Protein AF-0000000080386221 (afdb_homodimer)

Foldseek 3Di:
DDPPPPPVPPPPPVVVVVVVVVVVCVVCVVVVCCCCVVPVVVLVVLVQLLQFFQFLPPGTPGGHPPVLLVCLVPDPCNVLQAVLLVVLLVVLLVLLLVLLLVLLVVLVVDDPCNVVSLCVLCVLQVDDLLRLLLVLLQLQDLVRHVVVVVCCVVVNDPDSDGCCADLVSVSVSLSVSCSSRCSSVSNVLQNVQQVVADCVLVVVCVVVVHDPVRCCVPPVCVSCLVSSLVSSLVSSVCSLLDDSNCCSRAVCDDVNSNNHLNSVLVCCCPNPPVTNNSSSSSVVVSVVVSVVVNVVSVVSVVVPVD/DDDPPPCPPPPPPVVVVVVVVVVVCVVCVVVVCCCCVVPVVVLVVLVQLLQFFQFLPPGTPGGHPPVLLVCLVPDPCNVLQAVLLVVLLVVLLVLLLVLLLVLLVVLVVDDPCNVVSLCVLCVLQVDDLLRLLLVLLQLQDLVRHVVVVVCCVVVNDPDSDGCCADLVSVSVSLSVSCSSRCSSVSNVLQNVQQVVADCVLVVVCVVVVDDPVRCCVPPVCVSCLVSSLVSSLVSSVCSLLDDSNCCSRAVCDDVNSNNHLNSVLVCCCPNPPVTNNSSSSSVVVSVVVSVVVNVVSVVSVVVPVD

Secondary structure (DSSP, 8-state):
----------THHHHHHHHHHHHHHHHTHHHHHHHHHHHHHHHHHHHHHHTEEEETTTEEEEE-TTHHHHHHHTSTTHHHHHHHHHHHHHHHHHHHHHHHHHHHHHHHH-SSSHHHHHHHHHTGGGS-HHHHHHHHHHHT-TTT-HHHHHHHHTTSS-TT--TTSSHHHHHHHHHHHHHHHHHHHHHHHHHHHHHTS-HHHHHHHHHTT--HHHHIIIIIHHHHHHHHHHHHHHHHHHHHT--HHHHHHTTT-STTTT--HHHHHHIIIIIS--BHHHHHHHHHHHHHHHHHHHHHHHHHHHHHH-/----------TTHHHHHHHHHHHHHHHTHHHHHHHHHHHHHHHHHHHHHHTEEEETTTEEEEE-TTHHHHHHHHSTTHHHHHHHHHHHHHHHHHHHHHHHHHHHHHHHH-SSSHHHHHHHHHTGGGS-HHHHHHHHHHHT-TTT-HHHHHHHHTTSS-TT--TTSSHHHHHHHHHHHHHHHHHHHHHHHHHHHHHTS-HHHHHHHHHTT--HHHHIIIIIHHHHHHHHHHHHHHHHHHHHT--HHHHHHTTT-STTTT--HHHHHHIIIIIS--BHHHHHHHHHHHHHHHHHHHHHHHHHHHHHH-

Sequence (612 aa):
MSSVSKSAVPEHKSTAKAQAFKRGILYALPDWVMIVVLFFVPIVLLVIMACSRWSLLGGNRGVNFPDNFVEVVNNKLFWPSIWFTLEYTVIVTIFLLALGLGMALIVQESTKWNNVLRTCFLLPSATGLASASLLFYALYSPQVGPLTKILSSLGLIQDGGSVLATGQSALWATIVVIVWRFSGYYMLLMMIGLQAIPGDLYEAARMDGAGTWRIFRSITLPLMKPTIVMCLVYCVTGSILAFDQFFILTKGGPNNSTMTVVQLIYNFAFDSKKDLGMAAALSLIVLVALVIINSIQMRGMRDNTKMSSVSKSAVPEHKSTAKAQAFKRGILYALPDWVMIVVLFFVPIVLLVIMACSRWSLLGGNRGVNFPDNFVEVVNNKLFWPSIWFTLEYTVIVTIFLLALGLGMALIVQESTKWNNVLRTCFLLPSATGLASASLLFYALYSPQVGPLTKILSSLGLIQDGGSVLATGQSALWATIVVIVWRFSGYYMLLMMIGLQAIPGDLYEAARMDGAGTWRIFRSITLPLMKPTIVMCLVYCVTGSILAFDQFFILTKGGPNNSTMTVVQLIYNFAFDSKKDLGMAAALSLIVLVALVIINSIQMRGMRDNTK

Solvent-accessible surface area (backbone atoms only — not comparable to full-atom values): 31349 Å² total; per-residue (Å²): 142,84,84,83,82,82,79,81,77,81,68,72,64,61,56,52,54,50,48,50,50,49,51,54,45,55,72,38,32,65,57,43,49,50,45,42,58,72,49,48,49,59,51,53,51,34,54,52,28,18,36,16,42,21,35,68,87,74,40,78,74,46,82,30,73,64,55,25,51,54,53,44,70,68,35,86,59,41,62,60,12,48,52,42,28,50,53,50,26,54,53,48,40,52,50,34,53,52,48,4,46,52,51,23,54,51,44,69,67,36,77,87,52,28,59,59,50,50,46,55,40,36,50,46,41,26,46,42,61,48,58,49,30,51,52,48,45,48,32,40,28,68,87,75,12,63,50,36,54,51,36,28,74,71,62,76,37,60,84,91,45,49,53,58,63,38,43,68,46,31,50,52,54,50,46,51,54,48,45,56,29,44,26,27,52,39,14,50,57,40,37,44,36,56,68,61,52,64,65,64,60,55,51,54,39,48,75,71,66,50,49,72,66,53,42,38,66,69,46,50,50,62,70,29,42,59,39,52,45,52,50,46,47,50,43,47,52,32,40,54,43,41,42,48,53,41,54,65,60,41,62,21,28,43,93,56,53,47,26,27,51,44,45,48,33,45,33,28,32,65,64,79,60,29,24,38,6,39,19,23,24,50,49,48,53,50,50,54,49,48,47,52,53,46,47,57,51,51,53,67,48,60,64,66,79,104,140,85,84,82,82,81,77,82,79,81,70,72,66,61,58,54,56,51,48,52,49,47,51,55,45,53,73,39,32,66,57,44,50,50,46,42,56,73,50,47,48,60,51,55,51,34,52,52,29,20,36,17,42,21,34,67,87,75,39,78,74,47,81,30,73,64,54,25,52,53,52,46,70,68,35,85,58,44,62,60,13,48,52,43,29,51,52,51,27,54,54,49,42,52,51,32,53,52,48,4,47,52,50,23,54,50,42,70,68,37,77,87,52,29,60,60,50,51,46,56,42,37,50,45,42,27,47,41,61,49,58,49,28,51,52,49,44,49,32,39,28,66,86,74,12,63,51,36,55,52,36,28,73,69,63,76,37,60,84,90,46,51,53,57,63,39,42,67,45,31,49,52,54,48,45,50,54,48,43,54,31,43,25,26,52,39,14,50,54,40,38,43,36,55,67,59,51,64,64,65,60,55,52,54,39,48,73,72,64,49,48,71,67,54,42,39,65,69,45,50,50,62,71,28,42,58,37,50,44,53,50,46,46,52,44,46,52,32,40,54,43,39,41,50,51,40,54,65,62,40,62,20,29,42,93,56,53,45,26,26,52,44,46,49,31,46,33,28,32,66,64,79,61,29,25,38,8,40,19,24,26,50,49,50,54,50,50,55,49,49,47,52,52,45,48,56,52,50,52,67,47,59,65,66,79,106

InterPro domains:
  IPR000515 ABC transporter type 1, transmembrane domain MetI-like [PF00528] (98-297)
  IPR000515 ABC transporter type 1, transmembrane domain MetI-like [PS50928] (82-297)
  IPR000515 ABC transporter type 1, transmembrane domain MetI-like [cd06261] (167-292)
  IPR035906 MetI-like superfamily [G3DSA:1.10.3720.10] (66-305)
  IPR035906 MetI-like superfamily [SSF161098] (67-293)
  IPR050809 Bacterial G3P & Sugar ABC Transporter Permeases [PTHR43227] (19-304)

Structure (mmCIF, N/CA/C/O backbone):
data_AF-0000000080386221-model_v1
#
loop_
_entity.id
_entity.type
_entity.pdbx_description
1 polymer 'ABC transporter permease'
#
loop_
_atom_site.group_PDB
_atom_site.id
_atom_site.type_symbol
_atom_site.label_atom_id
_atom_site.label_alt_id
_atom_site.label_comp_id
_atom_site.label_asym_id
_atom_site.label_entity_id
_atom_site.label_seq_id
_atom_site.pdbx_PDB_ins_code
_atom_site.Cartn_x
_atom_site.Cartn_y
_atom_site.Cartn_z
_atom_site.occupancy
_atom_site.B_iso_or_equiv
_atom_site.auth_seq_id
_atom_site.auth_comp_id
_atom_site.auth_asym_id
_atom_site.auth_atom_id
_atom_site.pdbx_PDB_model_num
ATOM 1 N N . MET A 1 1 ? -49.75 48.108 37.594 1 31 1 MET A N 1
ATOM 2 C CA . MET A 1 1 ? -48.313 47.991 37.36 1 31 1 MET A CA 1
ATOM 3 C C . MET A 1 1 ? -47.918 46.538 37.118 1 31 1 MET A C 1
ATOM 5 O O . MET A 1 1 ? -47.713 45.78 38.068 1 31 1 MET A O 1
ATOM 9 N N . SER A 1 2 ? -48.478 45.719 36.008 1 34.55 2 SER A N 1
ATOM 10 C CA . SER A 1 2 ? -48.609 44.358 35.5 1 34.55 2 SER A CA 1
ATOM 11 C C . SER A 1 2 ? -47.272 43.822 35.001 1 34.55 2 SER A C 1
ATOM 13 O O . SER A 1 2 ? -46.634 44.432 34.14 1 34.55 2 SER A O 1
ATOM 15 N N . SER A 1 3 ? -46.429 43.007 35.781 1 34.84 3 SER A N 1
ATOM 16 C CA . SER A 1 3 ? -45.114 42.381 35.685 1 34.84 3 SER A CA 1
ATOM 17 C C . SER A 1 3 ? -45.079 41.337 34.574 1 34.84 3 SER A C 1
ATOM 19 O O . SER A 1 3 ? -45.842 40.37 34.599 1 34.84 3 SER A O 1
ATOM 21 N N . VAL A 1 4 ? -44.842 41.662 33.235 1 40.49 4 VAL A N 1
ATOM 22 C CA . VAL A 1 4 ? -44.644 40.855 32.035 1 40.49 4 VAL A CA 1
ATOM 23 C C . VAL A 1 4 ? -43.449 39.925 32.23 1 40.49 4 VAL A C 1
ATOM 25 O O . VAL A 1 4 ? -42.31 40.383 32.352 1 40.49 4 VAL A O 1
ATOM 28 N N . SER A 1 5 ? -43.538 38.715 32.942 1 35.87 5 SER A N 1
ATOM 29 C CA . SER A 1 5 ? -42.514 37.7 33.163 1 35.87 5 SER A CA 1
ATOM 30 C C . SER A 1 5 ? -42.027 37.109 31.844 1 35.87 5 SER A C 1
ATOM 32 O O . SER A 1 5 ? -42.829 36.632 31.038 1 35.87 5 SER A O 1
ATOM 34 N N . LYS A 1 6 ? -40.842 37.475 31.239 1 39.79 6 LYS A N 1
ATOM 35 C CA . LYS A 1 6 ? -40.043 37.134 30.065 1 39.79 6 LYS A CA 1
ATOM 36 C C . LYS A 1 6 ? -39.595 35.676 30.109 1 39.79 6 LYS A C 1
ATOM 38 O O . LYS A 1 6 ? -38.545 35.361 30.672 1 39.79 6 LYS A O 1
ATOM 43 N N . SER A 1 7 ? -40.438 34.602 30.32 1 36.14 7 SER A N 1
ATOM 44 C CA . SER A 1 7 ? -39.926 33.238 30.396 1 36.14 7 SER A CA 1
ATOM 45 C C . SER A 1 7 ? -39.444 32.751 29.034 1 36.14 7 SER A C 1
ATOM 47 O O . SER A 1 7 ? -40.227 32.208 28.251 1 36.14 7 SER A O 1
ATOM 49 N N . ALA A 1 8 ? -38.715 33.483 28.121 1 42.35 8 ALA A N 1
ATOM 50 C CA . ALA A 1 8 ? -38.343 32.964 26.808 1 42.35 8 ALA A CA 1
ATOM 51 C C . ALA A 1 8 ? -37.498 31.7 26.937 1 42.35 8 ALA A C 1
ATOM 53 O O . ALA A 1 8 ? -36.424 31.722 27.542 1 42.35 8 ALA A O 1
ATOM 54 N N . VAL A 1 9 ? -38.071 30.435 26.981 1 38.72 9 VAL A N 1
ATOM 55 C CA . VAL A 1 9 ? -37.54 29.085 27.139 1 38.72 9 VAL A CA 1
ATOM 56 C C . VAL A 1 9 ? -36.586 28.768 25.989 1 38.72 9 VAL A C 1
ATOM 58 O O . VAL A 1 9 ? -36.954 28.889 24.818 1 38.72 9 VAL A O 1
ATOM 61 N N . PRO A 1 10 ? -35.236 28.715 26.159 1 40.77 10 PRO A N 1
ATOM 62 C CA . PRO A 1 10 ? -34.154 28.394 25.226 1 40.77 10 PRO A CA 1
ATOM 63 C C . PRO A 1 10 ? -34.236 26.965 24.695 1 40.77 10 PRO A C 1
ATOM 65 O O . PRO A 1 10 ? -33.231 26.411 24.243 1 40.77 10 PRO A O 1
ATOM 68 N N . GLU A 1 11 ? -35.394 26.236 24.524 1 40.07 11 GLU A N 1
ATOM 69 C CA . GLU A 1 11 ? -35.474 24.794 24.311 1 40.07 11 GLU A CA 1
ATOM 70 C C . GLU A 1 11 ? -34.99 24.416 22.914 1 40.07 11 GLU A C 1
ATOM 72 O O . GLU A 1 11 ? -34.756 23.239 22.63 1 40.07 11 GLU A O 1
ATOM 77 N N . HIS A 1 12 ? -35.135 25.197 21.849 1 41.7 12 HIS A N 1
ATOM 78 C CA . HIS A 1 12 ? -35.13 24.694 20.48 1 41.7 12 HIS A CA 1
ATOM 79 C C . HIS A 1 12 ? -33.712 24.382 20.013 1 41.7 12 HIS A C 1
ATOM 81 O O . HIS A 1 12 ? -33.508 23.951 18.876 1 41.7 12 HIS A O 1
ATOM 87 N N . LYS A 1 13 ? -32.706 24.789 20.732 1 46.44 13 LYS A N 1
ATOM 88 C CA . LYS A 1 13 ? -31.339 24.653 20.238 1 46.44 13 LYS A CA 1
ATOM 89 C C . LYS A 1 13 ? -30.879 23.199 20.287 1 46.44 13 LYS A C 1
ATOM 91 O O . LYS A 1 13 ? -30.011 22.791 19.512 1 46.44 13 LYS A O 1
ATOM 96 N N . SER A 1 14 ? -31.5 22.388 21.177 1 48.59 14 SER A N 1
ATOM 97 C CA . SER A 1 14 ? -30.985 21.04 21.395 1 48.59 14 SER A CA 1
ATOM 98 C C . SER A 1 14 ? -31.406 20.099 20.271 1 48.59 14 SER A C 1
ATOM 100 O O . SER A 1 14 ? -30.641 19.217 19.874 1 48.59 14 SER A O 1
ATOM 102 N N . THR A 1 15 ? -32.625 20.288 19.732 1 47.85 15 THR A N 1
ATOM 103 C CA . THR A 1 15 ? -33.139 19.364 18.727 1 47.85 15 THR A CA 1
ATOM 104 C C . THR A 1 15 ? -32.416 19.553 17.397 1 47.85 15 THR A C 1
ATOM 106 O O . THR A 1 15 ? -32.33 18.623 16.593 1 47.85 15 THR A O 1
ATOM 109 N N . ALA A 1 16 ? -32.077 20.777 17.129 1 49.72 16 ALA A N 1
ATOM 110 C CA . ALA A 1 16 ? -31.402 21.059 15.865 1 49.72 16 ALA A CA 1
ATOM 111 C C . ALA A 1 16 ? -30.023 20.407 15.822 1 49.72 16 ALA A C 1
ATOM 113 O O . ALA A 1 16 ? -29.597 19.908 14.777 1 49.72 16 ALA A O 1
ATOM 114 N N . LYS A 1 17 ? -29.329 20.4 16.882 1 49.43 17 LYS A N 1
ATOM 115 C CA . LYS A 1 17 ? -28.031 19.734 16.94 1 49.43 17 LYS A CA 1
ATOM 116 C C . LYS A 1 17 ? -28.181 18.223 16.789 1 49.43 17 LYS A C 1
ATOM 118 O O . LYS A 1 17 ? -27.357 17.574 16.142 1 49.43 17 LYS A O 1
ATOM 123 N N . ALA A 1 18 ? -29.273 17.713 17.425 1 50.55 18 ALA A N 1
ATOM 124 C CA . ALA A 1 18 ? -29.542 16.282 17.311 1 50.55 18 ALA A CA 1
ATOM 125 C C . ALA A 1 18 ? -29.945 15.912 15.887 1 50.55 18 ALA A C 1
ATOM 127 O O . ALA A 1 18 ? -29.539 14.867 15.372 1 50.55 18 ALA A O 1
ATOM 128 N N . GLN A 1 19 ? -30.731 16.618 15.253 1 50.61 19 GLN A N 1
ATOM 129 C CA . GLN A 1 19 ? -31.157 16.345 13.884 1 50.61 19 GLN A CA 1
ATOM 130 C C . GLN A 1 19 ? -30.002 16.52 12.903 1 50.61 19 GLN A C 1
ATOM 132 O O . GLN A 1 19 ? -29.881 15.765 11.937 1 50.61 19 GLN A O 1
ATOM 137 N N . ALA A 1 20 ? -29.197 17.563 13.099 1 48.23 20 ALA A N 1
ATOM 138 C CA . ALA A 1 20 ? -28.015 17.744 12.259 1 48.23 20 ALA A CA 1
ATOM 139 C C . ALA A 1 20 ? -27.037 16.586 12.432 1 48.23 20 ALA A C 1
ATOM 141 O O . ALA A 1 20 ? -26.443 16.117 11.458 1 48.23 20 ALA A O 1
ATOM 142 N N . PHE A 1 21 ? -26.876 16.162 13.635 1 47.99 21 PHE A N 1
ATOM 143 C CA . PHE A 1 21 ? -26.098 14.957 13.896 1 47.99 21 PHE A CA 1
ATOM 144 C C . PHE A 1 21 ? -26.731 13.746 13.222 1 47.99 21 PHE A C 1
ATOM 146 O O . PHE A 1 21 ? -26.034 12.934 12.611 1 47.99 21 PHE A O 1
ATOM 153 N N . LYS A 1 22 ? -28.018 13.606 13.342 1 48.74 22 LYS A N 1
ATOM 154 C CA . LYS A 1 22 ? -28.705 12.496 12.69 1 48.74 22 LYS A CA 1
ATOM 155 C C . LYS A 1 22 ? -28.579 12.586 11.172 1 48.74 22 LYS A C 1
ATOM 157 O O . LYS A 1 22 ? -28.409 11.57 10.496 1 48.74 22 LYS A O 1
ATOM 162 N N . ARG A 1 23 ? -28.782 13.727 10.602 1 47.71 23 ARG A N 1
ATOM 163 C CA . ARG A 1 23 ? -28.656 13.885 9.156 1 47.71 23 ARG A CA 1
ATOM 164 C C . ARG A 1 23 ? -27.224 13.623 8.7 1 47.71 23 ARG A C 1
ATOM 166 O O . ARG A 1 23 ? -27.003 13.054 7.629 1 47.71 23 ARG A O 1
ATOM 173 N N . GLY A 1 24 ? -26.254 14.146 9.37 1 47.14 24 GLY A N 1
ATOM 174 C CA . GLY A 1 24 ? -24.863 13.833 9.088 1 47.14 24 GLY A CA 1
ATOM 175 C C . GLY A 1 24 ? -24.552 12.352 9.192 1 47.14 24 GLY A C 1
ATOM 176 O O . GLY A 1 24 ? -23.842 11.8 8.348 1 47.14 24 GLY A O 1
ATOM 177 N N . ILE A 1 25 ? -25.151 11.72 10.152 1 49.14 25 ILE A N 1
ATOM 178 C CA . ILE A 1 25 ? -25.008 10.275 10.292 1 49.14 25 ILE A CA 1
ATOM 179 C C . ILE A 1 25 ? -25.724 9.572 9.141 1 49.14 25 ILE A C 1
ATOM 181 O O . ILE A 1 25 ? -25.222 8.583 8.602 1 49.14 25 ILE A O 1
ATOM 185 N N . LEU A 1 26 ? -26.896 10.004 8.814 1 48.68 26 LEU A N 1
ATOM 186 C CA . LEU A 1 26 ? -27.647 9.358 7.743 1 48.68 26 LEU A CA 1
ATOM 187 C C . LEU A 1 26 ? -26.898 9.457 6.418 1 48.68 26 LEU A C 1
ATOM 189 O O . LEU A 1 26 ? -26.877 8.502 5.639 1 48.68 26 LEU A O 1
ATOM 193 N N . TYR A 1 27 ? -26.461 10.622 6.07 1 48.41 27 TYR A N 1
ATOM 194 C CA . TYR A 1 27 ? -25.686 10.727 4.839 1 48.41 27 TYR A CA 1
ATOM 195 C C . TYR A 1 27 ? -24.397 9.919 4.936 1 48.41 27 TYR A C 1
ATOM 197 O O . TYR A 1 27 ? -23.881 9.437 3.924 1 48.41 27 TYR A O 1
ATOM 205 N N . ALA A 1 28 ? -23.943 9.777 6.142 1 51.27 28 ALA A N 1
ATOM 206 C CA . ALA A 1 28 ? -22.748 8.97 6.373 1 51.27 28 ALA A CA 1
ATOM 207 C C . ALA A 1 28 ? -23.105 7.496 6.54 1 51.27 28 ALA A C 1
ATOM 209 O O . ALA A 1 28 ? -22.221 6.648 6.685 1 51.27 28 ALA A O 1
ATOM 210 N N . LEU A 1 29 ? -24.384 7.2 6.548 1 52.68 29 LEU A N 1
ATOM 211 C CA . LEU A 1 29 ? -24.866 5.846 6.799 1 52.68 29 LEU A CA 1
ATOM 212 C C . LEU A 1 29 ? -24.285 4.865 5.786 1 52.68 29 LEU A C 1
ATOM 214 O O . LEU A 1 29 ? -23.816 3.787 6.158 1 52.68 29 LEU A O 1
ATOM 218 N N . PRO A 1 30 ? -24.498 5.194 4.526 1 52.26 30 PRO A N 1
ATOM 219 C CA . PRO A 1 30 ? -23.908 4.192 3.637 1 52.26 30 PRO A CA 1
ATOM 220 C C . PRO A 1 30 ? -22.436 3.922 3.945 1 52.26 30 PRO A C 1
ATOM 222 O O . PRO A 1 30 ? -21.98 2.781 3.843 1 52.26 30 PRO A O 1
ATOM 225 N N . ASP A 1 31 ? -21.838 5.035 4.302 1 53.49 31 ASP A N 1
ATOM 226 C CA . ASP A 1 31 ? -20.426 4.874 4.635 1 53.49 31 ASP A CA 1
ATOM 227 C C . ASP A 1 31 ? -20.252 4.035 5.899 1 53.49 31 ASP A C 1
ATOM 229 O O . ASP A 1 31 ? -19.373 3.173 5.961 1 53.49 31 ASP A O 1
ATOM 233 N N . TRP A 1 32 ? -21.24 4.285 6.799 1 58.37 32 TRP A N 1
ATOM 234 C CA . TRP A 1 32 ? -21.155 3.557 8.061 1 58.37 32 TRP A CA 1
ATOM 235 C C . TRP A 1 32 ? -21.478 2.08 7.859 1 58.37 32 TRP A C 1
ATOM 237 O O . TRP A 1 32 ? -20.831 1.211 8.448 1 58.37 32 TRP A O 1
ATOM 247 N N . VAL A 1 33 ? -22.473 1.843 7.092 1 60.15 33 VAL A N 1
ATOM 248 C CA . VAL A 1 33 ? -22.851 0.456 6.841 1 60.15 33 VAL A CA 1
ATOM 249 C C . VAL A 1 33 ? -21.695 -0.28 6.167 1 60.15 33 VAL A C 1
ATOM 251 O O . VAL A 1 33 ? -21.365 -1.407 6.544 1 60.15 33 VAL A O 1
ATOM 254 N N . MET A 1 34 ? -21.165 0.431 5.261 1 59.75 34 MET A N 1
ATOM 255 C CA . MET A 1 34 ? -20.043 -0.181 4.556 1 59.75 34 MET A CA 1
ATOM 256 C C . MET A 1 34 ? -18.874 -0.429 5.504 1 59.75 34 MET A C 1
ATOM 258 O O . MET A 1 34 ? -18.256 -1.494 5.469 1 59.75 34 MET A O 1
ATOM 262 N N . ILE A 1 35 ? -18.778 0.543 6.293 1 61.72 35 ILE A N 1
ATOM 263 C CA . ILE A 1 35 ? -17.684 0.449 7.254 1 61.72 35 ILE A CA 1
ATOM 264 C C . ILE A 1 35 ? -17.971 -0.668 8.255 1 61.72 35 ILE A C 1
ATOM 266 O O . ILE A 1 35 ? -17.105 -1.502 8.528 1 61.72 35 ILE A O 1
ATOM 270 N N . VAL A 1 36 ? -19.207 -0.67 8.773 1 64.22 36 VAL A N 1
ATOM 271 C CA . VAL A 1 36 ? -19.56 -1.643 9.801 1 64.22 36 VAL A CA 1
ATOM 272 C C . VAL A 1 36 ? -19.526 -3.052 9.213 1 64.22 36 VAL A C 1
ATOM 274 O O . VAL A 1 36 ? -18.956 -3.968 9.812 1 64.22 36 VAL A O 1
ATOM 277 N N . VAL A 1 37 ? -20.078 -3.268 8.076 1 64.63 37 VAL A N 1
ATOM 278 C CA . VAL A 1 37 ? -20.191 -4.594 7.478 1 64.63 37 VAL A CA 1
ATOM 279 C C . VAL A 1 37 ? -18.808 -5.094 7.065 1 64.63 37 VAL A C 1
ATOM 281 O O . VAL A 1 37 ? -18.452 -6.245 7.329 1 64.63 37 VAL A O 1
ATOM 284 N N . LEU A 1 38 ? -18.075 -4.151 6.535 1 64.81 38 LEU A N 1
ATOM 285 C CA . LEU A 1 38 ? -16.822 -4.593 5.931 1 64.81 38 LEU A CA 1
ATOM 286 C C . LEU A 1 38 ? -15.72 -4.697 6.98 1 64.81 38 LEU A C 1
ATOM 288 O O . LEU A 1 38 ? -14.729 -5.402 6.777 1 64.81 38 LEU A O 1
ATOM 292 N N . PHE A 1 39 ? -16 -4.091 8.164 1 68.67 39 PHE A N 1
ATOM 293 C CA . PHE A 1 39 ? -14.92 -4.08 9.144 1 68.67 39 PHE A CA 1
ATOM 294 C C . PHE A 1 39 ? -15.334 -4.814 10.414 1 68.67 39 PHE A C 1
ATOM 296 O O . PHE A 1 39 ? -14.552 -5.586 10.973 1 68.67 39 PHE A O 1
ATOM 303 N N . PHE A 1 40 ? -16.677 -4.756 10.886 1 71.78 40 PHE A N 1
ATOM 304 C CA . PHE A 1 40 ? -17.082 -5.271 12.188 1 71.78 40 PHE A CA 1
ATOM 305 C C . PHE A 1 40 ? -17.564 -6.712 12.074 1 71.78 40 PHE A C 1
ATOM 307 O O . PHE A 1 40 ? -17.305 -7.531 12.959 1 71.78 40 PHE A O 1
ATOM 314 N N . VAL A 1 41 ? -18.175 -7.041 11.07 1 71.68 41 VAL A N 1
ATOM 315 C CA . VAL A 1 41 ? -18.72 -8.385 10.908 1 71.68 41 VAL A CA 1
ATOM 316 C C . VAL A 1 41 ? -17.585 -9.406 10.901 1 71.68 41 VAL A C 1
ATOM 318 O O . VAL A 1 41 ? -17.652 -10.423 11.595 1 71.68 41 VAL A O 1
ATOM 321 N N . PRO A 1 42 ? -16.523 -9.162 10.153 1 72.67 42 PRO A N 1
ATOM 322 C CA . PRO A 1 42 ? -15.425 -10.132 10.169 1 72.67 42 PRO A CA 1
ATOM 323 C C . PRO A 1 42 ? -14.811 -10.306 11.556 1 72.67 42 PRO A C 1
ATOM 325 O O . PRO A 1 42 ? -14.362 -11.401 11.904 1 72.67 42 PRO A O 1
ATOM 328 N N . ILE A 1 43 ? -14.867 -9.263 12.328 1 78.41 43 ILE A N 1
ATOM 329 C CA . ILE A 1 43 ? -14.295 -9.351 13.667 1 78.41 43 ILE A CA 1
ATOM 330 C C . ILE A 1 43 ? -15.18 -10.228 14.55 1 78.41 43 ILE A C 1
ATOM 332 O O . ILE A 1 43 ? -14.68 -11.062 15.309 1 78.41 43 ILE A O 1
ATOM 336 N N . VAL A 1 44 ? -16.516 -10.041 14.459 1 80.37 44 VAL A N 1
ATOM 337 C CA . VAL A 1 44 ? -17.447 -10.854 15.235 1 80.37 44 VAL A CA 1
ATOM 338 C C . VAL A 1 44 ? -17.317 -12.32 14.827 1 80.37 44 VAL A C 1
ATOM 340 O O . VAL A 1 44 ? -17.291 -13.208 15.682 1 80.37 44 VAL A O 1
ATOM 343 N N . LEU A 1 45 ? -17.206 -12.547 13.578 1 79.57 45 LEU A N 1
ATOM 344 C CA . LEU A 1 45 ? -17.037 -13.909 13.084 1 79.57 45 LEU A CA 1
ATOM 345 C C . LEU A 1 45 ? -15.727 -14.51 13.582 1 79.57 45 LEU A C 1
ATOM 347 O O . LEU A 1 45 ? -15.662 -15.703 13.885 1 79.57 45 LEU A O 1
ATOM 351 N N . LEU A 1 46 ? -14.759 -13.677 13.605 1 84.93 46 LEU A N 1
ATOM 352 C CA . LEU A 1 46 ? -13.456 -14.109 14.097 1 84.93 46 LEU A CA 1
ATOM 353 C C . LEU A 1 46 ? -13.546 -14.563 15.55 1 84.93 46 LEU A C 1
ATOM 355 O O . LEU A 1 46 ? -12.964 -15.584 15.924 1 84.93 46 LEU A O 1
ATOM 359 N N . VAL A 1 47 ? -14.317 -13.851 16.383 1 88.92 47 VAL A N 1
ATOM 360 C CA . VAL A 1 47 ? -14.467 -14.19 17.794 1 88.92 47 VAL A CA 1
ATOM 361 C C . VAL A 1 47 ? -15.243 -15.497 17.932 1 88.92 47 VAL A C 1
ATOM 363 O O . VAL A 1 47 ? -14.866 -16.371 18.716 1 88.92 47 VAL A O 1
ATOM 366 N N . ILE A 1 48 ? -16.24 -15.677 17.16 1 88.02 48 ILE A N 1
ATOM 367 C CA . ILE A 1 48 ? -17.053 -16.888 17.202 1 88.02 48 ILE A CA 1
ATOM 368 C C . ILE A 1 48 ? -16.214 -18.088 16.768 1 88.02 48 ILE A C 1
ATOM 370 O O . ILE A 1 48 ? -16.253 -19.143 17.405 1 88.02 48 ILE A O 1
ATOM 374 N N . MET A 1 49 ? -15.445 -17.9 15.749 1 89.17 49 MET A N 1
ATOM 375 C CA . MET A 1 49 ? -14.632 -18.998 15.233 1 89.17 49 MET A CA 1
ATOM 376 C C . MET A 1 49 ? -13.536 -19.376 16.225 1 89.17 49 MET A C 1
ATOM 378 O O . MET A 1 49 ? -13.221 -20.556 16.388 1 89.17 49 MET A O 1
ATOM 382 N N . ALA A 1 50 ? -12.98 -18.366 16.872 1 92.14 50 ALA A N 1
ATOM 383 C CA . ALA A 1 50 ? -11.911 -18.61 17.838 1 92.14 50 ALA A CA 1
ATOM 384 C C . ALA A 1 50 ? -12.425 -19.403 19.036 1 92.14 50 ALA A C 1
ATOM 386 O O . ALA A 1 50 ? -11.669 -20.144 19.668 1 92.14 50 ALA A O 1
ATOM 387 N N . CYS A 1 51 ? -13.765 -19.264 19.317 1 93.7 51 CYS A N 1
ATOM 388 C CA . CYS A 1 51 ? -14.357 -19.936 20.468 1 93.7 51 CYS A CA 1
ATOM 389 C C . CYS A 1 51 ? -15.122 -21.182 20.038 1 93.7 51 CYS A C 1
ATOM 391 O O . CYS A 1 51 ? -15.898 -21.738 20.817 1 93.7 51 CYS A O 1
ATOM 393 N N . SER A 1 52 ? -14.916 -21.591 18.797 1 91.44 52 SER A N 1
ATOM 394 C CA . SER A 1 52 ? -15.649 -22.742 18.28 1 91.44 52 SER A CA 1
ATOM 395 C C . SER A 1 52 ? -14.708 -23.75 17.628 1 91.44 52 SER A C 1
ATOM 397 O O . SER A 1 52 ? -13.561 -23.424 17.316 1 91.44 52 SER A O 1
ATOM 399 N N . ARG A 1 53 ? -15.229 -24.971 17.582 1 90.02 53 ARG A N 1
ATOM 400 C CA . ARG A 1 53 ? -14.581 -25.975 16.745 1 90.02 53 ARG A CA 1
ATOM 401 C C . ARG A 1 53 ? -14.992 -25.82 15.285 1 90.02 53 ARG A C 1
ATOM 403 O O . ARG A 1 53 ? -15.977 -26.417 14.845 1 90.02 53 ARG A O 1
ATOM 410 N N . TRP A 1 54 ? -14.211 -25.055 14.562 1 86.74 54 TRP A N 1
ATOM 411 C CA . TRP A 1 54 ? -14.537 -24.721 13.18 1 86.74 54 TRP A CA 1
ATOM 412 C C . TRP A 1 54 ? -13.476 -25.257 12.225 1 86.74 54 TRP A C 1
ATOM 414 O O . TRP A 1 54 ? -12.361 -24.733 12.17 1 86.74 54 TRP A O 1
ATOM 424 N N . SER A 1 55 ? -13.827 -26.265 11.502 1 82.15 55 SER A N 1
ATOM 425 C CA . SER A 1 55 ? -12.903 -26.809 10.512 1 82.15 55 SER A CA 1
ATOM 426 C C . SER A 1 55 ? -13.142 -26.194 9.137 1 82.15 55 SER A C 1
ATOM 428 O O . SER A 1 55 ? -14.214 -25.646 8.873 1 82.15 55 SER A O 1
ATOM 430 N N . LEU A 1 56 ? -12.122 -26.154 8.292 1 78.25 56 LEU A N 1
ATOM 431 C CA . LEU A 1 56 ? -12.192 -25.575 6.954 1 78.25 56 LEU A CA 1
ATOM 432 C C . LEU A 1 56 ? -13.293 -26.237 6.133 1 78.25 56 LEU A C 1
ATOM 434 O O . LEU A 1 56 ? -14.057 -25.554 5.446 1 78.25 56 LEU A O 1
ATOM 438 N N . LEU A 1 57 ? -13.433 -27.526 6.276 1 75.03 57 LEU A N 1
ATOM 439 C CA . LEU A 1 57 ? -14.366 -28.263 5.432 1 75.03 57 LEU A CA 1
ATOM 440 C C . LEU A 1 57 ? -15.637 -28.61 6.2 1 75.03 57 LEU A C 1
ATOM 442 O O . LEU A 1 57 ? -16.683 -28.861 5.598 1 75.03 57 LEU A O 1
ATOM 446 N N . GLY A 1 58 ? -15.563 -28.697 7.518 1 71.66 58 GLY A N 1
ATOM 447 C CA . GLY A 1 58 ? -16.672 -29.208 8.309 1 71.66 58 GLY A CA 1
ATOM 448 C C . GLY A 1 58 ? -17.54 -28.113 8.898 1 71.66 58 GLY A C 1
ATOM 449 O O . GLY A 1 58 ? -18.644 -28.379 9.378 1 71.66 58 GLY A O 1
ATOM 450 N N . GLY A 1 59 ? -17.091 -26.88 8.837 1 78.57 59 GLY A N 1
ATOM 451 C CA . GLY A 1 59 ? -17.874 -25.779 9.374 1 78.57 59 GLY A CA 1
ATOM 452 C C . GLY A 1 59 ? -17.86 -25.72 10.89 1 78.57 59 GLY A C 1
ATOM 453 O O . GLY A 1 59 ? -16.898 -26.16 11.524 1 78.57 59 GLY A O 1
ATOM 454 N N . ASN A 1 60 ? -18.851 -25.13 11.506 1 83.39 60 ASN A N 1
ATOM 455 C CA . ASN A 1 60 ? -18.933 -24.918 12.947 1 83.39 60 ASN A CA 1
ATOM 456 C C . ASN A 1 60 ? -19.473 -26.152 13.665 1 83.39 60 ASN A C 1
ATOM 458 O O . ASN A 1 60 ? -20.616 -26.555 13.442 1 83.39 60 ASN A O 1
ATOM 462 N N . ARG A 1 61 ? -18.643 -26.807 14.504 1 86.58 61 ARG A N 1
ATOM 463 C CA . ARG A 1 61 ? -19.024 -28.036 15.192 1 86.58 61 ARG A CA 1
ATOM 464 C C . ARG A 1 61 ? -19.243 -27.785 16.68 1 86.58 61 ARG A C 1
ATOM 466 O O . ARG A 1 61 ? -19.034 -28.679 17.503 1 86.58 61 ARG A O 1
ATOM 473 N N . GLY A 1 62 ? -19.444 -26.454 17.094 1 87.66 62 GLY A N 1
ATOM 474 C CA . GLY A 1 62 ? -19.761 -26.192 18.489 1 87.66 62 GLY A CA 1
ATOM 475 C C . GLY A 1 62 ? -18.714 -25.347 19.19 1 87.66 62 GLY A C 1
ATOM 476 O O . GLY A 1 62 ? -17.741 -24.912 18.569 1 87.66 62 GLY A O 1
ATOM 477 N N . VAL A 1 63 ? -18.962 -25.219 20.516 1 89.02 63 VAL A N 1
ATOM 478 C CA . VAL A 1 63 ? -18.136 -24.329 21.325 1 89.02 63 VAL A CA 1
ATOM 479 C C . VAL A 1 63 ? -16.852 -25.046 21.736 1 89.02 63 VAL A C 1
ATOM 481 O O . VAL A 1 63 ? -16.879 -26.229 22.082 1 89.02 63 VAL A O 1
ATOM 484 N N . ASN A 1 64 ? -15.754 -24.495 21.538 1 87.58 64 ASN A N 1
ATOM 485 C CA . ASN A 1 64 ? -14.439 -25.005 21.912 1 87.58 64 ASN A CA 1
ATOM 486 C C . ASN A 1 64 ? -13.59 -23.928 22.582 1 87.58 64 ASN A C 1
ATOM 488 O O . ASN A 1 64 ? -12.626 -23.436 21.993 1 87.58 64 ASN A O 1
ATOM 492 N N . PHE A 1 65 ? -13.991 -23.514 23.711 1 89.67 65 PHE A N 1
ATOM 493 C CA . PHE A 1 65 ? -13.247 -22.527 24.485 1 89.67 65 PHE A CA 1
ATOM 494 C C . PHE A 1 65 ? -12.776 -23.119 25.808 1 89.67 65 PHE A C 1
ATOM 496 O O . PHE A 1 65 ? -13.547 -23.778 26.509 1 89.67 65 PHE A O 1
ATOM 503 N N . PRO A 1 66 ? -11.445 -22.969 26.03 1 91.69 66 PRO A N 1
ATOM 504 C CA . PRO A 1 66 ? -10.359 -22.169 25.46 1 91.69 66 PRO A CA 1
ATOM 505 C C . PRO A 1 66 ? -9.37 -23.007 24.653 1 91.69 66 PRO A C 1
ATOM 507 O O . PRO A 1 66 ? -8.194 -22.648 24.547 1 91.69 66 PRO A O 1
ATOM 510 N N . ASP A 1 67 ? -9.728 -24.156 24.188 1 93.13 67 ASP A N 1
ATOM 511 C CA . ASP A 1 67 ? -8.829 -25.158 23.623 1 93.13 67 ASP A CA 1
ATOM 512 C C . ASP A 1 67 ? -8.052 -24.591 22.436 1 93.13 67 ASP A C 1
ATOM 514 O O . ASP A 1 67 ? -6.846 -24.814 22.315 1 93.13 67 ASP A O 1
ATOM 518 N N . ASN A 1 68 ? -8.725 -23.821 21.602 1 94.6 68 ASN A N 1
ATOM 519 C CA . ASN A 1 68 ? -8.044 -23.238 20.451 1 94.6 68 ASN A CA 1
ATOM 520 C C . ASN A 1 68 ? -6.88 -22.35 20.88 1 94.6 68 ASN A C 1
ATOM 522 O O . ASN A 1 68 ? -5.813 -22.377 20.264 1 94.6 68 ASN A O 1
ATOM 526 N N . PHE A 1 69 ? -7.087 -21.643 21.958 1 95.73 69 PHE A N 1
ATOM 527 C CA . PHE A 1 69 ? -6.058 -20.731 22.445 1 95.73 69 PHE A CA 1
ATOM 528 C C . PHE A 1 69 ? -4.894 -21.504 23.053 1 95.73 69 PHE A C 1
ATOM 530 O O . PHE A 1 69 ? -3.732 -21.14 22.859 1 95.73 69 PHE A O 1
ATOM 537 N N . VAL A 1 70 ? -5.169 -22.528 23.724 1 95.29 70 VAL A N 1
ATOM 538 C CA . VAL A 1 70 ? -4.142 -23.355 24.349 1 95.29 70 VAL A CA 1
ATOM 539 C C . VAL A 1 70 ? -3.311 -24.049 23.272 1 95.29 70 VAL A C 1
ATOM 541 O O . VAL A 1 70 ? -2.083 -24.114 23.371 1 95.29 70 VAL A O 1
ATOM 544 N N . GLU A 1 71 ? -3.959 -24.526 22.285 1 93.86 71 GLU A N 1
ATOM 545 C CA . GLU A 1 71 ? -3.268 -25.21 21.197 1 93.86 71 GLU A CA 1
ATOM 546 C C . GLU A 1 71 ? -2.352 -24.255 20.438 1 93.86 71 GLU A C 1
ATOM 548 O O . GLU A 1 71 ? -1.264 -24.642 20.006 1 93.86 71 GLU A O 1
ATOM 553 N N . VAL A 1 72 ? -2.777 -23.032 20.268 1 94.92 72 VAL A N 1
ATOM 554 C CA . VAL A 1 72 ? -1.99 -22.029 19.557 1 94.92 72 VAL A CA 1
ATOM 555 C C . VAL A 1 72 ? -0.712 -21.727 20.336 1 94.92 72 VAL A C 1
ATOM 557 O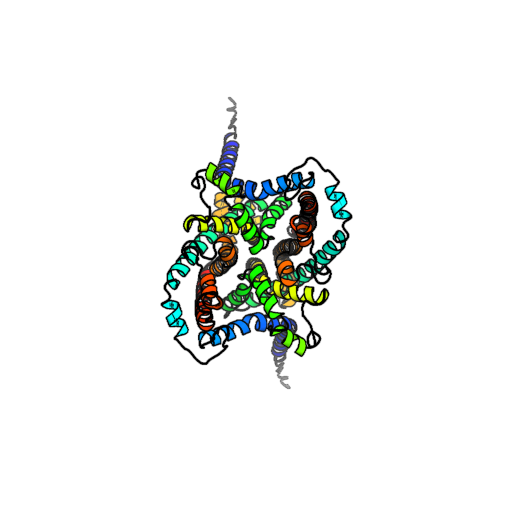 O . VAL A 1 72 ? 0.383 -21.731 19.769 1 94.92 72 VAL A O 1
ATOM 560 N N . VAL A 1 73 ? -0.795 -21.543 21.696 1 94.8 73 VAL A N 1
ATOM 561 C CA . VAL A 1 73 ? 0.335 -21.13 22.521 1 94.8 73 VAL A CA 1
ATOM 562 C C . VAL A 1 73 ? 1.31 -22.294 22.685 1 94.8 73 VAL A C 1
ATOM 564 O O . VAL A 1 73 ? 2.52 -22.086 22.803 1 94.8 73 VAL A O 1
ATOM 567 N N . ASN A 1 74 ? 0.845 -23.504 22.563 1 94.39 74 ASN A N 1
ATOM 568 C CA . ASN A 1 74 ? 1.673 -24.689 22.752 1 94.39 74 ASN A CA 1
ATOM 569 C C . ASN A 1 74 ? 2.309 -25.144 21.441 1 94.39 74 ASN A C 1
ATOM 571 O O . ASN A 1 74 ? 3.132 -26.061 21.431 1 94.39 74 ASN A O 1
ATOM 575 N N . ASN A 1 75 ? 1.932 -24.486 20.378 1 94.43 75 ASN A N 1
ATOM 576 C CA . ASN A 1 75 ? 2.529 -24.832 19.093 1 94.43 75 ASN A CA 1
ATOM 577 C C . ASN A 1 75 ? 4.011 -24.471 19.048 1 94.43 75 ASN A C 1
ATOM 579 O O . ASN A 1 75 ? 4.408 -23.402 19.515 1 94.43 75 ASN A O 1
ATOM 583 N N . LYS A 1 76 ? 4.845 -25.295 18.484 1 94.29 76 LYS A N 1
ATOM 584 C CA . LYS A 1 76 ? 6.298 -25.157 18.446 1 94.29 76 LYS A CA 1
ATOM 585 C C . LYS A 1 76 ? 6.711 -23.907 17.674 1 94.29 76 LYS A C 1
ATOM 587 O O . LYS A 1 76 ? 7.771 -23.333 17.934 1 94.29 76 LYS A O 1
ATOM 592 N N . LEU A 1 77 ? 5.895 -23.451 16.783 1 94.98 77 LEU A N 1
ATOM 593 C CA . LEU A 1 77 ? 6.266 -22.342 15.91 1 94.98 77 LEU A CA 1
ATOM 594 C C . LEU A 1 77 ? 5.71 -21.024 16.44 1 94.98 77 LEU A C 1
ATOM 596 O O . LEU A 1 77 ? 5.995 -19.959 15.888 1 94.98 77 LEU A O 1
ATOM 600 N N . PHE A 1 78 ? 4.965 -21.099 17.565 1 96.1 78 PHE A N 1
ATOM 601 C CA . PHE A 1 78 ? 4.302 -19.908 18.081 1 96.1 78 PHE A CA 1
ATOM 602 C C . PHE A 1 78 ? 5.324 -18.847 18.474 1 96.1 78 PHE A C 1
ATOM 604 O O . PHE A 1 78 ? 5.34 -17.752 17.908 1 96.1 78 PHE A O 1
ATOM 611 N N . TRP A 1 79 ? 6.211 -19.126 19.278 1 96.5 79 TRP A N 1
ATOM 612 C CA . TRP A 1 79 ? 7.149 -18.146 19.814 1 96.5 79 TRP A CA 1
ATOM 613 C C . TRP A 1 79 ? 8.178 -17.745 18.763 1 96.5 79 TRP A C 1
ATOM 615 O O . TRP A 1 79 ? 8.463 -16.558 18.585 1 96.5 79 TRP A O 1
ATOM 625 N N . PRO A 1 80 ? 8.735 -18.731 17.987 1 96.08 80 PRO A N 1
ATOM 626 C CA . PRO A 1 80 ? 9.689 -18.342 16.945 1 96.08 80 PRO A CA 1
ATOM 627 C C . PRO A 1 80 ? 9.081 -17.397 15.911 1 96.08 80 PRO A C 1
ATOM 629 O O . PRO A 1 80 ? 9.749 -16.468 15.451 1 96.08 80 PRO A O 1
ATOM 632 N N . SER A 1 81 ? 7.822 -17.586 15.553 1 96.82 81 SER A N 1
ATOM 633 C CA . SER A 1 81 ? 7.163 -16.727 14.575 1 96.82 81 SER A CA 1
ATOM 634 C C . SER A 1 81 ? 6.967 -15.316 15.121 1 96.82 81 SER A C 1
ATOM 636 O O . SER A 1 81 ? 7.088 -14.337 14.383 1 96.82 81 SER A O 1
ATOM 638 N N . ILE A 1 82 ? 6.722 -15.221 16.417 1 96.99 82 ILE A N 1
ATOM 639 C CA . ILE A 1 82 ? 6.548 -13.92 17.053 1 96.99 82 ILE A CA 1
ATOM 640 C C . ILE A 1 82 ? 7.878 -13.17 17.066 1 96.99 82 ILE A C 1
ATOM 642 O O . ILE A 1 82 ? 7.938 -11.993 16.703 1 96.99 82 ILE A O 1
ATOM 646 N N . TRP A 1 83 ? 8.915 -13.84 17.417 1 96.56 83 TRP A N 1
ATOM 647 C CA . TRP A 1 83 ? 10.229 -13.211 17.496 1 96.56 83 TRP A CA 1
ATOM 648 C C . TRP A 1 83 ? 10.708 -12.774 16.116 1 96.56 83 TRP A C 1
ATOM 650 O O . TRP A 1 83 ? 11.264 -11.684 15.961 1 96.56 83 TRP A O 1
ATOM 660 N N . PHE A 1 84 ? 10.484 -13.582 15.184 1 96.9 84 PHE A N 1
ATOM 661 C CA . PHE A 1 84 ? 10.886 -13.227 13.828 1 96.9 84 PHE A CA 1
ATOM 662 C C . PHE A 1 84 ? 10.099 -12.022 13.328 1 96.9 84 PHE A C 1
ATOM 664 O O . PHE A 1 84 ? 10.669 -11.105 12.734 1 96.9 84 PHE A O 1
ATOM 671 N N . THR A 1 85 ? 8.805 -12.033 13.602 1 97.22 85 THR A N 1
ATOM 672 C CA . THR A 1 85 ? 7.947 -10.936 13.167 1 97.22 85 THR A CA 1
ATOM 673 C C . THR A 1 85 ? 8.377 -9.624 13.817 1 97.22 85 THR A C 1
ATOM 675 O O . THR A 1 85 ? 8.415 -8.582 13.158 1 97.22 85 THR A O 1
ATOM 678 N N . LEU A 1 86 ? 8.734 -9.697 15.082 1 97.42 86 LEU A N 1
ATOM 679 C CA . LEU A 1 86 ? 9.163 -8.5 15.798 1 97.42 86 LEU A CA 1
ATOM 680 C C . LEU A 1 86 ? 10.509 -8.008 15.278 1 97.42 86 LEU A C 1
ATOM 682 O O . LEU A 1 86 ? 10.714 -6.803 15.117 1 97.42 86 LEU A O 1
ATOM 686 N N . GLU A 1 87 ? 11.393 -8.925 15.024 1 97.38 87 GLU A N 1
ATOM 687 C CA . GLU A 1 87 ? 12.693 -8.563 14.468 1 97.38 87 GLU A CA 1
ATOM 688 C C . GLU A 1 87 ? 12.543 -7.878 13.112 1 97.38 87 GLU A C 1
ATOM 690 O O . GLU A 1 87 ? 13.105 -6.805 12.887 1 97.38 87 GLU A O 1
ATOM 695 N N . TYR A 1 88 ? 11.775 -8.496 12.263 1 96.7 88 TYR A N 1
ATOM 696 C CA . TYR A 1 88 ? 11.491 -7.941 10.945 1 96.7 88 TYR A CA 1
ATOM 697 C C . TYR A 1 88 ? 10.861 -6.558 11.06 1 96.7 88 TYR A C 1
ATOM 699 O O . TYR A 1 88 ? 11.271 -5.622 10.369 1 96.7 88 TYR A O 1
ATOM 707 N N . THR A 1 89 ? 9.927 -6.443 11.967 1 97.66 89 THR A N 1
ATOM 708 C CA . THR A 1 89 ? 9.186 -5.199 12.143 1 97.66 89 THR A CA 1
ATOM 709 C C . THR A 1 89 ? 10.117 -4.072 12.583 1 97.66 89 THR A C 1
ATOM 711 O O . THR A 1 89 ? 10.072 -2.971 12.03 1 97.66 89 THR A O 1
ATOM 714 N N . VAL A 1 90 ? 10.977 -4.325 13.524 1 97.6 90 VAL A N 1
ATOM 715 C CA . VAL A 1 90 ? 11.871 -3.302 14.057 1 97.6 90 VAL A CA 1
ATOM 716 C C . VAL A 1 90 ? 12.838 -2.842 12.969 1 97.6 90 VAL A C 1
ATOM 718 O O . VAL A 1 90 ? 13.021 -1.64 12.761 1 97.6 90 VAL A O 1
ATOM 721 N N . ILE A 1 91 ? 13.38 -3.763 12.242 1 97.16 91 ILE A N 1
ATOM 722 C CA . ILE A 1 91 ? 14.398 -3.446 11.246 1 97.16 91 ILE A CA 1
ATOM 723 C C . ILE A 1 91 ? 13.766 -2.677 10.088 1 97.16 91 ILE A C 1
ATOM 725 O O . ILE A 1 91 ? 14.261 -1.618 9.694 1 97.16 91 ILE A O 1
ATOM 729 N N . VAL A 1 92 ? 12.658 -3.172 9.613 1 96.66 92 VAL A N 1
ATOM 730 C CA . VAL A 1 92 ? 12.009 -2.552 8.463 1 96.66 92 VAL A CA 1
ATOM 731 C C . VAL A 1 92 ? 11.514 -1.157 8.839 1 96.66 92 VAL A C 1
ATOM 733 O O . VAL A 1 92 ? 11.613 -0.221 8.042 1 96.66 92 VAL A O 1
ATOM 736 N N . THR A 1 93 ? 11.003 -1.046 10.045 1 96.75 93 THR A N 1
ATOM 737 C CA . THR A 1 93 ? 10.488 0.237 10.509 1 96.75 93 THR A CA 1
ATOM 738 C C . THR A 1 93 ? 11.6 1.282 10.551 1 96.75 93 THR A C 1
ATOM 740 O O . THR A 1 93 ? 11.416 2.41 10.088 1 96.75 93 THR A O 1
ATOM 743 N N . ILE A 1 94 ? 12.723 0.918 11.038 1 95.62 94 ILE A N 1
ATOM 744 C CA . ILE A 1 94 ? 13.853 1.834 11.146 1 95.62 94 ILE A CA 1
ATOM 745 C C . ILE A 1 94 ? 14.283 2.289 9.753 1 95.62 94 ILE A C 1
ATOM 747 O O . ILE A 1 94 ? 14.447 3.486 9.507 1 95.62 94 ILE A O 1
ATOM 751 N N . PHE A 1 95 ? 14.382 1.391 8.864 1 92.96 95 PHE A N 1
ATOM 752 C CA . PHE A 1 95 ? 14.843 1.719 7.52 1 92.96 95 PHE A CA 1
ATOM 753 C C . PHE A 1 95 ? 13.811 2.566 6.785 1 92.96 95 PHE A C 1
ATOM 755 O O . PHE A 1 95 ? 14.162 3.54 6.116 1 92.96 95 PHE A O 1
ATOM 762 N N . LEU A 1 96 ? 12.535 2.226 6.924 1 94.45 96 LEU A N 1
ATOM 763 C CA . LEU A 1 96 ? 11.494 2.936 6.188 1 94.45 96 LEU A CA 1
ATOM 764 C C . LEU A 1 96 ? 11.33 4.358 6.715 1 94.45 96 LEU A C 1
ATOM 766 O O . LEU A 1 96 ? 11.157 5.298 5.936 1 94.45 96 LEU A O 1
ATOM 770 N N . L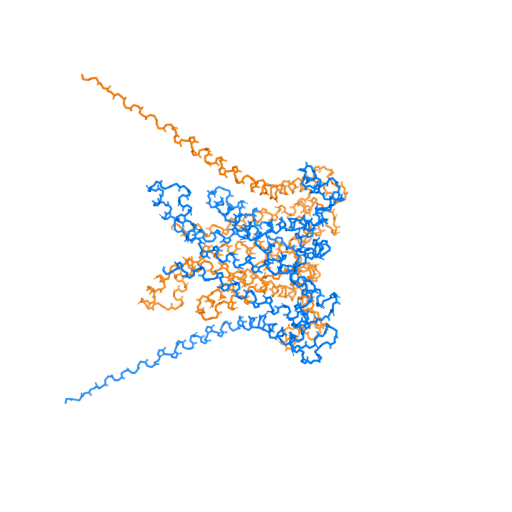EU A 1 97 ? 11.426 4.516 8.055 1 94.38 97 LEU A N 1
ATOM 771 C CA . LEU A 1 97 ? 11.286 5.853 8.621 1 94.38 97 LEU A CA 1
ATOM 772 C C . LEU A 1 97 ? 12.5 6.714 8.289 1 94.38 97 LEU A C 1
ATOM 774 O O . LEU A 1 97 ? 12.356 7.885 7.93 1 94.38 97 LEU A O 1
ATOM 778 N N . ALA A 1 98 ? 13.67 6.1 8.365 1 91.19 98 ALA A N 1
ATOM 779 C CA . ALA A 1 98 ? 14.896 6.841 8.081 1 91.19 98 ALA A CA 1
ATOM 780 C C . ALA A 1 98 ? 14.967 7.24 6.61 1 91.19 98 ALA A C 1
ATOM 782 O O . ALA A 1 98 ? 15.236 8.399 6.286 1 91.19 98 ALA A O 1
ATOM 783 N N . LEU A 1 99 ? 14.681 6.329 5.762 1 88.69 99 LEU A N 1
ATOM 784 C CA . LEU A 1 99 ? 14.766 6.6 4.331 1 88.69 99 LEU A CA 1
ATOM 785 C C . LEU A 1 99 ? 13.623 7.504 3.881 1 88.69 99 LEU A C 1
ATOM 787 O O . LEU A 1 99 ? 13.812 8.37 3.023 1 88.69 99 LEU A O 1
ATOM 791 N N . GLY A 1 100 ? 12.428 7.23 4.427 1 90.76 100 GLY A N 1
ATOM 792 C CA . GLY A 1 100 ? 11.313 8.106 4.105 1 90.76 100 GLY A CA 1
ATOM 793 C C . GLY A 1 100 ? 11.58 9.561 4.445 1 90.76 100 GLY A C 1
ATOM 794 O O . GLY A 1 100 ? 11.308 10.452 3.638 1 90.76 100 GLY A O 1
ATOM 795 N N . LEU A 1 101 ? 12.142 9.801 5.637 1 90.89 101 LEU A N 1
ATOM 796 C CA . LEU A 1 101 ? 12.462 11.158 6.064 1 90.89 101 LEU A CA 1
ATOM 797 C C . LEU A 1 101 ? 13.581 11.746 5.211 1 90.89 101 LEU A C 1
ATOM 799 O O . LEU A 1 101 ? 13.502 12.902 4.787 1 90.89 101 LEU A O 1
ATOM 803 N N . GLY A 1 102 ? 14.606 10.906 4.975 1 87.21 102 GLY A N 1
ATOM 804 C CA . GLY A 1 102 ? 15.698 11.366 4.131 1 87.21 102 GLY A CA 1
ATOM 805 C C . GLY A 1 102 ? 15.248 11.767 2.739 1 87.21 102 GLY A C 1
ATOM 806 O O . GLY A 1 102 ? 15.623 12.83 2.242 1 87.21 102 GLY A O 1
ATOM 807 N N . MET A 1 103 ? 14.425 10.99 2.117 1 87.09 103 MET A N 1
ATOM 808 C CA . MET A 1 103 ? 13.926 11.28 0.776 1 87.09 103 MET A CA 1
ATOM 809 C C . MET A 1 103 ? 13.033 12.516 0.782 1 87.09 103 MET A C 1
ATOM 811 O O . MET A 1 103 ? 13.086 13.33 -0.141 1 87.09 103 MET A O 1
ATOM 815 N N . ALA A 1 104 ? 12.226 12.616 1.823 1 88.97 104 ALA A N 1
ATOM 816 C CA . ALA A 1 104 ? 11.342 13.774 1.932 1 88.97 104 ALA A CA 1
ATOM 817 C C . ALA A 1 104 ? 12.144 15.069 2.03 1 88.97 104 ALA A C 1
ATOM 819 O O . ALA A 1 104 ? 11.786 16.076 1.415 1 88.97 104 ALA A O 1
ATOM 820 N N . LEU A 1 105 ? 13.235 15.088 2.759 1 84.86 105 LEU A N 1
ATOM 821 C CA . LEU A 1 105 ? 14.067 16.274 2.932 1 84.86 105 LEU A CA 1
ATOM 822 C C . LEU A 1 105 ? 14.774 16.637 1.631 1 84.86 105 LEU A C 1
ATOM 824 O O . LEU A 1 105 ? 14.909 17.817 1.301 1 84.86 105 LEU A O 1
ATOM 828 N N . ILE A 1 106 ? 15.118 15.601 0.889 1 81.1 106 ILE A N 1
ATOM 829 C CA . ILE A 1 106 ? 15.8 15.824 -0.381 1 81.1 106 ILE A CA 1
ATOM 830 C C . ILE A 1 106 ? 14.836 16.457 -1.381 1 81.1 106 ILE A C 1
ATOM 832 O O . ILE A 1 106 ? 15.189 17.415 -2.073 1 81.1 106 ILE A O 1
ATOM 836 N N . VAL A 1 107 ? 13.675 15.952 -1.414 1 80.95 107 VAL A N 1
ATOM 837 C CA . VAL A 1 107 ? 12.689 16.451 -2.366 1 80.95 107 VAL A CA 1
ATOM 838 C C . VAL A 1 107 ? 12.249 17.858 -1.964 1 80.95 107 VAL A C 1
ATOM 840 O O . VAL A 1 107 ? 11.986 18.702 -2.824 1 80.95 107 VAL A O 1
ATOM 843 N N . GLN A 1 108 ? 12.166 18.076 -0.675 1 76.41 108 GLN A N 1
ATOM 844 C CA . GLN A 1 108 ? 11.768 19.392 -0.186 1 76.41 108 GLN A CA 1
ATOM 845 C C . GLN A 1 108 ? 12.805 20.451 -0.551 1 76.41 108 GLN A C 1
ATOM 847 O O . GLN A 1 108 ? 12.457 21.602 -0.82 1 76.41 108 GLN A O 1
ATOM 852 N N . GLU A 1 109 ? 13.99 20.071 -0.554 1 72.4 109 GLU A N 1
ATOM 853 C CA . GLU A 1 109 ? 15.071 21.019 -0.804 1 72.4 109 GLU A CA 1
ATOM 854 C C . GLU A 1 109 ? 15.28 21.237 -2.3 1 72.4 109 GLU A C 1
ATOM 856 O O . GLU A 1 109 ? 15.741 22.3 -2.72 1 72.4 109 GLU A O 1
ATOM 861 N N . SER A 1 110 ? 14.883 20.188 -3.095 1 67.2 110 SER A N 1
ATOM 862 C CA . SER A 1 110 ? 15.166 20.271 -4.524 1 67.2 110 SER A CA 1
ATOM 863 C C . SER A 1 110 ? 14.093 21.071 -5.255 1 67.2 110 SER A C 1
ATOM 865 O O . SER A 1 110 ? 12.898 20.833 -5.066 1 67.2 110 SER A O 1
ATOM 867 N N . THR A 1 111 ? 14.395 22.17 -5.75 1 64.57 111 THR A N 1
ATOM 868 C CA . THR A 1 111 ? 13.406 23.019 -6.404 1 64.57 111 THR A CA 1
ATOM 869 C C . THR A 1 111 ? 13.22 22.61 -7.862 1 64.57 111 THR A C 1
ATOM 871 O O . THR A 1 111 ? 12.095 22.571 -8.364 1 64.57 111 THR A O 1
ATOM 874 N N . LYS A 1 112 ? 14.26 22.215 -8.516 1 65.1 112 LYS A N 1
ATOM 875 C CA . LYS A 1 112 ? 14.184 22.085 -9.968 1 65.1 112 LYS A CA 1
ATOM 876 C C . LYS A 1 112 ? 13.708 20.692 -10.371 1 65.1 112 LYS A C 1
ATOM 878 O O . LYS A 1 112 ? 12.984 20.539 -11.357 1 65.1 112 LYS A O 1
ATOM 883 N N . TRP A 1 113 ? 14.048 19.745 -9.583 1 73.08 113 TRP A N 1
ATOM 884 C CA . TRP A 1 113 ? 13.798 18.379 -10.031 1 73.08 113 TRP A CA 1
ATOM 885 C C . TRP A 1 113 ? 12.844 17.661 -9.082 1 73.08 113 TRP A C 1
ATOM 887 O O . TRP A 1 113 ? 12.826 16.429 -9.024 1 73.08 113 TRP A O 1
ATOM 897 N N . ASN A 1 114 ? 11.992 18.396 -8.46 1 81.44 114 ASN A N 1
ATOM 898 C CA . ASN A 1 114 ? 11.188 17.833 -7.381 1 81.44 114 ASN A CA 1
ATOM 899 C C . ASN A 1 114 ? 10.1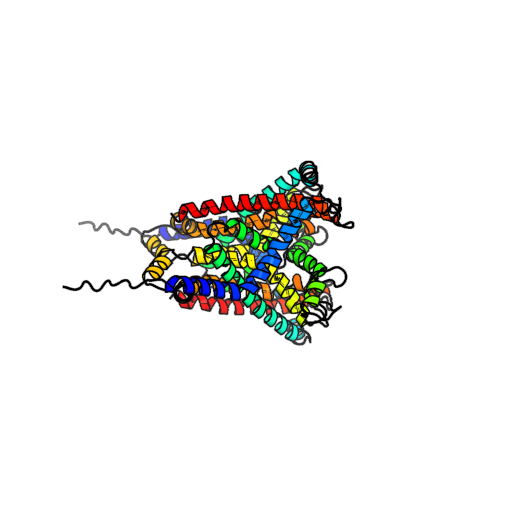1 16.894 -7.916 1 81.44 114 ASN A C 1
ATOM 901 O O . ASN A 1 114 ? 9.898 15.81 -7.369 1 81.44 114 ASN A O 1
ATOM 905 N N . ASN A 1 115 ? 9.644 17.269 -9.107 1 78.8 115 ASN A N 1
ATOM 906 C CA . ASN A 1 115 ? 8.566 16.454 -9.656 1 78.8 115 ASN A CA 1
ATOM 907 C C . ASN A 1 115 ? 9.087 15.128 -10.2 1 78.8 115 ASN A C 1
ATOM 909 O O . ASN A 1 115 ? 8.438 14.091 -10.048 1 78.8 115 ASN A O 1
ATOM 913 N N . VAL A 1 116 ? 10.25 15.262 -10.766 1 78.31 116 VAL A N 1
ATOM 914 C CA . VAL A 1 116 ? 10.851 14.058 -11.331 1 78.31 116 VAL A CA 1
ATOM 915 C C . VAL A 1 116 ? 11.286 13.122 -10.206 1 78.31 116 VAL A C 1
ATOM 917 O O . VAL A 1 116 ? 11.034 11.916 -10.262 1 78.31 116 VAL A O 1
ATOM 920 N N . LEU A 1 117 ? 11.826 13.694 -9.188 1 79.33 117 LEU A N 1
ATOM 921 C CA . LEU A 1 117 ? 12.278 12.891 -8.057 1 79.33 117 LEU A CA 1
ATOM 922 C C . LEU A 1 117 ? 11.094 12.26 -7.331 1 79.33 117 LEU A C 1
ATOM 924 O O . LEU A 1 117 ? 11.13 11.076 -6.988 1 79.33 117 LEU A O 1
ATOM 928 N N . ARG A 1 118 ? 10.108 12.993 -7.202 1 82.51 118 ARG A N 1
ATOM 929 C CA . ARG A 1 118 ? 8.909 12.5 -6.532 1 82.51 118 ARG A CA 1
ATOM 930 C C . ARG A 1 118 ? 8.299 11.327 -7.292 1 82.51 118 ARG A C 1
ATOM 932 O O . ARG A 1 118 ? 7.944 10.31 -6.694 1 82.51 118 ARG A O 1
ATOM 939 N N . THR A 1 119 ? 8.253 11.498 -8.555 1 79.05 119 THR A N 1
ATOM 940 C CA . THR A 1 119 ? 7.662 10.448 -9.377 1 79.05 119 THR A CA 1
ATOM 941 C C . THR A 1 119 ? 8.53 9.193 -9.359 1 79.05 119 THR A C 1
ATOM 943 O O . THR A 1 119 ? 8.017 8.079 -9.237 1 79.05 119 THR A O 1
ATOM 946 N N . CYS A 1 120 ? 9.798 9.423 -9.411 1 79.24 120 CYS A N 1
ATOM 947 C CA . CYS A 1 120 ? 10.727 8.299 -9.403 1 79.24 120 CYS A CA 1
ATOM 948 C C . CYS A 1 120 ? 10.636 7.525 -8.093 1 79.24 120 CYS A C 1
ATOM 950 O O . CYS A 1 120 ? 10.675 6.294 -8.09 1 79.24 120 CYS A O 1
ATOM 952 N N . PHE A 1 121 ? 10.438 8.244 -7.042 1 82.85 121 PHE A N 1
ATOM 953 C CA . PHE A 1 121 ? 10.375 7.601 -5.735 1 82.85 121 PHE A CA 1
ATOM 954 C C . PHE A 1 121 ? 9.031 6.911 -5.535 1 82.85 121 PHE A C 1
ATOM 956 O O . PHE A 1 121 ? 8.943 5.904 -4.828 1 82.85 121 PHE A O 1
ATOM 963 N N . LEU A 1 122 ? 8.062 7.345 -6.265 1 82.98 122 LEU A N 1
ATOM 964 C CA . LEU A 1 122 ? 6.718 6.81 -6.077 1 82.98 122 LEU A CA 1
ATOM 965 C C . LEU A 1 122 ? 6.473 5.619 -6.997 1 82.98 122 LEU A C 1
ATOM 967 O O . LEU A 1 122 ? 5.584 4.803 -6.74 1 82.98 122 LEU A O 1
ATOM 971 N N . LEU A 1 123 ? 7.287 5.407 -7.974 1 82.77 123 LEU A N 1
ATOM 972 C CA . LEU A 1 123 ? 7.067 4.381 -8.986 1 82.77 123 LEU A CA 1
ATOM 973 C C . LEU A 1 123 ? 7.077 2.99 -8.361 1 82.77 123 LEU A C 1
ATOM 975 O O . LEU A 1 123 ? 6.165 2.193 -8.594 1 82.77 123 LEU A O 1
ATOM 979 N N . PRO A 1 124 ? 8.084 2.684 -7.535 1 82.1 124 PRO A N 1
ATOM 980 C CA . PRO A 1 124 ? 8.068 1.357 -6.914 1 82.1 124 PRO A CA 1
ATOM 981 C C . PRO A 1 124 ? 6.838 1.131 -6.039 1 82.1 124 PRO A C 1
ATOM 983 O O . PRO A 1 124 ? 6.332 0.008 -5.957 1 82.1 124 PRO A O 1
ATOM 986 N N . SER A 1 125 ? 6.389 2.197 -5.404 1 82.18 125 SER A N 1
ATOM 987 C CA . SER A 1 125 ? 5.275 2.097 -4.466 1 82.18 125 SER A CA 1
ATOM 988 C C . SER A 1 125 ? 3.968 1.792 -5.189 1 82.18 125 SER A C 1
ATOM 990 O O . SER A 1 125 ? 2.996 1.356 -4.569 1 82.18 125 SER A O 1
ATOM 992 N N . ALA A 1 126 ? 3.978 2.029 -6.409 1 78.12 126 ALA A N 1
ATOM 993 C CA . ALA A 1 126 ? 2.769 1.792 -7.195 1 78.12 126 ALA A CA 1
ATOM 994 C C . ALA A 1 126 ? 2.691 0.34 -7.656 1 78.12 126 ALA A C 1
ATOM 996 O O . ALA A 1 126 ? 1.648 -0.11 -8.136 1 78.12 126 ALA A O 1
ATOM 997 N N . THR A 1 127 ? 3.8 -0.386 -7.556 1 80.63 127 THR A N 1
ATOM 998 C CA . THR A 1 127 ? 3.832 -1.802 -7.905 1 80.63 127 THR A CA 1
ATOM 999 C C . THR A 1 127 ? 3.163 -2.641 -6.821 1 80.63 127 THR A C 1
ATOM 1001 O O . THR A 1 127 ? 3.335 -2.377 -5.629 1 80.63 127 THR A O 1
ATOM 1004 N N . GLY A 1 128 ? 2.303 -3.558 -7.225 1 82.54 128 GLY A N 1
ATOM 1005 C CA . GLY A 1 128 ? 1.771 -4.498 -6.251 1 82.54 128 GLY A CA 1
ATOM 1006 C C . GLY A 1 128 ? 2.85 -5.263 -5.509 1 82.54 128 GLY A C 1
ATOM 1007 O O . GLY A 1 128 ? 3.878 -5.618 -6.089 1 82.54 128 GLY A O 1
ATOM 1008 N N . LEU A 1 129 ? 2.585 -5.412 -4.284 1 86.31 129 LEU A N 1
ATOM 1009 C CA . LEU A 1 129 ? 3.577 -6.084 -3.452 1 86.31 129 LEU A CA 1
ATOM 1010 C C . LEU A 1 129 ? 3.824 -7.507 -3.942 1 86.31 129 LEU A C 1
ATOM 1012 O O . LEU A 1 129 ? 4.959 -7.988 -3.919 1 86.31 129 LEU A O 1
ATOM 1016 N N . ALA A 1 130 ? 2.741 -8.186 -4.337 1 87.24 130 ALA A N 1
ATOM 1017 C CA . ALA A 1 130 ? 2.917 -9.538 -4.862 1 87.24 130 ALA A CA 1
ATOM 1018 C C . ALA A 1 130 ? 3.771 -9.529 -6.126 1 87.24 130 ALA A C 1
ATOM 1020 O O . ALA A 1 130 ? 4.696 -10.333 -6.264 1 87.24 130 ALA A O 1
ATOM 1021 N N . SER A 1 131 ? 3.47 -8.559 -7.026 1 84.62 131 SER A N 1
ATOM 1022 C CA . SER A 1 131 ? 4.231 -8.422 -8.263 1 84.62 131 SER A CA 1
ATOM 1023 C C . SER A 1 131 ? 5.69 -8.08 -7.98 1 84.62 131 SER A C 1
ATOM 1025 O O . SER A 1 131 ? 6.596 -8.642 -8.6 1 84.62 131 SER A O 1
ATOM 1027 N N . ALA A 1 132 ? 5.899 -7.225 -7.073 1 87.43 132 ALA A N 1
ATOM 1028 C CA . ALA A 1 132 ? 7.26 -6.864 -6.686 1 87.43 132 ALA A CA 1
ATOM 1029 C C . ALA A 1 132 ? 8.004 -8.065 -6.109 1 87.43 132 ALA A C 1
ATOM 1031 O O . ALA A 1 132 ? 9.176 -8.286 -6.421 1 87.43 132 ALA A O 1
ATOM 1032 N N . SER A 1 133 ? 7.312 -8.769 -5.269 1 90.51 133 SER A N 1
ATOM 1033 C CA . SER A 1 133 ? 7.933 -9.933 -4.645 1 90.51 133 SER A CA 1
ATOM 1034 C C . SER A 1 133 ? 8.303 -10.985 -5.685 1 90.51 133 SER A C 1
ATOM 1036 O O . SER A 1 133 ? 9.358 -11.617 -5.589 1 90.51 133 SER A O 1
ATOM 1038 N N . LEU A 1 134 ? 7.466 -11.193 -6.671 1 86.37 134 LEU A N 1
ATOM 1039 C CA . LEU A 1 134 ? 7.76 -12.134 -7.746 1 86.37 134 LEU A CA 1
ATOM 1040 C C . LEU A 1 134 ? 8.952 -11.662 -8.572 1 86.37 134 LEU A C 1
ATOM 1042 O O . LEU A 1 134 ? 9.8 -12.468 -8.963 1 86.37 134 LEU A O 1
ATOM 1046 N N . LEU A 1 135 ? 8.957 -10.394 -8.881 1 83.09 135 LEU A N 1
ATOM 1047 C CA . LEU A 1 135 ? 10.077 -9.813 -9.613 1 83.09 135 LEU A CA 1
ATOM 1048 C C . LEU A 1 135 ? 11.393 -10.074 -8.888 1 83.09 135 LEU A C 1
ATOM 1050 O O . LEU A 1 135 ? 12.362 -10.533 -9.497 1 83.09 135 LEU A O 1
ATOM 1054 N N . PHE A 1 136 ? 11.462 -9.846 -7.648 1 87.24 136 PHE A N 1
ATOM 1055 C CA . PHE A 1 136 ? 12.695 -10.02 -6.89 1 87.24 136 PHE A CA 1
ATOM 1056 C C . PHE A 1 136 ? 13.012 -11.499 -6.704 1 87.24 136 PHE A C 1
ATOM 1058 O O . PHE A 1 136 ? 14.18 -11.883 -6.615 1 87.24 136 PHE A O 1
ATOM 1065 N N . TYR A 1 137 ? 11.955 -12.277 -6.624 1 87.56 137 TYR A N 1
ATOM 1066 C CA . TYR A 1 137 ? 12.188 -13.717 -6.6 1 87.56 137 TYR A CA 1
ATOM 1067 C C . TYR A 1 137 ? 12.963 -14.165 -7.833 1 87.56 137 TYR A C 1
ATOM 1069 O O . TYR A 1 137 ? 13.896 -14.966 -7.73 1 87.56 137 TYR A O 1
ATOM 1077 N N . ALA A 1 138 ? 12.599 -13.624 -8.961 1 81.15 138 ALA A N 1
ATOM 1078 C CA . ALA A 1 138 ? 13.289 -13.932 -10.212 1 81.15 138 ALA A CA 1
ATOM 1079 C C . ALA A 1 138 ? 14.698 -13.345 -10.22 1 81.15 138 ALA A C 1
ATOM 1081 O O . ALA A 1 138 ? 15.642 -13.988 -10.685 1 81.15 138 ALA A O 1
ATOM 1082 N N . LEU A 1 139 ? 14.824 -12.2 -9.712 1 81.05 139 LEU A N 1
ATOM 1083 C CA . LEU A 1 139 ? 16.122 -11.533 -9.686 1 81.05 139 LEU A CA 1
ATOM 1084 C C . LEU A 1 139 ? 17.09 -12.266 -8.763 1 81.05 139 LEU A C 1
ATOM 1086 O O . LEU A 1 139 ? 18.301 -12.263 -8.998 1 81.05 139 LEU A O 1
ATOM 1090 N N . TYR A 1 140 ? 16.542 -12.869 -7.725 1 84.88 140 TYR A N 1
ATOM 1091 C CA . TYR A 1 140 ? 17.366 -13.565 -6.743 1 84.88 140 TYR A CA 1
ATOM 1092 C C . TYR A 1 140 ? 17.736 -14.96 -7.232 1 84.88 140 TYR A C 1
ATOM 1094 O O . TYR A 1 140 ? 18.547 -15.648 -6.608 1 84.88 140 TYR A O 1
ATOM 1102 N N . SER A 1 141 ? 17.116 -15.37 -8.275 1 80.89 141 SER A N 1
ATOM 1103 C CA . SER A 1 141 ? 17.386 -16.704 -8.803 1 80.89 141 SER A CA 1
ATOM 1104 C C . SER A 1 141 ? 18.844 -16.846 -9.225 1 80.89 141 SER A C 1
ATOM 1106 O O . SER A 1 141 ? 19.382 -15.981 -9.919 1 80.89 141 SER A O 1
ATOM 1108 N N . PRO A 1 142 ? 19.494 -17.801 -8.752 1 75.12 142 PRO A N 1
ATOM 1109 C CA . PRO A 1 142 ? 20.89 -18.015 -9.14 1 75.12 142 PRO A CA 1
ATOM 1110 C C . PRO A 1 142 ? 21.051 -18.286 -10.635 1 75.12 142 PRO A C 1
ATOM 1112 O O . PRO A 1 142 ? 22.111 -18.014 -11.204 1 75.12 142 PRO A O 1
ATOM 1115 N N . GLN A 1 143 ? 20.054 -18.782 -11.243 1 67.61 143 GLN A N 1
ATOM 1116 C CA . GLN A 1 143 ? 20.156 -19.174 -12.644 1 67.61 143 GLN A CA 1
ATOM 1117 C C . GLN A 1 143 ? 19.945 -17.978 -13.567 1 67.61 143 GLN A C 1
ATOM 1119 O O . GLN A 1 143 ? 20.66 -17.818 -14.559 1 67.61 143 GLN A O 1
ATOM 1124 N N . VAL A 1 144 ? 19.122 -17.176 -13.146 1 60.87 144 VAL A N 1
ATOM 1125 C CA . VAL A 1 144 ? 18.695 -16.175 -14.119 1 60.87 144 VAL A CA 1
ATOM 1126 C C . VAL A 1 144 ? 18.944 -14.775 -13.564 1 60.87 144 VAL A C 1
ATOM 1128 O O . VAL A 1 144 ? 19.083 -13.814 -14.324 1 60.87 144 VAL A O 1
ATOM 1131 N N . GLY A 1 145 ? 19.036 -14.688 -12.24 1 66.18 145 GLY A N 1
ATOM 1132 C CA . GLY A 1 145 ? 19.001 -13.353 -11.665 1 66.18 145 GLY A CA 1
ATOM 1133 C C . GLY A 1 145 ? 20.366 -12.693 -11.605 1 66.18 145 GLY A C 1
ATOM 1134 O O . GLY A 1 145 ? 21.356 -13.335 -11.25 1 66.18 145 GLY A O 1
ATOM 1135 N N . PRO A 1 146 ? 20.368 -11.454 -12.122 1 66.2 146 PRO A N 1
ATOM 1136 C CA . PRO A 1 146 ? 21.639 -10.727 -12.105 1 66.2 146 PRO A CA 1
ATOM 1137 C C . PRO A 1 146 ? 22.09 -10.36 -10.693 1 66.2 146 PRO A C 1
ATOM 1139 O O . PRO A 1 146 ? 23.267 -10.061 -10.475 1 66.2 146 PRO A O 1
ATOM 1142 N N . LEU A 1 147 ? 21.195 -10.382 -9.816 1 70.78 147 LEU A N 1
ATOM 1143 C CA . LEU A 1 147 ? 21.519 -9.875 -8.487 1 70.78 147 LEU A CA 1
ATOM 1144 C C . LEU A 1 147 ? 22.432 -10.844 -7.743 1 70.78 147 LEU A C 1
ATOM 1146 O O . LEU A 1 147 ? 23.314 -10.42 -6.992 1 70.78 147 LEU A O 1
ATOM 1150 N N . THR A 1 148 ? 22.203 -12.039 -8 1 66.98 148 THR A N 1
ATOM 1151 C CA . THR A 1 148 ? 23.066 -13.019 -7.349 1 66.98 148 THR A CA 1
ATOM 1152 C C . THR A 1 148 ? 24.516 -12.838 -7.788 1 66.98 148 THR A C 1
ATOM 1154 O O . THR A 1 148 ? 25.433 -12.914 -6.967 1 66.98 148 THR A O 1
ATOM 1157 N N . LYS A 1 149 ? 24.63 -12.522 -9.023 1 67.01 149 LYS A N 1
ATOM 1158 C CA . LYS A 1 149 ? 25.974 -12.313 -9.553 1 67.01 149 LYS A CA 1
ATOM 1159 C C . LYS A 1 149 ? 26.594 -11.037 -8.991 1 67.01 149 LYS A C 1
ATOM 1161 O O . LYS A 1 149 ? 27.778 -11.015 -8.647 1 67.01 149 LYS A O 1
ATOM 1166 N N . ILE A 1 150 ? 25.781 -10.068 -8.867 1 66.84 150 ILE A N 1
ATOM 1167 C CA . ILE A 1 150 ? 26.27 -8.79 -8.364 1 66.84 150 ILE A CA 1
ATOM 1168 C C . ILE A 1 150 ? 26.655 -8.927 -6.892 1 66.84 150 ILE A C 1
ATOM 1170 O O . ILE A 1 150 ? 27.717 -8.459 -6.475 1 66.84 150 ILE A O 1
ATOM 1174 N N . LEU A 1 151 ? 25.835 -9.573 -6.187 1 67.83 151 LEU A N 1
ATOM 1175 C CA . LEU A 1 151 ? 26.095 -9.734 -4.761 1 67.83 151 LEU A CA 1
ATOM 1176 C C . LEU A 1 151 ? 27.295 -10.646 -4.527 1 67.83 151 LEU A C 1
ATOM 1178 O O . LEU A 1 151 ? 28.067 -10.433 -3.589 1 67.83 151 LEU A O 1
ATOM 1182 N N . SER A 1 152 ? 27.396 -11.658 -5.363 1 66.67 152 SER A N 1
ATOM 1183 C CA . SER A 1 152 ? 28.562 -12.533 -5.284 1 66.67 152 SER A CA 1
ATOM 1184 C C . SER A 1 152 ? 29.848 -11.767 -5.573 1 66.67 152 SER A C 1
ATOM 1186 O O . SER A 1 152 ? 30.863 -11.973 -4.904 1 66.67 152 SER A O 1
ATOM 1188 N N . SER A 1 153 ? 29.728 -10.886 -6.512 1 66.36 153 SER A N 1
ATOM 1189 C CA . SER A 1 153 ? 30.907 -10.108 -6.876 1 66.36 153 SER A CA 1
ATOM 1190 C C . SER A 1 153 ? 31.298 -9.143 -5.761 1 66.36 153 SER A C 1
ATOM 1192 O O . SER A 1 153 ? 32.476 -8.817 -5.6 1 66.36 153 SER A O 1
ATOM 1194 N N . LEU A 1 154 ? 30.272 -8.762 -5.008 1 63.68 154 LEU A N 1
ATOM 1195 C CA . LEU A 1 154 ? 30.541 -7.845 -3.905 1 63.68 154 LEU A CA 1
ATOM 1196 C C . LEU A 1 154 ? 30.918 -8.611 -2.642 1 63.68 154 LEU A C 1
ATOM 1198 O O . LEU A 1 154 ? 31.244 -8.006 -1.618 1 63.68 154 LEU A O 1
ATOM 1202 N N . GLY A 1 155 ? 30.91 -9.907 -2.753 1 61.99 155 GLY A N 1
ATOM 1203 C CA . GLY A 1 155 ? 31.338 -10.748 -1.646 1 61.99 155 GLY A CA 1
ATOM 1204 C C . GLY A 1 155 ? 30.276 -10.91 -0.575 1 61.99 155 GLY A C 1
ATOM 1205 O O . GLY A 1 155 ? 30.575 -11.332 0.544 1 61.99 155 GLY A O 1
ATOM 1206 N N . LEU A 1 156 ? 29.158 -10.522 -0.864 1 62.88 156 LEU A N 1
ATOM 1207 C CA . LEU A 1 156 ? 28.113 -10.563 0.154 1 62.88 156 LEU A CA 1
ATOM 1208 C C . LEU A 1 156 ? 27.474 -11.945 0.221 1 62.88 156 LEU A C 1
ATOM 1210 O O . LEU A 1 156 ? 26.884 -12.312 1.241 1 62.88 156 LEU A O 1
ATOM 1214 N N . ILE A 1 157 ? 27.591 -12.651 -0.887 1 63.65 157 ILE A N 1
ATOM 1215 C CA . ILE A 1 157 ? 27.113 -14.03 -0.916 1 63.65 157 ILE A CA 1
ATOM 1216 C C . ILE A 1 157 ? 28.176 -14.931 -1.54 1 63.65 157 ILE A C 1
ATOM 1218 O O . ILE A 1 157 ? 29.052 -14.457 -2.267 1 63.65 157 ILE A O 1
ATOM 1222 N N . GLN A 1 158 ? 28.217 -16.117 -0.92 1 62.19 158 GLN A N 1
ATOM 1223 C CA . GLN A 1 158 ? 29.181 -17.06 -1.479 1 62.19 158 GLN A CA 1
ATOM 1224 C C . GLN A 1 158 ? 28.884 -17.345 -2.948 1 62.19 158 GLN A C 1
ATOM 1226 O O . GLN A 1 158 ? 27.731 -17.274 -3.379 1 62.19 158 GLN A O 1
ATOM 1231 N N . ASP A 1 159 ? 29.909 -17.532 -3.705 1 61.75 159 ASP A N 1
ATOM 1232 C CA . ASP A 1 159 ? 29.816 -17.871 -5.121 1 61.75 159 ASP A CA 1
ATOM 1233 C C . ASP A 1 159 ? 28.896 -19.07 -5.34 1 61.75 159 ASP A C 1
ATOM 1235 O O . ASP A 1 159 ? 29.072 -20.116 -4.711 1 61.75 159 ASP A O 1
ATOM 1239 N N . GLY A 1 160 ? 27.795 -18.976 -6.053 1 61.46 160 GLY A N 1
ATOM 1240 C CA . GLY A 1 160 ? 26.829 -20.033 -6.307 1 61.46 160 GLY A CA 1
ATOM 1241 C C . GLY A 1 160 ? 25.729 -20.098 -5.264 1 61.46 160 GLY A C 1
ATOM 1242 O O . GLY A 1 160 ? 24.861 -20.97 -5.324 1 61.46 160 GLY A O 1
ATOM 1243 N N . GLY A 1 161 ? 25.847 -19.158 -4.31 1 69.01 161 GLY A N 1
ATOM 1244 C CA . GLY A 1 161 ? 24.864 -19.242 -3.241 1 69.01 161 GLY A CA 1
ATOM 1245 C C . GLY A 1 161 ? 23.557 -18.549 -3.577 1 69.01 161 GLY A C 1
ATOM 1246 O O . GLY A 1 161 ? 23.447 -17.888 -4.612 1 69.01 161 GLY A O 1
ATOM 1247 N N . SER A 1 162 ? 22.509 -19.047 -2.916 1 80.09 162 SER A N 1
ATOM 1248 C CA . SER A 1 162 ? 21.17 -18.507 -3.123 1 80.09 162 SER A CA 1
ATOM 1249 C C . SER A 1 162 ? 20.833 -17.447 -2.08 1 80.09 162 SER A C 1
ATOM 1251 O O . SER A 1 162 ? 21.135 -17.615 -0.897 1 80.09 162 SER A O 1
ATOM 1253 N N . VAL A 1 163 ? 20.513 -16.294 -2.477 1 84.94 163 VAL A N 1
ATOM 1254 C CA . VAL A 1 163 ? 20.158 -15.154 -1.639 1 84.94 163 VAL A CA 1
ATOM 1255 C C . VAL A 1 163 ? 19.111 -15.575 -0.61 1 84.94 163 VAL A C 1
ATOM 1257 O O . VAL A 1 163 ? 19.102 -15.073 0.517 1 84.94 163 VAL A O 1
ATOM 1260 N N . LEU A 1 164 ? 18.362 -16.603 -0.961 1 87.64 164 LEU A N 1
ATOM 1261 C CA . LEU A 1 164 ? 17.249 -16.998 -0.104 1 87.64 164 LEU A CA 1
ATOM 1262 C C . LEU A 1 164 ? 17.557 -18.306 0.618 1 87.64 164 LEU A C 1
ATOM 1264 O O . LEU A 1 164 ? 16.659 -18.934 1.184 1 87.64 164 LEU A O 1
ATOM 1268 N N . ALA A 1 165 ? 18.801 -18.7 0.651 1 84.6 165 ALA A N 1
ATOM 1269 C CA . ALA A 1 165 ? 19.186 -20.027 1.124 1 84.6 165 ALA A CA 1
ATOM 1270 C C . ALA A 1 165 ? 19.216 -20.077 2.649 1 84.6 165 ALA A C 1
ATOM 1272 O O . ALA A 1 165 ? 19.012 -21.137 3.246 1 84.6 165 ALA A O 1
ATOM 1273 N N . THR A 1 166 ? 19.52 -18.909 3.25 1 87.38 166 THR A N 1
ATOM 1274 C CA . THR A 1 166 ? 19.582 -18.877 4.707 1 87.38 166 THR A CA 1
ATOM 1275 C C . THR A 1 166 ? 18.538 -17.918 5.272 1 87.38 166 THR A C 1
ATOM 1277 O O . THR A 1 166 ? 18.069 -17.019 4.57 1 87.38 166 THR A O 1
ATOM 1280 N N . GLY A 1 167 ? 18.219 -18.191 6.592 1 89.41 167 GLY A N 1
ATOM 1281 C CA . GLY A 1 167 ? 17.238 -17.34 7.245 1 89.41 167 GLY A CA 1
ATOM 1282 C C . GLY A 1 167 ? 17.633 -15.876 7.259 1 89.41 167 GLY A C 1
ATOM 1283 O O . GLY A 1 167 ? 16.812 -15.003 6.967 1 89.41 167 GLY A O 1
ATOM 1284 N N . GLN A 1 168 ? 18.845 -15.618 7.555 1 90.26 168 GLN A N 1
ATOM 1285 C CA . GLN A 1 168 ? 19.308 -14.237 7.65 1 90.26 168 GLN A CA 1
ATOM 1286 C C . GLN A 1 168 ? 19.357 -13.577 6.275 1 90.26 168 GLN A C 1
ATOM 1288 O O . GLN A 1 168 ? 18.932 -12.431 6.116 1 90.26 168 GLN A O 1
ATOM 1293 N N . SER A 1 169 ? 19.863 -14.331 5.288 1 89.62 169 SER A N 1
ATOM 1294 C CA . SER A 1 169 ? 19.928 -13.762 3.946 1 89.62 169 SER A CA 1
ATOM 1295 C C . SER A 1 169 ? 18.533 -13.535 3.374 1 89.62 169 SER A C 1
ATOM 1297 O O . SER A 1 169 ? 18.302 -12.559 2.657 1 89.62 169 SER A O 1
ATOM 1299 N N . ALA A 1 170 ? 17.639 -14.446 3.736 1 92.79 170 ALA A N 1
ATOM 1300 C CA . ALA A 1 170 ? 16.258 -14.305 3.28 1 92.79 170 ALA A CA 1
ATOM 1301 C C . ALA A 1 170 ? 15.593 -13.086 3.912 1 92.79 170 ALA A C 1
ATOM 1303 O O . ALA A 1 170 ? 14.833 -12.373 3.252 1 92.79 170 ALA A O 1
ATOM 1304 N N . LEU A 1 171 ? 15.929 -12.87 5.168 1 94.41 171 LEU A N 1
ATOM 1305 C CA . LEU A 1 171 ? 15.395 -11.701 5.86 1 94.41 171 LEU A CA 1
ATOM 1306 C C . LEU A 1 171 ? 15.853 -10.413 5.183 1 94.41 171 LEU A C 1
ATOM 1308 O O . LEU A 1 171 ? 15.032 -9.555 4.853 1 94.41 171 LEU A O 1
ATOM 1312 N N . TRP A 1 172 ? 17.075 -10.278 4.905 1 91.64 172 TRP A N 1
ATOM 1313 C CA . TRP A 1 172 ? 17.616 -9.061 4.31 1 91.64 172 TRP A CA 1
ATOM 1314 C C . TRP A 1 172 ? 17.113 -8.884 2.881 1 91.64 172 TRP A C 1
ATOM 1316 O O . TRP A 1 172 ? 16.833 -7.763 2.449 1 91.64 172 TRP A O 1
ATOM 1326 N N . ALA A 1 173 ? 17.026 -10.022 2.192 1 91.04 173 ALA A N 1
ATOM 1327 C CA . ALA A 1 173 ? 16.495 -9.969 0.832 1 91.04 173 ALA A CA 1
ATOM 1328 C C . ALA A 1 173 ? 15.066 -9.432 0.823 1 91.04 173 ALA A C 1
ATOM 1330 O O . ALA A 1 173 ? 14.701 -8.639 -0.049 1 91.04 173 ALA A O 1
ATOM 1331 N N . THR A 1 174 ? 14.305 -9.873 1.801 1 94.03 174 THR A N 1
ATOM 1332 C CA . THR A 1 174 ? 12.918 -9.428 1.892 1 94.03 174 THR A CA 1
ATOM 1333 C C . THR A 1 174 ? 12.848 -7.955 2.284 1 94.03 174 THR A C 1
ATOM 1335 O O . THR A 1 174 ? 12.032 -7.203 1.748 1 94.03 174 THR A O 1
ATOM 1338 N N . ILE A 1 175 ? 13.74 -7.518 3.144 1 94.13 175 ILE A N 1
ATOM 1339 C CA . ILE A 1 175 ? 13.767 -6.132 3.598 1 94.13 175 ILE A CA 1
ATOM 1340 C C . ILE A 1 175 ? 14.079 -5.209 2.422 1 94.13 175 ILE A C 1
ATOM 1342 O O . ILE A 1 175 ? 13.487 -4.135 2.294 1 94.13 175 ILE A O 1
ATOM 1346 N N . VAL A 1 176 ? 14.913 -5.645 1.55 1 88.25 176 VAL A N 1
ATOM 1347 C CA . VAL A 1 176 ? 15.275 -4.845 0.385 1 88.25 176 VAL A CA 1
ATOM 1348 C C . VAL A 1 176 ? 14.044 -4.621 -0.49 1 88.25 176 VAL A C 1
ATOM 1350 O O . VAL A 1 176 ? 13.812 -3.51 -0.974 1 88.25 176 VAL A O 1
ATOM 1353 N N . VAL A 1 177 ? 13.236 -5.666 -0.661 1 89.52 177 VAL A N 1
ATOM 1354 C CA . VAL A 1 177 ? 12.027 -5.571 -1.471 1 89.52 177 VAL A CA 1
ATOM 1355 C C . VAL A 1 177 ? 11.054 -4.581 -0.833 1 89.52 177 VAL A C 1
ATOM 1357 O O . VAL A 1 177 ? 10.483 -3.732 -1.522 1 89.52 177 VAL A O 1
ATOM 1360 N N . ILE A 1 178 ? 10.922 -4.64 0.435 1 93.33 178 ILE A N 1
ATOM 1361 C CA . ILE A 1 178 ? 9.946 -3.831 1.156 1 93.33 178 ILE A CA 1
ATOM 1362 C C . ILE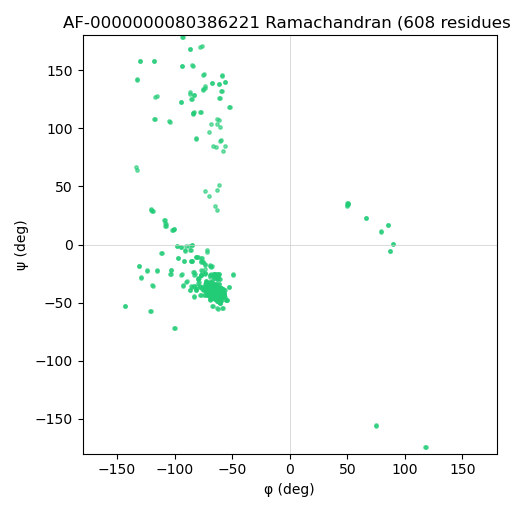 A 1 178 ? 10.388 -2.369 1.157 1 93.33 178 ILE A C 1
ATOM 1364 O O . ILE A 1 178 ? 9.576 -1.469 0.929 1 93.33 178 ILE A O 1
ATOM 1368 N N . VAL A 1 179 ? 11.629 -2.185 1.391 1 89.89 179 VAL A N 1
ATOM 1369 C CA . VAL A 1 179 ? 12.147 -0.821 1.415 1 89.89 179 VAL A CA 1
ATOM 1370 C C . VAL A 1 179 ? 12.03 -0.199 0.025 1 89.89 179 VAL A C 1
ATOM 1372 O O . VAL A 1 179 ? 11.654 0.968 -0.11 1 89.89 179 VAL A O 1
ATOM 1375 N N . TRP A 1 180 ? 12.329 -1.006 -0.915 1 85.56 180 TRP A N 1
ATOM 1376 C CA . TRP A 1 180 ? 12.202 -0.541 -2.293 1 85.56 180 TRP A CA 1
ATOM 1377 C C . TRP A 1 180 ? 10.757 -0.172 -2.611 1 85.56 180 TRP A C 1
ATOM 1379 O O . TRP A 1 180 ? 10.492 0.887 -3.185 1 85.56 180 TRP A O 1
ATOM 1389 N N . ARG A 1 181 ? 9.875 -0.968 -2.171 1 89.03 181 ARG A N 1
ATOM 1390 C CA . ARG A 1 181 ? 8.471 -0.819 -2.539 1 89.03 181 ARG A CA 1
ATOM 1391 C C . ARG A 1 181 ? 7.802 0.276 -1.715 1 89.03 181 ARG A C 1
ATOM 1393 O O . ARG A 1 181 ? 6.937 0.997 -2.217 1 89.03 181 ARG A O 1
ATOM 1400 N N . PHE A 1 182 ? 8.214 0.483 -0.423 1 91.63 182 PHE A N 1
ATOM 1401 C CA . PHE A 1 182 ? 7.407 1.3 0.475 1 91.63 182 PHE A CA 1
ATOM 1402 C C . PHE A 1 182 ? 8.117 2.608 0.802 1 91.63 182 PHE A C 1
ATOM 1404 O O . PHE A 1 182 ? 7.526 3.508 1.402 1 91.63 182 PHE A O 1
ATOM 1411 N N . SER A 1 183 ? 9.352 2.801 0.409 1 89.63 183 SER A N 1
ATOM 1412 C CA . SER A 1 183 ? 10.082 4.017 0.752 1 89.63 183 SER A CA 1
ATOM 1413 C C . SER A 1 183 ? 9.402 5.252 0.17 1 89.63 183 SER A C 1
ATOM 1415 O O . SER A 1 183 ? 9.323 6.292 0.828 1 89.63 183 SER A O 1
ATOM 1417 N N . GLY A 1 184 ? 8.956 5.158 -1.027 1 87.62 184 GLY A N 1
ATOM 1418 C CA . GLY A 1 184 ? 8.263 6.283 -1.634 1 87.62 184 GLY A CA 1
ATOM 1419 C C . GLY A 1 184 ? 6.994 6.67 -0.9 1 87.62 184 GLY A C 1
ATOM 1420 O O . GLY A 1 184 ? 6.67 7.854 -0.789 1 87.62 184 GLY A O 1
ATOM 1421 N N . TYR A 1 185 ? 6.317 5.657 -0.421 1 88.5 185 TYR A N 1
ATOM 1422 C CA . TYR A 1 185 ? 5.109 5.892 0.362 1 88.5 185 TYR A CA 1
ATOM 1423 C C . TYR A 1 185 ? 5.421 6.7 1.616 1 88.5 185 TYR A C 1
ATOM 1425 O O . TYR A 1 185 ? 4.735 7.68 1.917 1 88.5 185 TYR A O 1
ATOM 1433 N N . TYR A 1 186 ? 6.349 6.298 2.317 1 92.77 186 TYR A N 1
ATOM 1434 C CA . TYR A 1 186 ? 6.691 6.979 3.56 1 92.77 186 TYR A CA 1
ATOM 1435 C C . TYR A 1 186 ? 7.288 8.354 3.283 1 92.77 186 TYR A C 1
ATOM 1437 O O . TYR A 1 186 ? 7.12 9.282 4.077 1 92.77 186 TYR A O 1
ATOM 1445 N N . MET A 1 187 ? 7.966 8.473 2.205 1 90.95 187 MET A N 1
ATOM 1446 C CA . MET A 1 187 ? 8.418 9.803 1.806 1 90.95 187 MET A CA 1
ATOM 1447 C C . MET A 1 187 ? 7.239 10.761 1.671 1 90.95 187 MET A C 1
ATOM 1449 O O . MET A 1 187 ? 7.292 11.89 2.161 1 90.95 187 MET A O 1
ATOM 1453 N N . LEU A 1 188 ? 6.22 10.267 1.08 1 87.56 188 LEU A N 1
ATOM 1454 C CA . LEU A 1 188 ? 5.048 11.105 0.85 1 87.56 188 LEU A CA 1
ATOM 1455 C C . LEU A 1 188 ? 4.392 11.495 2.17 1 87.56 188 LEU A C 1
ATOM 1457 O O . LEU A 1 188 ? 3.969 12.64 2.344 1 87.56 188 LEU A O 1
ATOM 1461 N N . LEU A 1 189 ? 4.294 10.54 3.018 1 89.49 189 LEU A N 1
ATOM 1462 C CA . LEU A 1 189 ? 3.721 10.812 4.331 1 89.49 189 LEU A CA 1
ATOM 1463 C C . LEU A 1 189 ? 4.526 11.879 5.066 1 89.49 189 LEU A C 1
ATOM 1465 O O . LEU A 1 189 ? 3.954 12.816 5.629 1 89.49 189 LEU A O 1
ATOM 1469 N N . MET A 1 190 ? 5.779 11.757 4.938 1 91.28 190 MET A N 1
ATOM 1470 C CA . MET A 1 190 ? 6.661 12.692 5.63 1 91.28 190 MET A CA 1
ATOM 1471 C C . MET A 1 190 ? 6.631 14.063 4.963 1 91.28 190 MET A C 1
ATOM 1473 O O . MET A 1 190 ? 6.763 15.088 5.634 1 91.28 190 MET A O 1
ATOM 1477 N N . MET A 1 191 ? 6.48 14.063 3.722 1 87.89 191 MET A N 1
ATOM 1478 C CA . MET A 1 191 ? 6.375 15.327 2.998 1 87.89 191 MET A CA 1
ATOM 1479 C C . MET A 1 191 ? 5.133 16.099 3.429 1 87.89 191 MET A C 1
ATOM 1481 O O . MET A 1 191 ? 5.167 17.326 3.542 1 87.89 191 MET A O 1
ATOM 1485 N N . ILE A 1 192 ? 4.065 15.381 3.647 1 84.66 192 ILE A N 1
ATOM 1486 C CA . ILE A 1 192 ? 2.833 16.009 4.11 1 84.66 192 ILE A CA 1
ATOM 1487 C C . ILE A 1 192 ? 3.069 16.674 5.464 1 84.66 192 ILE A C 1
ATOM 1489 O O . ILE A 1 192 ? 2.651 17.814 5.684 1 84.66 192 ILE A O 1
ATOM 1493 N N . GLY A 1 193 ? 3.753 16.026 6.316 1 85.89 193 GLY A N 1
ATOM 1494 C CA . GLY A 1 193 ? 4.082 16.594 7.614 1 85.89 193 GLY A CA 1
ATOM 1495 C C . GLY A 1 193 ? 5.019 17.784 7.524 1 85.89 193 GLY A C 1
ATOM 1496 O O . GLY A 1 193 ? 4.859 18.764 8.255 1 85.89 193 GLY A O 1
ATOM 1497 N N . LEU A 1 194 ? 5.992 17.723 6.634 1 86.03 194 LEU A N 1
ATOM 1498 C CA . LEU A 1 194 ? 6.973 18.79 6.469 1 86.03 194 LEU A CA 1
ATOM 1499 C C . LEU A 1 194 ? 6.321 20.044 5.898 1 86.03 194 LEU A C 1
ATOM 1501 O O . LEU A 1 194 ? 6.656 21.161 6.301 1 86.03 194 LEU A O 1
ATOM 1505 N N . GLN A 1 195 ? 5.428 19.803 5.043 1 81.34 195 GLN A N 1
ATOM 1506 C CA . GLN A 1 195 ? 4.791 20.928 4.366 1 81.34 195 GLN A CA 1
ATOM 1507 C C . GLN A 1 195 ? 3.83 21.659 5.299 1 81.34 195 GLN A C 1
ATOM 1509 O O . GLN A 1 195 ? 3.469 22.811 5.049 1 81.34 195 GLN A O 1
ATOM 1514 N N . ALA A 1 196 ? 3.488 21.014 6.325 1 77.32 196 ALA A N 1
ATOM 1515 C CA . ALA A 1 196 ? 2.58 21.624 7.294 1 77.32 196 ALA A CA 1
ATOM 1516 C C . ALA A 1 196 ? 3.326 22.581 8.218 1 77.32 196 ALA A C 1
ATOM 1518 O O . ALA A 1 196 ? 2.709 23.392 8.913 1 77.32 196 ALA A O 1
ATOM 1519 N N . ILE A 1 197 ? 4.672 22.564 8.165 1 81.29 197 ILE A N 1
ATOM 1520 C CA . ILE A 1 197 ? 5.477 23.44 9.009 1 81.29 197 ILE A CA 1
ATOM 1521 C C . ILE A 1 197 ? 5.636 24.801 8.336 1 81.29 197 ILE A C 1
ATOM 1523 O O . ILE A 1 197 ? 6.139 24.89 7.213 1 81.29 197 ILE A O 1
ATOM 1527 N N . PRO A 1 198 ? 5.279 25.831 9.025 1 80.5 198 PRO A N 1
ATOM 1528 C CA . PRO A 1 198 ? 5.395 27.166 8.432 1 80.5 198 PRO A CA 1
ATOM 1529 C C . PRO A 1 198 ? 6.834 27.529 8.071 1 80.5 198 PRO A C 1
ATOM 1531 O O . PRO A 1 198 ? 7.749 27.305 8.868 1 80.5 198 PRO A O 1
ATOM 1534 N N . GLY A 1 199 ? 7.014 28.107 6.964 1 81.52 199 GLY A N 1
ATOM 1535 C CA . GLY A 1 199 ? 8.318 28.527 6.478 1 81.52 199 GLY A CA 1
ATOM 1536 C C . GLY A 1 199 ? 8.945 29.621 7.322 1 81.52 199 GLY A C 1
ATOM 1537 O O . GLY A 1 199 ? 10.171 29.726 7.4 1 81.52 199 GLY A O 1
ATOM 1538 N N . ASP A 1 200 ? 8.066 30.338 7.971 1 85.74 200 ASP A N 1
ATOM 1539 C CA . ASP A 1 200 ? 8.516 31.455 8.796 1 85.74 200 ASP A CA 1
ATOM 1540 C C . ASP A 1 200 ? 9.4 30.969 9.943 1 85.74 200 ASP A C 1
ATOM 1542 O O . ASP A 1 200 ? 10.305 31.683 10.381 1 85.74 200 ASP A O 1
ATOM 1546 N N . LEU A 1 201 ? 9.138 29.807 10.315 1 85.75 201 LEU A N 1
ATOM 1547 C CA . LEU A 1 201 ? 9.941 29.253 11.4 1 85.75 201 LEU A CA 1
ATOM 1548 C C . LEU A 1 201 ? 11.364 28.968 10.931 1 85.75 201 LEU A C 1
ATOM 1550 O O . LEU A 1 201 ? 12.323 29.199 11.671 1 85.75 201 LEU A O 1
ATOM 1554 N N . TYR A 1 202 ? 11.469 28.607 9.739 1 84.68 202 TYR A N 1
ATOM 1555 C CA . TYR A 1 202 ? 12.784 28.313 9.181 1 84.68 202 TYR A CA 1
ATOM 1556 C C . TYR A 1 202 ? 13.562 29.595 8.911 1 84.68 202 TYR A C 1
ATOM 1558 O O . TYR A 1 202 ? 14.764 29.667 9.177 1 84.68 202 TYR A O 1
ATOM 1566 N N . GLU A 1 203 ? 12.864 30.545 8.449 1 87.37 203 GLU A N 1
ATOM 1567 C CA . GLU A 1 203 ? 13.496 31.833 8.179 1 87.37 203 GLU A CA 1
ATOM 1568 C C . GLU A 1 203 ? 13.981 32.492 9.467 1 87.37 203 GLU A C 1
ATOM 1570 O O . GLU A 1 203 ? 15.091 33.025 9.518 1 87.37 203 GLU A O 1
ATOM 1575 N N . ALA A 1 204 ? 13.174 32.443 10.418 1 90.84 204 ALA A N 1
ATOM 1576 C CA . ALA A 1 204 ? 13.537 33.014 11.712 1 90.84 204 ALA A CA 1
ATOM 1577 C C . ALA A 1 204 ? 14.757 32.31 12.299 1 90.84 204 ALA A C 1
ATOM 1579 O O . ALA A 1 204 ? 15.646 32.957 12.858 1 90.84 204 ALA A O 1
ATOM 1580 N N . ALA A 1 205 ? 14.806 31.071 12.114 1 90.17 205 ALA A N 1
ATOM 1581 C CA . ALA A 1 205 ? 15.92 30.297 12.654 1 90.17 205 ALA A CA 1
ATOM 1582 C C . ALA A 1 205 ? 17.214 30.603 11.905 1 90.17 205 ALA A C 1
ATOM 1584 O O . ALA A 1 205 ? 18.28 30.718 12.516 1 90.17 205 ALA A O 1
ATOM 1585 N N . ARG A 1 206 ? 17.086 30.769 10.653 1 87.86 206 ARG A N 1
ATOM 1586 C CA . ARG A 1 206 ? 18.254 31.095 9.842 1 87.86 206 ARG A CA 1
ATOM 1587 C C . ARG A 1 206 ? 18.768 32.495 10.16 1 87.86 206 ARG A C 1
ATOM 1589 O O . ARG A 1 206 ? 19.978 32.73 10.175 1 87.86 206 ARG A O 1
ATOM 1596 N N . MET A 1 207 ? 17.892 33.353 10.418 1 91.69 207 MET A N 1
ATOM 1597 C CA . MET A 1 207 ? 18.256 34.716 10.794 1 91.69 207 MET A CA 1
ATOM 1598 C C . MET A 1 207 ? 18.976 34.735 12.138 1 91.69 207 MET A C 1
ATOM 1600 O O . MET A 1 207 ? 19.86 35.564 12.362 1 91.69 207 MET A O 1
ATOM 1604 N N . ASP A 1 208 ? 18.708 33.789 12.968 1 92 208 ASP A N 1
ATOM 1605 C CA . ASP A 1 208 ? 19.361 33.665 14.268 1 92 208 ASP A CA 1
ATOM 1606 C C . ASP A 1 208 ? 20.686 32.915 14.148 1 92 208 ASP A C 1
ATOM 1608 O O . ASP A 1 208 ? 21.366 32.683 15.149 1 92 208 ASP A O 1
ATOM 1612 N N . GLY A 1 209 ? 21.027 32.499 12.975 1 89.62 209 GLY A N 1
ATOM 1613 C CA . GLY A 1 209 ? 22.31 31.867 12.713 1 89.62 209 GLY A CA 1
ATOM 1614 C C . GLY A 1 209 ? 22.311 30.377 12.999 1 89.62 209 GLY A C 1
ATOM 1615 O O . GLY A 1 209 ? 23.372 29.774 13.172 1 89.62 209 GLY A O 1
ATOM 1616 N N . ALA A 1 210 ? 21.156 29.845 13.091 1 88.56 210 ALA A N 1
ATOM 1617 C CA . ALA A 1 210 ? 21.087 28.415 13.382 1 88.56 210 ALA A CA 1
ATOM 1618 C C . ALA A 1 210 ? 21.491 27.588 12.165 1 88.56 210 ALA A C 1
ATOM 1620 O O . ALA A 1 210 ? 21.079 27.885 11.041 1 88.56 210 ALA A O 1
ATOM 1621 N N . GLY A 1 211 ? 22.329 26.569 12.422 1 88.09 211 GLY A N 1
ATOM 1622 C CA . GLY A 1 211 ? 22.751 25.657 11.37 1 88.09 211 GLY A CA 1
ATOM 1623 C C . GLY A 1 211 ? 21.686 24.643 10.997 1 88.09 211 GLY A C 1
ATOM 1624 O O . GLY A 1 211 ? 20.651 24.549 11.66 1 88.09 211 GLY A O 1
ATOM 1625 N N . THR A 1 212 ? 21.894 23.927 9.963 1 84.36 212 THR A N 1
ATOM 1626 C CA . THR A 1 212 ? 20.931 22.979 9.413 1 84.36 212 THR A CA 1
ATOM 1627 C C . THR A 1 212 ? 20.627 21.872 10.418 1 84.36 212 THR A C 1
ATOM 1629 O O . THR A 1 212 ? 19.478 21.445 10.551 1 84.36 212 THR A O 1
ATOM 1632 N N . TRP A 1 213 ? 21.62 21.484 11.115 1 87.97 213 TRP A N 1
ATOM 1633 C CA . TRP A 1 213 ? 21.424 20.404 12.077 1 87.97 213 TRP A CA 1
ATOM 1634 C C . TRP A 1 213 ? 20.624 20.886 13.282 1 87.97 213 TRP A C 1
ATOM 1636 O O . TRP A 1 213 ? 19.787 20.152 13.814 1 87.97 213 TRP A O 1
ATOM 1646 N N . ARG A 1 214 ? 20.867 22.115 13.702 1 89.71 214 ARG A N 1
ATOM 1647 C CA . ARG A 1 214 ? 20.123 22.69 14.818 1 89.71 214 ARG A CA 1
ATOM 1648 C C . ARG A 1 214 ? 18.662 22.914 14.444 1 89.71 214 ARG A C 1
ATOM 1650 O O . ARG A 1 214 ? 17.764 22.669 15.252 1 89.71 214 ARG A O 1
ATOM 1657 N N . ILE A 1 215 ? 18.511 23.377 13.222 1 90.76 215 ILE A N 1
ATOM 1658 C CA . ILE A 1 215 ? 17.154 23.606 12.737 1 90.76 215 ILE A CA 1
ATOM 1659 C C . ILE A 1 215 ? 16.406 22.277 12.653 1 90.76 215 ILE A C 1
ATOM 1661 O O . ILE A 1 215 ? 15.242 22.187 13.052 1 90.76 215 ILE A O 1
ATOM 1665 N N . PHE A 1 216 ? 17.124 21.234 12.207 1 88.61 216 PHE A N 1
ATOM 1666 C CA . PHE A 1 216 ? 16.519 19.913 12.079 1 88.61 216 PHE A CA 1
ATOM 1667 C C . PHE A 1 216 ? 16.121 19.366 13.444 1 88.61 216 PHE A C 1
ATOM 1669 O O . PHE A 1 216 ? 14.989 18.914 13.632 1 88.61 216 PHE A O 1
ATOM 1676 N N . ARG A 1 217 ? 16.914 19.425 14.406 1 89.96 217 ARG A N 1
ATOM 1677 C CA . ARG A 1 217 ? 16.699 18.805 15.709 1 89.96 217 ARG A CA 1
ATOM 1678 C C . ARG A 1 217 ? 15.744 19.636 16.56 1 89.96 217 ARG A C 1
ATOM 1680 O O . ARG A 1 217 ? 14.989 19.091 17.367 1 89.96 217 ARG A O 1
ATOM 1687 N N . SER A 1 218 ? 15.696 20.99 16.353 1 91.12 218 SER A N 1
ATOM 1688 C CA . SER A 1 218 ? 14.951 21.863 17.254 1 91.12 218 SER A CA 1
ATOM 1689 C C . SER A 1 218 ? 13.622 22.287 16.64 1 91.12 218 SER A C 1
ATOM 1691 O O . SER A 1 218 ? 12.691 22.66 17.357 1 91.12 218 SER A O 1
ATOM 1693 N N . ILE A 1 219 ? 13.548 22.215 15.368 1 89.71 219 ILE A N 1
ATOM 1694 C CA . ILE A 1 219 ? 12.331 22.707 14.732 1 89.71 219 ILE A CA 1
ATOM 1695 C C . ILE A 1 219 ? 11.671 21.581 13.939 1 89.71 219 ILE A C 1
ATOM 1697 O O . ILE A 1 219 ? 10.577 21.129 14.283 1 89.71 219 ILE A O 1
ATOM 1701 N N . THR A 1 220 ? 12.385 20.992 13.012 1 88.22 220 THR A N 1
ATOM 1702 C CA . THR A 1 220 ? 11.808 20.034 12.076 1 88.22 220 THR A CA 1
ATOM 1703 C C . THR A 1 220 ? 11.374 18.763 12.802 1 88.22 220 THR A C 1
ATOM 1705 O O . THR A 1 220 ? 10.21 18.366 12.726 1 88.22 220 THR A O 1
ATOM 1708 N N . LEU A 1 221 ? 12.25 18.195 13.537 1 88.97 221 LEU A N 1
ATOM 1709 C CA . LEU A 1 221 ? 11.995 16.896 14.148 1 88.97 221 LEU A CA 1
ATOM 1710 C C . LEU A 1 221 ? 10.89 16.995 15.195 1 88.97 221 LEU A C 1
ATOM 1712 O O . LEU A 1 221 ? 9.957 16.189 15.198 1 88.97 221 LEU A O 1
ATOM 1716 N N . PRO A 1 222 ? 10.898 18.012 16.041 1 88.25 222 PRO A N 1
ATOM 1717 C CA . PRO A 1 222 ? 9.828 18.126 17.035 1 88.25 222 PRO A CA 1
ATOM 1718 C C . PRO A 1 222 ? 8.467 18.414 16.407 1 88.25 222 PRO A C 1
ATOM 1720 O O . PRO A 1 222 ? 7.446 17.906 16.878 1 88.25 222 PRO A O 1
ATOM 1723 N N . LEU A 1 223 ? 8.484 19.212 15.388 1 87.42 223 LEU A N 1
ATOM 1724 C CA . LEU A 1 223 ? 7.217 19.567 14.758 1 87.42 223 LEU A CA 1
ATOM 1725 C C . LEU A 1 223 ? 6.707 18.426 13.883 1 87.42 223 LEU A C 1
ATOM 1727 O O . LEU A 1 223 ? 5.525 18.387 13.534 1 87.42 223 LEU A O 1
ATOM 1731 N N . MET A 1 224 ? 7.627 17.487 13.616 1 89.6 224 MET A N 1
ATOM 1732 C CA . MET A 1 224 ? 7.263 16.333 12.799 1 89.6 224 MET A CA 1
ATOM 1733 C C . MET A 1 224 ? 6.852 15.155 13.674 1 89.6 224 MET A C 1
ATOM 1735 O O . MET A 1 224 ? 6.44 14.111 13.165 1 89.6 224 MET A O 1
ATOM 1739 N N . LYS A 1 225 ? 6.898 15.268 14.914 1 89.13 225 LYS A N 1
ATOM 1740 C CA . LYS A 1 225 ? 6.653 14.166 15.84 1 89.13 225 LYS A CA 1
ATOM 1741 C C . LYS A 1 225 ? 5.299 13.514 15.573 1 89.13 225 LYS A C 1
ATOM 1743 O O . LYS A 1 225 ? 5.207 12.291 15.447 1 89.13 225 LYS A O 1
ATOM 1748 N N . PRO A 1 226 ? 4.205 14.258 15.43 1 85.37 226 PRO A N 1
ATOM 1749 C CA . PRO A 1 226 ? 2.918 13.612 15.156 1 85.37 226 PRO A CA 1
ATOM 1750 C C . PRO A 1 226 ? 2.925 12.81 13.858 1 85.37 226 PRO A C 1
ATOM 1752 O O . PRO A 1 226 ? 2.355 11.717 13.8 1 85.37 226 PRO A O 1
ATOM 1755 N N . THR A 1 227 ? 3.588 13.403 12.905 1 89.74 227 THR A N 1
ATOM 1756 C CA . THR A 1 227 ? 3.691 12.713 11.624 1 89.74 227 THR A CA 1
ATOM 1757 C C . THR A 1 227 ? 4.498 11.426 11.766 1 89.74 227 THR A C 1
ATOM 1759 O O . THR A 1 227 ? 4.104 10.379 11.248 1 89.74 227 THR A O 1
ATOM 1762 N N . ILE A 1 228 ? 5.576 11.468 12.47 1 91.96 228 ILE A N 1
ATOM 1763 C CA . ILE A 1 228 ? 6.457 10.32 12.653 1 91.96 228 ILE A CA 1
ATOM 1764 C C . ILE A 1 228 ? 5.722 9.223 13.42 1 91.96 228 ILE A C 1
ATOM 1766 O O . ILE A 1 228 ? 5.847 8.04 13.097 1 91.96 228 ILE A O 1
ATOM 1770 N N . VAL A 1 229 ? 4.948 9.594 14.419 1 89.87 229 VAL A N 1
ATOM 1771 C CA . VAL A 1 229 ? 4.199 8.62 15.207 1 89.87 229 VAL A CA 1
ATOM 1772 C C . VAL A 1 229 ? 3.163 7.927 14.324 1 89.87 229 VAL A C 1
ATOM 1774 O O . VAL A 1 229 ? 2.984 6.71 14.406 1 89.87 229 VAL A O 1
ATOM 1777 N N . MET A 1 230 ? 2.494 8.669 13.487 1 87.65 230 MET A N 1
ATOM 1778 C CA . MET A 1 230 ? 1.513 8.078 12.582 1 87.65 230 MET A CA 1
ATOM 1779 C C . MET A 1 230 ? 2.186 7.133 11.592 1 87.65 230 MET A C 1
ATOM 1781 O O . MET A 1 230 ? 1.637 6.079 11.262 1 87.65 230 MET A O 1
ATOM 1785 N N . CYS A 1 231 ? 3.32 7.536 11.081 1 92.67 231 CYS A N 1
ATOM 1786 C CA . CYS A 1 231 ? 4.075 6.656 10.196 1 92.67 231 CYS A CA 1
ATOM 1787 C C . CYS A 1 231 ? 4.485 5.378 10.918 1 92.67 231 CYS A C 1
ATOM 1789 O O . CYS A 1 231 ? 4.461 4.294 10.332 1 92.67 231 CYS A O 1
ATOM 1791 N N . LEU A 1 232 ? 4.853 5.613 12.164 1 93.43 232 LEU A N 1
ATOM 1792 C CA . LEU A 1 232 ? 5.249 4.472 12.983 1 93.43 232 LEU A CA 1
ATOM 1793 C C . LEU A 1 232 ? 4.091 3.494 13.149 1 93.43 232 LEU A C 1
ATOM 1795 O O . LEU A 1 232 ? 4.277 2.28 13.041 1 93.43 232 LEU A O 1
ATOM 1799 N N . VAL A 1 233 ? 2.952 3.977 13.399 1 89.97 233 VAL A N 1
ATOM 1800 C CA . VAL A 1 233 ? 1.769 3.14 13.574 1 89.97 233 VAL A CA 1
ATOM 1801 C C . VAL A 1 233 ? 1.505 2.344 12.298 1 89.97 233 VAL A C 1
ATOM 1803 O O . VAL A 1 233 ? 1.267 1.135 12.351 1 89.97 233 VAL A O 1
ATOM 1806 N N . TYR A 1 234 ? 1.557 2.977 11.218 1 89.98 234 TYR A N 1
ATOM 1807 C CA . TYR A 1 234 ? 1.284 2.315 9.947 1 89.98 234 TYR A CA 1
ATOM 1808 C C . TYR A 1 234 ? 2.347 1.268 9.638 1 89.98 234 TYR A C 1
ATOM 1810 O O . TYR A 1 234 ? 2.029 0.168 9.181 1 89.98 234 TYR A O 1
ATOM 1818 N N . CYS A 1 235 ? 3.541 1.66 9.841 1 93.97 235 CYS A N 1
ATOM 1819 C CA . CYS A 1 235 ? 4.646 0.759 9.533 1 93.97 235 CYS A CA 1
ATOM 1820 C C . CYS A 1 235 ? 4.599 -0.484 10.412 1 93.97 235 CYS A C 1
ATOM 1822 O O . CYS A 1 235 ? 4.76 -1.603 9.922 1 93.97 235 CYS A O 1
ATOM 1824 N N . VAL A 1 236 ? 4.399 -0.253 11.671 1 94.16 236 VAL A N 1
ATOM 1825 C CA . VAL A 1 236 ? 4.366 -1.367 12.613 1 94.16 236 VAL A CA 1
ATOM 1826 C C . VAL A 1 236 ? 3.173 -2.269 12.306 1 94.16 236 VAL A C 1
ATOM 1828 O O . VAL A 1 236 ? 3.309 -3.494 12.256 1 94.16 236 VAL A O 1
ATOM 1831 N N . THR A 1 237 ? 2.047 -1.678 12.121 1 91.78 237 THR A N 1
ATOM 1832 C CA . THR A 1 237 ? 0.86 -2.461 11.796 1 91.78 237 THR A CA 1
ATOM 1833 C C . THR A 1 237 ? 1.072 -3.258 10.513 1 91.78 237 THR A C 1
ATOM 1835 O O . THR A 1 237 ? 0.81 -4.462 10.473 1 91.78 237 THR A O 1
ATOM 1838 N N . GLY A 1 238 ? 1.572 -2.635 9.47 1 92.03 238 GLY A N 1
ATOM 1839 C CA . GLY A 1 238 ? 1.812 -3.299 8.199 1 92.03 238 GLY A CA 1
ATOM 1840 C C . GLY A 1 238 ? 2.834 -4.416 8.292 1 92.03 238 GLY A C 1
ATOM 1841 O O . GLY A 1 238 ? 2.697 -5.446 7.63 1 92.03 238 GLY A O 1
ATOM 1842 N N . SER A 1 239 ? 3.835 -4.236 9.074 1 95.17 239 SER A N 1
ATOM 1843 C CA . SER A 1 239 ? 4.908 -5.218 9.192 1 95.17 239 SER A CA 1
ATOM 1844 C C . SER A 1 239 ? 4.464 -6.426 10.012 1 95.17 239 SER A C 1
ATOM 1846 O O . SER A 1 239 ? 4.858 -7.557 9.722 1 95.17 239 SER A O 1
ATOM 1848 N N . ILE A 1 240 ? 3.696 -6.171 11.029 1 94.57 240 ILE A N 1
ATOM 1849 C CA . ILE A 1 240 ? 3.201 -7.273 11.848 1 94.57 240 ILE A CA 1
ATOM 1850 C C . ILE A 1 240 ? 2.253 -8.142 11.025 1 94.57 240 ILE A C 1
ATOM 1852 O O . ILE A 1 240 ? 2.22 -9.364 11.191 1 94.57 240 ILE A O 1
ATOM 1856 N N . LEU A 1 241 ? 1.6 -7.592 10.074 1 92.25 241 LEU A N 1
ATOM 1857 C CA . LEU A 1 241 ? 0.623 -8.318 9.27 1 92.25 241 LEU A CA 1
ATOM 1858 C C . LEU A 1 241 ? 1.225 -8.739 7.933 1 92.25 241 LEU A C 1
ATOM 1860 O O . LEU A 1 241 ? 0.497 -9.102 7.007 1 92.25 241 LEU A O 1
ATOM 1864 N N . ALA A 1 242 ? 2.507 -8.656 7.813 1 93.07 242 ALA A N 1
ATOM 1865 C CA . ALA A 1 242 ? 3.203 -9.006 6.578 1 93.07 242 ALA A CA 1
ATOM 1866 C C . ALA A 1 242 ? 2.939 -10.459 6.192 1 93.07 242 ALA A C 1
ATOM 1868 O O . ALA A 1 242 ? 3.101 -11.365 7.012 1 93.07 242 ALA A O 1
ATOM 1869 N N . PHE A 1 243 ? 2.59 -10.679 4.894 1 91.22 243 PHE A N 1
ATOM 1870 C CA . PHE A 1 243 ? 2.277 -12.024 4.426 1 91.22 243 PHE A CA 1
ATOM 1871 C C . PHE A 1 243 ? 2.792 -12.238 3.007 1 91.22 243 PHE A C 1
ATOM 1873 O O . PHE A 1 243 ? 3.629 -13.111 2.77 1 91.22 243 PHE A O 1
ATOM 1880 N N . ASP A 1 244 ? 2.476 -11.38 2.03 1 90.03 244 ASP A N 1
ATOM 1881 C CA . ASP A 1 244 ? 2.694 -11.601 0.604 1 90.03 244 ASP A CA 1
ATOM 1882 C C . ASP A 1 244 ? 4.18 -11.776 0.296 1 90.03 244 ASP A C 1
ATOM 1884 O O . ASP A 1 244 ? 4.561 -12.676 -0.456 1 90.03 244 ASP A O 1
ATOM 1888 N N . GLN A 1 245 ? 4.934 -10.926 0.852 1 93.42 245 GLN A N 1
ATOM 1889 C CA . GLN A 1 245 ? 6.358 -10.953 0.532 1 93.42 245 GLN A CA 1
ATOM 1890 C C . GLN A 1 245 ? 7.005 -12.248 1.015 1 93.42 245 GLN A C 1
ATOM 1892 O O . GLN A 1 245 ? 7.817 -12.845 0.304 1 93.42 245 GLN A O 1
ATOM 1897 N N . PHE A 1 246 ? 6.637 -12.725 2.193 1 93.86 246 PHE A N 1
ATOM 1898 C CA . PHE A 1 246 ? 7.245 -13.932 2.739 1 93.86 246 PHE A CA 1
ATOM 1899 C C . PHE A 1 246 ? 6.666 -15.177 2.078 1 93.86 246 PHE A C 1
ATOM 1901 O O . PHE A 1 246 ? 7.375 -16.164 1.874 1 93.86 246 PHE A O 1
ATOM 1908 N N . PHE A 1 247 ? 5.423 -15.154 1.791 1 91.78 247 PHE A N 1
ATOM 1909 C CA . PHE A 1 247 ? 4.8 -16.28 1.105 1 91.78 247 PHE A CA 1
ATOM 1910 C C . PHE A 1 247 ? 5.415 -16.48 -0.276 1 91.78 247 PHE A C 1
ATOM 1912 O O . PHE A 1 247 ? 5.639 -17.614 -0.703 1 91.78 247 PHE A O 1
ATOM 1919 N N . ILE A 1 248 ? 5.699 -15.429 -0.982 1 91.21 248 ILE A N 1
ATOM 1920 C CA . ILE A 1 248 ? 6.182 -15.506 -2.356 1 91.21 248 ILE A CA 1
ATOM 1921 C C . ILE A 1 248 ? 7.684 -15.785 -2.361 1 91.21 248 ILE A C 1
ATOM 1923 O O . ILE A 1 248 ? 8.163 -16.625 -3.126 1 91.21 248 ILE A O 1
ATOM 1927 N N . LEU A 1 249 ? 8.438 -15.196 -1.464 1 92.05 249 LEU A N 1
ATOM 1928 C CA . LEU A 1 249 ? 9.894 -15.263 -1.536 1 92.05 249 LEU A CA 1
ATOM 1929 C C . LEU A 1 249 ? 10.415 -16.517 -0.841 1 92.05 249 LEU A C 1
ATOM 1931 O O . LEU A 1 249 ? 11.363 -17.146 -1.316 1 92.05 249 LEU A O 1
ATOM 1935 N N . THR A 1 250 ? 9.734 -16.85 0.337 1 92.8 250 THR A N 1
ATOM 1936 C CA . THR A 1 250 ? 10.389 -17.875 1.142 1 92.8 250 THR A CA 1
ATOM 1937 C C . THR A 1 250 ? 9.397 -18.961 1.547 1 92.8 250 THR A C 1
ATOM 1939 O O . THR A 1 250 ? 9.796 -20.047 1.971 1 92.8 250 THR A O 1
ATOM 1942 N N . LYS A 1 251 ? 8.117 -18.663 1.463 1 90.58 251 LYS A N 1
ATOM 1943 C CA . LYS A 1 251 ? 7.084 -19.568 1.958 1 90.58 251 LYS A CA 1
ATOM 1944 C C . LYS A 1 251 ? 7.385 -20.018 3.385 1 90.58 251 LYS A C 1
ATOM 1946 O O . LYS A 1 251 ? 7.242 -21.197 3.713 1 90.58 251 LYS A O 1
ATOM 1951 N N . GLY A 1 252 ? 7.964 -19.068 4.121 1 90.49 252 GLY A N 1
ATOM 1952 C CA . GLY A 1 252 ? 8.275 -19.336 5.516 1 90.49 252 GLY A CA 1
ATOM 1953 C C . GLY A 1 252 ? 9.63 -19.99 5.71 1 90.49 252 GLY A C 1
ATOM 1954 O O . GLY A 1 252 ? 10.083 -20.168 6.843 1 90.49 252 GLY A O 1
ATOM 1955 N N . GLY A 1 253 ? 10.296 -20.339 4.616 1 90.11 253 GLY A N 1
ATOM 1956 C CA . GLY A 1 253 ? 11.568 -21.038 4.69 1 90.11 253 GLY A CA 1
ATOM 1957 C C . GLY A 1 253 ? 12.764 -20.105 4.668 1 90.11 253 GLY A C 1
ATOM 1958 O O . GLY A 1 253 ? 12.605 -18.882 4.685 1 90.11 253 GLY A O 1
ATOM 1959 N N . PRO A 1 254 ? 13.953 -20.732 4.775 1 88.47 254 PRO A N 1
ATOM 1960 C CA . PRO A 1 254 ? 14.256 -22.154 4.959 1 88.47 254 PRO A CA 1
ATOM 1961 C C . PRO A 1 254 ? 13.992 -22.634 6.384 1 88.47 254 PRO A C 1
ATOM 1963 O O . PRO A 1 254 ? 14.235 -21.897 7.343 1 88.47 254 PRO A O 1
ATOM 1966 N N . ASN A 1 255 ? 13.551 -23.86 6.634 1 90.44 255 ASN A N 1
ATOM 1967 C CA . ASN A 1 255 ? 13.313 -24.469 7.938 1 90.44 255 ASN A CA 1
ATOM 1968 C C . ASN A 1 255 ? 12.445 -23.578 8.823 1 90.44 255 ASN A C 1
ATOM 1970 O O . ASN A 1 255 ? 12.78 -23.334 9.984 1 90.44 255 ASN A O 1
ATOM 1974 N N . ASN A 1 256 ? 11.52 -22.892 8.271 1 91.13 256 ASN A N 1
ATOM 1975 C CA . ASN A 1 256 ? 10.551 -22.043 8.957 1 91.13 256 ASN A CA 1
ATOM 1976 C C . ASN A 1 256 ? 11.225 -20.841 9.613 1 91.13 256 ASN A C 1
ATOM 1978 O O . ASN A 1 256 ? 10.696 -20.274 10.571 1 91.13 256 ASN A O 1
ATOM 1982 N N . SER A 1 257 ? 12.4 -20.502 9.089 1 92.88 257 SER A N 1
ATOM 1983 C CA . SER A 1 257 ? 13.17 -19.428 9.707 1 92.88 257 SER A CA 1
ATOM 1984 C C . SER A 1 257 ? 12.575 -18.062 9.379 1 92.88 257 SER A C 1
ATOM 1986 O O . SER A 1 257 ? 12.903 -17.065 10.026 1 92.88 257 SER A O 1
ATOM 1988 N N . THR A 1 258 ? 11.694 -18.035 8.378 1 94.68 258 THR A N 1
ATOM 1989 C CA . THR A 1 258 ? 11.076 -16.766 8.01 1 94.68 258 THR A CA 1
ATOM 1990 C C . THR A 1 258 ? 9.558 -16.841 8.157 1 94.68 258 THR A C 1
ATOM 1992 O O . THR A 1 258 ? 8.827 -16.139 7.455 1 94.68 258 THR A O 1
ATOM 1995 N N . MET A 1 259 ? 9.146 -17.658 9.103 1 95.18 259 MET A N 1
ATOM 1996 C CA . MET A 1 259 ? 7.721 -17.795 9.39 1 95.18 259 MET A CA 1
ATOM 1997 C C . MET A 1 259 ? 7.215 -16.611 10.208 1 95.18 259 MET A C 1
ATOM 1999 O O . MET A 1 259 ? 7.606 -16.438 11.364 1 95.18 259 MET A O 1
ATOM 2003 N N . THR A 1 260 ? 6.341 -15.818 9.595 1 96.25 260 THR A N 1
ATOM 2004 C CA . THR A 1 260 ? 5.705 -14.727 10.325 1 96.25 260 THR A CA 1
ATOM 2005 C C . THR A 1 260 ? 4.453 -15.216 11.047 1 96.25 260 THR A C 1
ATOM 2007 O O . THR A 1 260 ? 3.978 -16.325 10.794 1 96.25 260 THR A O 1
ATOM 2010 N N . VAL A 1 261 ? 3.913 -14.414 11.931 1 96.21 261 VAL A N 1
ATOM 2011 C CA . VAL A 1 261 ? 2.711 -14.777 12.674 1 96.21 261 VAL A CA 1
ATOM 2012 C C . VAL A 1 261 ? 1.538 -14.943 11.709 1 96.21 261 VAL A C 1
ATOM 2014 O O . VAL A 1 261 ? 0.716 -15.847 11.872 1 96.21 261 VAL A O 1
ATOM 2017 N N . VAL A 1 262 ? 1.456 -14.167 10.714 1 94.01 262 VAL A N 1
ATOM 2018 C CA . VAL A 1 262 ? 0.353 -14.245 9.761 1 94.01 262 VAL A CA 1
ATOM 2019 C C . VAL A 1 262 ? 0.521 -15.477 8.876 1 94.01 262 VAL A C 1
ATOM 2021 O O . VAL A 1 262 ? -0.464 -16.12 8.503 1 94.01 262 VAL A O 1
ATOM 2024 N N . GLN A 1 263 ? 1.742 -15.803 8.527 1 93.45 263 GLN A N 1
ATOM 2025 C CA . GLN A 1 263 ? 1.972 -17.044 7.796 1 93.45 263 GLN A CA 1
ATOM 2026 C C . GLN A 1 263 ? 1.564 -18.257 8.628 1 93.45 263 GLN A C 1
ATOM 2028 O O . GLN A 1 263 ? 1.089 -19.257 8.086 1 93.45 263 GLN A O 1
ATOM 2033 N N . LEU A 1 264 ? 1.82 -18.171 9.904 1 94.66 264 LEU A N 1
ATOM 2034 C CA . LEU A 1 264 ? 1.402 -19.25 10.792 1 94.66 264 LEU A CA 1
ATOM 2035 C C . LEU A 1 264 ? -0.118 -19.372 10.82 1 94.66 264 LEU A C 1
ATOM 2037 O O . LEU A 1 264 ? -0.655 -20.482 10.865 1 94.66 264 LEU A O 1
ATOM 2041 N N . ILE A 1 265 ? -0.815 -18.255 10.825 1 93.23 265 ILE A N 1
ATOM 2042 C CA . ILE A 1 265 ? -2.271 -18.268 10.734 1 93.23 265 ILE A CA 1
ATOM 2043 C C . ILE A 1 265 ? -2.702 -18.991 9.46 1 93.23 265 ILE A C 1
ATOM 2045 O O . ILE A 1 265 ? -3.604 -19.832 9.491 1 93.23 265 ILE A O 1
ATOM 2049 N N . TYR A 1 266 ? -1.997 -18.675 8.429 1 90.05 266 TYR A N 1
ATOM 2050 C CA . TYR A 1 266 ? -2.282 -19.315 7.15 1 90.05 266 TYR A CA 1
ATOM 2051 C C . TYR A 1 266 ? -2.033 -20.817 7.224 1 90.05 266 TYR A C 1
ATOM 2053 O O . TYR A 1 266 ? -2.806 -21.608 6.678 1 90.05 266 TYR A O 1
ATOM 2061 N N . ASN A 1 267 ? -0.982 -21.184 7.856 1 90.88 267 ASN A N 1
ATOM 2062 C CA . ASN A 1 267 ? -0.65 -22.594 8.029 1 90.88 267 ASN A CA 1
ATOM 2063 C C . ASN A 1 267 ? -1.727 -23.33 8.821 1 90.88 267 ASN A C 1
ATOM 2065 O O . ASN A 1 267 ? -2.141 -24.428 8.443 1 90.88 267 ASN A O 1
ATOM 2069 N N . PHE A 1 268 ? -2.222 -22.747 9.866 1 91.68 268 PHE A N 1
ATOM 2070 C CA . PHE A 1 268 ? -3.283 -23.339 10.672 1 91.68 268 PHE A CA 1
ATOM 2071 C C . PHE A 1 268 ? -4.565 -23.481 9.86 1 91.68 268 PHE A C 1
ATOM 2073 O O . PHE A 1 268 ? -5.263 -24.492 9.965 1 91.68 268 PHE A O 1
ATOM 2080 N N . ALA A 1 269 ? -4.804 -22.507 9.022 1 87.93 269 ALA A N 1
ATOM 2081 C CA . ALA A 1 269 ? -6.086 -22.435 8.326 1 87.93 269 ALA A CA 1
ATOM 2082 C C . ALA A 1 269 ? -6.106 -23.362 7.114 1 87.93 269 ALA A C 1
ATOM 2084 O O . ALA A 1 269 ? -7.117 -24.013 6.839 1 87.93 269 ALA A O 1
ATOM 2085 N N . PHE A 1 270 ? -4.971 -23.488 6.352 1 85.04 270 PHE A N 1
ATOM 2086 C CA . PHE A 1 270 ? -5.087 -24.052 5.013 1 85.04 270 PHE A CA 1
ATOM 2087 C C . PHE A 1 270 ? -4.077 -25.175 4.809 1 85.04 270 PHE A C 1
ATOM 2089 O O . PHE A 1 270 ? -4.208 -25.973 3.879 1 85.04 270 PHE A O 1
ATOM 2096 N N . ASP A 1 271 ? -3.067 -25.182 5.393 1 79.69 271 ASP A N 1
ATOM 2097 C CA . ASP A 1 271 ? -2.006 -26.13 5.068 1 79.69 271 ASP A CA 1
ATOM 2098 C C . ASP A 1 271 ? -2.001 -27.304 6.045 1 79.69 271 ASP A C 1
ATOM 2100 O O . ASP A 1 271 ? -2.566 -28.361 5.757 1 79.69 271 ASP A O 1
ATOM 2104 N N . SER A 1 272 ? -1.589 -27.033 7.239 1 71.49 272 SER A N 1
ATOM 2105 C CA . SER A 1 272 ? -1.261 -28.115 8.163 1 71.49 272 SER A CA 1
ATOM 2106 C C . SER A 1 272 ? -2.509 -28.643 8.862 1 71.49 272 SER A C 1
ATOM 2108 O O . SER A 1 272 ? -2.784 -29.844 8.828 1 71.49 272 SER A O 1
ATOM 2110 N N . LYS A 1 273 ? -3.305 -27.77 9.292 1 73.66 273 LYS A N 1
ATOM 2111 C CA . LYS A 1 273 ? -4.342 -28.222 10.216 1 73.66 273 LYS A CA 1
ATOM 2112 C C . LYS A 1 273 ? -5.732 -28.041 9.613 1 73.66 273 LYS A C 1
ATOM 2114 O O . LYS A 1 273 ? -6.677 -28.732 10.001 1 73.66 273 LYS A O 1
ATOM 2119 N N . LYS A 1 274 ? -5.792 -27.164 8.707 1 84.41 274 LYS A N 1
ATOM 2120 C CA . LYS A 1 274 ? -7.09 -26.827 8.129 1 84.41 274 LYS A CA 1
ATOM 2121 C C . LYS A 1 274 ? -8.119 -26.541 9.218 1 84.41 274 LYS A C 1
ATOM 2123 O O . LYS A 1 274 ? -9.24 -27.053 9.171 1 84.41 274 LYS A O 1
ATOM 2128 N N . ASP A 1 275 ? -7.629 -25.968 10.31 1 89.37 275 ASP A N 1
ATOM 2129 C CA . ASP A 1 275 ? -8.402 -25.606 11.494 1 89.37 275 ASP A CA 1
ATOM 2130 C C . ASP A 1 275 ? -8.636 -24.098 11.557 1 89.37 275 ASP A C 1
ATOM 2132 O O . ASP A 1 275 ? -7.778 -23.35 12.031 1 89.37 275 ASP A O 1
ATOM 2136 N N . LEU A 1 276 ? -9.845 -23.716 11.269 1 89.22 276 LEU A N 1
ATOM 2137 C CA . LEU A 1 276 ? -10.188 -22.299 11.241 1 89.22 276 LEU A CA 1
ATOM 2138 C C . LEU A 1 276 ? -10.353 -21.751 12.654 1 89.22 276 LEU A C 1
ATOM 2140 O O . LEU A 1 276 ? -10.18 -20.552 12.884 1 89.22 276 LEU A O 1
ATOM 2144 N N . GLY A 1 277 ? -10.694 -22.638 13.539 1 90.53 277 GLY A N 1
ATOM 2145 C CA . GLY A 1 277 ? -10.78 -22.214 14.927 1 90.53 277 GLY A CA 1
ATOM 2146 C C . GLY A 1 277 ? -9.442 -21.799 15.509 1 90.53 277 GLY A C 1
ATOM 2147 O O . GLY A 1 277 ? -9.326 -20.728 16.109 1 90.53 277 GLY A O 1
ATOM 2148 N N . MET A 1 278 ? -8.49 -22.644 15.235 1 91.61 278 MET A N 1
ATOM 2149 C CA . MET A 1 278 ? -7.144 -22.335 15.71 1 91.61 278 MET A CA 1
ATOM 2150 C C . MET A 1 278 ? -6.596 -21.09 15.021 1 91.61 278 MET A C 1
ATOM 2152 O O . MET A 1 278 ? -5.971 -20.245 15.664 1 91.61 278 MET A O 1
ATOM 2156 N N . ALA A 1 279 ? -6.796 -20.962 13.759 1 93.45 279 ALA A N 1
ATOM 2157 C CA . ALA A 1 279 ? -6.361 -19.791 13.003 1 93.45 279 ALA A CA 1
ATOM 2158 C C . ALA A 1 279 ? -7.024 -18.521 13.53 1 93.45 279 ALA A C 1
ATOM 2160 O O . ALA A 1 279 ? -6.376 -17.478 13.648 1 93.45 279 ALA A O 1
ATOM 2161 N N . ALA A 1 280 ? -8.271 -18.657 13.87 1 92.2 280 ALA A N 1
ATOM 2162 C CA . ALA A 1 280 ? -9.017 -17.519 14.4 1 92.2 280 ALA A CA 1
ATOM 2163 C C . ALA A 1 280 ? -8.503 -17.121 15.781 1 92.2 280 ALA A C 1
ATOM 2165 O O . ALA A 1 280 ? -8.423 -15.932 16.101 1 92.2 280 ALA A O 1
ATOM 2166 N N . ALA A 1 281 ? -8.213 -18.052 16.54 1 94.63 281 ALA A N 1
ATOM 2167 C CA . ALA A 1 281 ? -7.675 -17.771 17.868 1 94.63 281 ALA A CA 1
ATOM 2168 C C . ALA A 1 281 ? -6.365 -16.994 17.777 1 94.63 281 ALA A C 1
ATOM 2170 O O . ALA A 1 281 ? -6.181 -15.991 18.47 1 94.63 281 ALA A O 1
ATOM 2171 N N . LEU A 1 282 ? -5.474 -17.446 16.928 1 94.8 282 LEU A N 1
ATOM 2172 C CA . LEU A 1 282 ? -4.214 -16.735 16.742 1 94.8 282 LEU A CA 1
ATOM 2173 C C . LEU A 1 282 ? -4.455 -15.341 16.172 1 94.8 282 LEU A C 1
ATOM 2175 O O . LEU A 1 282 ? -3.78 -14.383 16.556 1 94.8 282 LEU A O 1
ATOM 2179 N N . SER A 1 283 ? -5.392 -15.19 15.31 1 93.43 283 SER A N 1
ATOM 2180 C CA . SER A 1 283 ? -5.736 -13.895 14.733 1 93.43 283 SER A CA 1
ATOM 2181 C C . SER A 1 283 ? -6.229 -12.926 15.802 1 93.43 283 SER A C 1
ATOM 2183 O O . SER A 1 283 ? -5.902 -11.738 15.77 1 93.43 283 SER A O 1
ATOM 2185 N N . LEU A 1 284 ? -6.975 -13.432 16.697 1 92.1 284 LEU A N 1
ATOM 2186 C CA . LEU A 1 284 ? -7.477 -12.59 17.778 1 92.1 284 LEU A CA 1
ATOM 2187 C C . LEU A 1 284 ? -6.34 -12.137 18.687 1 92.1 284 LEU A C 1
ATOM 2189 O O . LEU A 1 284 ? -6.326 -10.992 19.146 1 92.1 284 LEU A O 1
ATOM 2193 N N . ILE A 1 285 ? -5.467 -12.993 18.952 1 94.76 285 ILE A N 1
ATOM 2194 C CA . ILE A 1 285 ? -4.303 -12.64 19.757 1 94.76 285 ILE A CA 1
ATOM 2195 C C . ILE A 1 285 ? -3.518 -11.525 19.069 1 94.76 285 ILE A C 1
ATOM 2197 O O . ILE A 1 285 ? -3.114 -10.554 19.713 1 94.76 285 ILE A O 1
ATOM 2201 N N . VAL A 1 286 ? -3.335 -11.669 17.767 1 93.24 286 VAL A N 1
ATOM 2202 C CA . VAL A 1 286 ? -2.602 -10.676 16.989 1 93.24 286 VAL A CA 1
ATOM 2203 C C . VAL A 1 286 ? -3.36 -9.351 16.996 1 93.24 286 VAL A C 1
ATOM 2205 O O . VAL A 1 286 ? -2.756 -8.284 17.126 1 93.24 286 VAL A O 1
ATOM 2208 N N . LEU A 1 287 ? -4.663 -9.423 16.885 1 89.57 287 LEU A N 1
ATOM 2209 C CA . LEU A 1 287 ? -5.486 -8.219 16.897 1 89.57 287 LEU A CA 1
ATOM 2210 C C . LEU A 1 287 ? -5.344 -7.477 18.222 1 89.57 287 LEU A C 1
ATOM 2212 O O . LEU A 1 287 ? -5.162 -6.257 18.238 1 89.57 287 LEU A O 1
ATOM 2216 N N . VAL A 1 288 ? -5.449 -8.177 19.313 1 92.03 288 VAL A N 1
ATOM 2217 C CA . VAL A 1 288 ? -5.317 -7.579 20.638 1 92.03 288 VAL A CA 1
ATOM 2218 C C . VAL A 1 288 ? -3.926 -6.969 20.793 1 92.03 288 VAL A C 1
ATOM 2220 O O . VAL A 1 288 ? -3.783 -5.855 21.303 1 92.03 288 VAL A O 1
ATOM 2223 N N . ALA A 1 289 ? -2.939 -7.666 20.312 1 93.98 289 ALA A N 1
ATOM 2224 C CA . ALA A 1 289 ? -1.571 -7.159 20.376 1 93.98 289 ALA A CA 1
ATOM 2225 C C . ALA A 1 289 ? -1.427 -5.866 19.58 1 93.98 289 ALA A C 1
ATOM 2227 O O . ALA A 1 289 ? -0.777 -4.92 20.032 1 93.98 289 ALA A O 1
ATOM 2228 N N . LEU A 1 290 ? -2.029 -5.8 18.452 1 91.88 290 LEU A N 1
ATOM 2229 C CA . LEU A 1 290 ? -1.945 -4.622 17.595 1 91.88 290 LEU A CA 1
ATOM 2230 C C . LEU A 1 290 ? -2.618 -3.422 18.252 1 91.88 290 LEU A C 1
ATOM 2232 O O . LEU A 1 290 ? -2.11 -2.301 18.176 1 91.88 290 LEU A O 1
ATOM 2236 N N . VAL A 1 291 ? -3.721 -3.653 18.92 1 89.14 291 VAL A N 1
ATOM 2237 C CA . VAL A 1 291 ? -4.422 -2.568 19.598 1 89.14 291 VAL A CA 1
ATOM 2238 C C . VAL A 1 291 ? -3.559 -2.025 20.734 1 89.14 291 VAL A C 1
ATOM 2240 O O . VAL A 1 291 ? -3.442 -0.809 20.907 1 89.14 291 VAL A O 1
ATOM 2243 N N . ILE A 1 292 ? -2.958 -2.906 21.441 1 92.94 292 ILE A N 1
ATOM 2244 C CA . ILE A 1 292 ? -2.11 -2.513 22.561 1 92.94 292 ILE A CA 1
ATOM 2245 C C . ILE A 1 292 ? -0.896 -1.744 22.044 1 92.94 292 ILE A C 1
ATOM 2247 O O . ILE A 1 292 ? 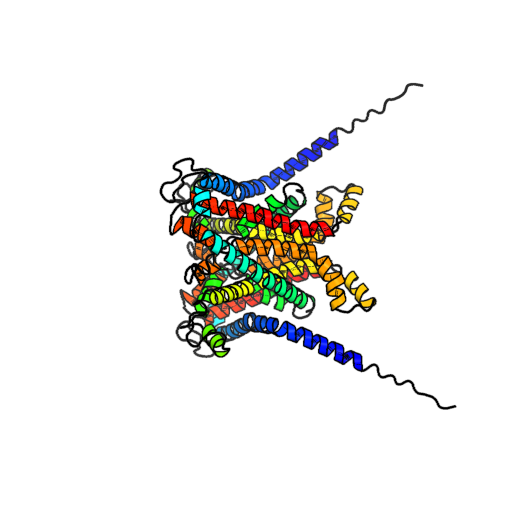-0.577 -0.664 22.546 1 92.94 292 ILE A O 1
ATOM 2251 N N . ILE A 1 293 ? -0.274 -2.265 20.979 1 92.88 293 ILE A N 1
ATOM 2252 C CA . ILE A 1 293 ? 0.926 -1.643 20.431 1 92.88 293 ILE A CA 1
ATOM 2253 C C . ILE A 1 293 ? 0.581 -0.267 19.864 1 92.88 293 ILE A C 1
ATOM 2255 O O . ILE A 1 293 ? 1.302 0.706 20.097 1 92.88 293 ILE A O 1
ATOM 2259 N N . ASN A 1 294 ? -0.498 -0.223 19.156 1 87.54 294 ASN A N 1
ATOM 2260 C CA . ASN A 1 294 ? -0.914 1.056 18.591 1 87.54 294 ASN A CA 1
ATOM 2261 C C . ASN A 1 294 ? -1.27 2.061 19.683 1 87.54 294 ASN A C 1
ATOM 2263 O O . ASN A 1 294 ? -1.011 3.258 19.54 1 87.54 294 ASN A O 1
ATOM 2267 N N . SER A 1 295 ? -1.845 1.599 20.819 1 87.79 295 SER A N 1
ATOM 2268 C CA . SER A 1 295 ? -2.173 2.473 21.939 1 87.79 295 SER A CA 1
ATOM 2269 C C . SER A 1 295 ? -0.914 3.041 22.585 1 87.79 295 SER A C 1
ATOM 2271 O O . SER A 1 295 ? -0.883 4.21 22.975 1 87.79 295 SER A O 1
ATOM 2273 N N . ILE A 1 296 ? 0.051 2.259 22.616 1 90.6 296 ILE A N 1
ATOM 2274 C CA . ILE A 1 296 ? 1.313 2.693 23.206 1 90.6 296 ILE A CA 1
ATOM 2275 C C . ILE A 1 296 ? 1.978 3.725 22.298 1 90.6 296 ILE A C 1
ATOM 2277 O O . ILE A 1 296 ? 2.489 4.742 22.773 1 90.6 296 ILE A O 1
ATOM 2281 N N . GLN A 1 297 ? 1.923 3.452 21.007 1 87.61 297 GLN A N 1
ATOM 2282 C CA . GLN A 1 297 ? 2.523 4.372 20.046 1 87.61 297 GLN A CA 1
ATOM 2283 C C . GLN A 1 297 ? 1.82 5.726 20.069 1 87.61 297 GLN A C 1
ATOM 2285 O O . GLN A 1 297 ? 2.467 6.77 19.96 1 87.61 297 GLN A O 1
ATOM 2290 N N . MET A 1 298 ? 0.533 5.772 20.307 1 81.94 298 MET A N 1
ATOM 2291 C CA . MET A 1 298 ? -0.259 6.998 20.262 1 81.94 298 MET A CA 1
ATOM 2292 C C . MET A 1 298 ? -0.035 7.837 21.515 1 81.94 298 MET A C 1
ATOM 2294 O O . MET A 1 298 ? -0.219 9.056 21.493 1 81.94 298 MET A O 1
ATOM 2298 N N . ARG A 1 299 ? 0.301 7.264 22.553 1 80.36 299 ARG A N 1
ATOM 2299 C CA . ARG A 1 299 ? 0.592 8.005 23.776 1 80.36 299 ARG A CA 1
ATOM 2300 C C . ARG A 1 299 ? 1.809 8.906 23.594 1 80.36 299 ARG A C 1
ATOM 2302 O O . ARG A 1 299 ? 1.924 9.944 24.25 1 80.36 299 ARG A O 1
ATOM 2309 N N . GLY A 1 300 ? 2.678 8.56 22.731 1 70.93 300 GLY A N 1
ATOM 2310 C CA . GLY A 1 300 ? 3.816 9.411 22.419 1 70.93 300 GLY A CA 1
ATOM 2311 C C . GLY A 1 300 ? 3.42 10.725 21.773 1 70.93 300 GLY A C 1
ATOM 2312 O O . GLY A 1 300 ? 4.159 11.708 21.85 1 70.93 300 GLY A O 1
ATOM 2313 N N . MET A 1 301 ? 2.295 10.778 21.115 1 66.73 301 MET A N 1
ATOM 2314 C CA . MET A 1 301 ? 1.79 11.987 20.471 1 66.73 301 MET A CA 1
ATOM 2315 C C . MET A 1 301 ? 1.182 12.937 21.497 1 66.73 301 MET A C 1
ATOM 2317 O O . MET A 1 301 ? 1.305 14.156 21.37 1 66.73 301 MET A O 1
ATOM 2321 N N . ARG A 1 302 ? 0.397 12.448 22.449 1 60.11 302 ARG A N 1
ATOM 2322 C CA . ARG A 1 302 ? -0.342 13.255 23.415 1 60.11 302 ARG A CA 1
ATOM 2323 C C . ARG A 1 302 ? 0.608 14.046 24.308 1 60.11 302 ARG A C 1
ATOM 2325 O O . ARG A 1 302 ? 0.272 15.143 24.761 1 60.11 302 ARG A O 1
ATOM 2332 N N . ASP A 1 303 ? 1.684 13.553 24.514 1 53.36 303 ASP A N 1
ATOM 2333 C CA . ASP A 1 303 ? 2.525 14.275 25.464 1 53.36 303 ASP A CA 1
ATOM 2334 C C . ASP A 1 303 ? 2.99 15.608 24.884 1 53.36 303 ASP A C 1
ATOM 2336 O O . ASP A 1 303 ? 3.264 16.553 25.627 1 53.36 303 ASP A O 1
ATOM 2340 N N . ASN A 1 304 ? 3.072 15.737 23.584 1 47.52 304 ASN A N 1
ATOM 2341 C CA . ASN A 1 304 ? 3.645 17.01 23.159 1 47.52 304 ASN A CA 1
ATOM 2342 C C . ASN A 1 304 ? 2.561 18.049 22.885 1 47.52 304 ASN A C 1
ATOM 2344 O O . ASN A 1 304 ? 2.863 19.185 22.516 1 47.52 304 ASN A O 1
ATOM 2348 N N . THR A 1 305 ? 1.318 17.76 22.539 1 42.63 305 THR A N 1
ATOM 2349 C CA . THR A 1 305 ? 0.338 18.82 22.331 1 42.63 305 THR A CA 1
ATOM 2350 C C . THR A 1 305 ? -0.068 19.449 23.661 1 42.63 305 THR A C 1
ATOM 2352 O O . THR A 1 305 ? -0.905 20.353 23.696 1 42.63 305 THR A O 1
ATOM 2355 N N . LYS A 1 306 ? 0.334 19.022 24.83 1 35.07 306 LYS A N 1
ATOM 2356 C CA . LYS A 1 306 ? 0.104 19.86 26.003 1 35.07 306 LYS A CA 1
ATOM 2357 C C . LYS A 1 306 ? 1.158 20.958 26.109 1 35.07 306 LYS A C 1
ATOM 2359 O O . LYS A 1 306 ? 2.347 20.706 25.906 1 35.07 306 LYS A O 1
ATOM 2364 N N . MET B 1 1 ? 49.548 60.086 10.516 1 29.33 1 MET B N 1
ATOM 2365 C CA . MET B 1 1 ? 48.129 59.81 10.31 1 29.33 1 MET B CA 1
ATOM 2366 C C . MET B 1 1 ? 47.936 58.572 9.44 1 29.33 1 MET B C 1
ATOM 2368 O O . MET B 1 1 ? 47.705 58.684 8.235 1 29.33 1 MET B O 1
ATOM 2372 N N . SER B 1 2 ? 48.741 57.372 9.549 1 34.86 2 SER B N 1
ATOM 2373 C CA . SER B 1 2 ? 48.974 56.115 8.846 1 34.86 2 SER B CA 1
ATOM 2374 C C . SER B 1 2 ? 47.756 55.201 8.931 1 34.86 2 SER B C 1
ATOM 2376 O O . SER B 1 2 ? 47.262 54.915 10.024 1 34.86 2 SER B O 1
ATOM 2378 N N . SER B 1 3 ? 46.861 55.028 7.8 1 35.03 3 SER B N 1
ATOM 2379 C CA . SER B 1 3 ? 45.602 54.359 7.489 1 35.03 3 SER B CA 1
ATOM 2380 C C . SER B 1 3 ? 45.756 52.842 7.535 1 35.03 3 SER B C 1
ATOM 2382 O O . SER B 1 3 ? 46.573 52.274 6.807 1 35.03 3 SER B O 1
ATOM 2384 N N . VAL B 1 4 ? 45.665 52.071 8.696 1 40.28 4 VAL B N 1
ATOM 2385 C CA . VAL B 1 4 ? 45.639 50.639 8.977 1 40.28 4 VAL B CA 1
ATOM 2386 C C . VAL B 1 4 ? 44.496 49.981 8.207 1 40.28 4 VAL B C 1
ATOM 2388 O O . VAL B 1 4 ? 43.324 50.276 8.452 1 40.28 4 VAL B O 1
ATOM 2391 N N . SER B 1 5 ? 44.661 49.555 6.847 1 35.3 5 SER B N 1
ATOM 2392 C CA . SER B 1 5 ? 43.705 48.91 5.952 1 35.3 5 SER B CA 1
ATOM 2393 C C . SER B 1 5 ? 43.284 47.545 6.486 1 35.3 5 SER B C 1
ATOM 2395 O O . SER B 1 5 ? 44.131 46.699 6.78 1 35.3 5 SER B O 1
ATOM 2397 N N . LYS B 1 6 ? 42.065 47.295 7.098 1 38 6 LYS B N 1
ATOM 2398 C CA . LYS B 1 6 ? 41.278 46.217 7.69 1 38 6 LYS B CA 1
ATOM 2399 C C . LYS B 1 6 ? 40.933 45.154 6.651 1 38 6 LYS B C 1
ATOM 2401 O O . LYS B 1 6 ? 39.895 45.236 5.992 1 38 6 LYS B O 1
ATOM 2406 N N . SER B 1 7 ? 41.834 44.595 5.755 1 35.99 7 SER B N 1
ATOM 2407 C CA . SER B 1 7 ? 41.334 43.696 4.719 1 35.99 7 SER B CA 1
ATOM 2408 C C . SER B 1 7 ? 40.942 42.343 5.303 1 35.99 7 SER B C 1
ATOM 2410 O O . SER B 1 7 ? 41.797 41.477 5.503 1 35.99 7 SER B O 1
ATOM 2412 N N . ALA B 1 8 ? 40.19 42.096 6.442 1 42.42 8 ALA B N 1
ATOM 2413 C CA . ALA B 1 8 ? 39.869 40.77 6.964 1 42.42 8 ALA B CA 1
ATOM 2414 C C . ALA B 1 8 ? 39.075 39.958 5.946 1 42.42 8 ALA B C 1
ATOM 2416 O O . ALA B 1 8 ? 37.981 40.359 5.539 1 42.42 8 ALA B O 1
ATOM 2417 N N . VAL B 1 9 ? 39.691 39.152 4.992 1 38.85 9 VAL B N 1
ATOM 2418 C CA . VAL B 1 9 ? 39.171 38.351 3.889 1 38.85 9 VAL B CA 1
ATOM 2419 C C . VAL B 1 9 ? 38.271 37.244 4.434 1 38.85 9 VAL B C 1
ATOM 2421 O O . VAL B 1 9 ? 38.684 36.469 5.301 1 38.85 9 VAL B O 1
ATOM 2424 N N . PRO B 1 10 ? 36.901 37.232 4.305 1 40.57 10 PRO B N 1
ATOM 2425 C CA . PRO B 1 10 ? 35.854 36.291 4.709 1 40.57 10 PRO B CA 1
ATOM 2426 C C . PRO B 1 10 ? 35.956 34.949 3.987 1 40.57 10 PRO B C 1
ATOM 2428 O O . PRO B 1 10 ? 34.967 34.219 3.89 1 40.57 10 PRO B O 1
ATOM 2431 N N . GLU B 1 11 ? 37.106 34.33 3.575 1 39.75 11 GLU B N 1
ATOM 2432 C CA . GLU B 1 11 ? 37.193 33.229 2.62 1 39.75 11 GLU B CA 1
ATOM 2433 C C . GLU B 1 11 ? 36.716 31.92 3.243 1 39.75 11 GLU B C 1
ATOM 2435 O O . GLU B 1 11 ? 36.468 30.943 2.533 1 39.75 11 GLU B O 1
ATOM 2440 N N . HIS B 1 12 ? 36.896 31.618 4.541 1 41.25 12 HIS B N 1
ATOM 2441 C CA . HIS B 1 12 ? 36.893 30.248 5.042 1 41.25 12 HIS B CA 1
ATOM 2442 C C . HIS B 1 12 ? 35.474 29.696 5.128 1 41.25 12 HIS B C 1
ATOM 2444 O O . HIS B 1 12 ? 35.272 28.554 5.549 1 41.25 12 HIS B O 1
ATOM 2450 N N . LYS B 1 13 ? 34.455 30.493 4.988 1 46.22 13 LYS B N 1
ATOM 2451 C CA . LYS B 1 13 ? 33.087 30.044 5.232 1 46.22 13 LYS B CA 1
ATOM 2452 C C . LYS B 1 13 ? 32.596 29.139 4.106 1 46.22 13 LYS B C 1
ATOM 2454 O O . LYS B 1 13 ? 31.71 28.308 4.312 1 46.22 13 LYS B O 1
ATOM 2459 N N . SER B 1 14 ? 33.23 29.231 2.899 1 48.12 14 SER B N 1
ATOM 2460 C CA . SER B 1 14 ? 32.681 28.536 1.739 1 48.12 14 SER B CA 1
ATOM 2461 C C . SER B 1 14 ? 33.056 27.058 1.751 1 48.12 14 SER B C 1
ATOM 2463 O O . SER B 1 14 ? 32.262 26.207 1.345 1 48.12 14 SER B O 1
ATOM 2465 N N . THR B 1 15 ? 34.281 26.711 2.222 1 47.64 15 THR B N 1
ATOM 2466 C CA . THR B 1 15 ? 34.747 25.331 2.157 1 47.64 15 THR B CA 1
ATOM 2467 C C . THR B 1 15 ? 34.012 24.463 3.175 1 47.64 15 THR B C 1
ATOM 2469 O O . THR B 1 15 ? 33.875 23.253 2.983 1 47.64 15 THR B O 1
ATOM 2472 N N . ALA B 1 16 ? 33.74 25.03 4.288 1 49.72 16 ALA B N 1
ATOM 2473 C CA . ALA B 1 16 ? 33.054 24.271 5.33 1 49.72 16 ALA B CA 1
ATOM 2474 C C . ALA B 1 16 ? 31.65 23.872 4.885 1 49.72 16 ALA B C 1
ATOM 2476 O O . ALA B 1 16 ? 31.188 22.769 5.183 1 49.72 16 ALA B O 1
ATOM 2477 N N . LYS B 1 17 ? 30.982 24.698 4.201 1 49.38 17 LYS B N 1
ATOM 2478 C CA . LYS B 1 17 ? 29.662 24.365 3.676 1 49.38 17 LYS B CA 1
ATOM 2479 C C . LYS B 1 17 ? 29.752 23.271 2.616 1 49.38 17 LYS B C 1
ATOM 2481 O O . LYS B 1 17 ? 28.894 22.388 2.554 1 49.38 17 LYS B O 1
ATOM 2486 N N . ALA B 1 18 ? 30.839 23.383 1.801 1 50.28 18 ALA B N 1
ATOM 2487 C CA . ALA B 1 18 ? 31.047 22.363 0.776 1 50.28 18 ALA B CA 1
ATOM 2488 C C . ALA B 1 18 ? 31.407 21.02 1.405 1 50.28 18 ALA B C 1
ATOM 2490 O O . ALA B 1 18 ? 30.942 19.971 0.953 1 50.28 18 ALA B O 1
ATOM 2491 N N . GLN B 1 19 ? 32.219 20.954 2.333 1 50.28 19 GLN B N 1
ATOM 2492 C CA . GLN B 1 19 ? 32.606 19.712 2.993 1 50.28 19 GLN B CA 1
ATOM 2493 C C . GLN B 1 19 ? 31.442 19.124 3.785 1 50.28 19 GLN B C 1
ATOM 2495 O O . GLN B 1 19 ? 31.267 17.904 3.829 1 50.28 19 GLN B O 1
ATOM 2500 N N . ALA B 1 20 ? 30.697 19.983 4.488 1 48.19 20 ALA B N 1
ATOM 2501 C CA . ALA B 1 20 ? 29.508 19.506 5.189 1 48.19 20 ALA B CA 1
ATOM 2502 C C . ALA B 1 20 ? 28.487 18.933 4.21 1 48.19 20 ALA B C 1
ATOM 2504 O O . ALA B 1 20 ? 27.85 17.915 4.493 1 48.19 20 ALA B O 1
ATOM 2505 N N . PHE B 1 21 ? 28.344 19.575 3.105 1 47.54 21 PHE B N 1
ATOM 2506 C CA . PHE B 1 21 ? 27.524 19.032 2.029 1 47.54 21 PHE B CA 1
ATOM 2507 C C . PHE B 1 21 ? 28.093 17.709 1.529 1 47.54 21 PHE B C 1
ATOM 2509 O O . PHE B 1 21 ? 27.35 16.75 1.313 1 47.54 21 PHE B O 1
ATOM 2516 N N . LYS B 1 22 ? 29.367 17.655 1.333 1 48.59 22 LYS B N 1
ATOM 2517 C CA . LYS B 1 22 ? 29.99 16.411 0.89 1 48.59 22 LYS B CA 1
ATOM 2518 C C . LYS B 1 22 ? 29.839 15.316 1.941 1 48.59 22 LYS B C 1
ATOM 2520 O O . LYS B 1 22 ? 29.611 14.152 1.605 1 48.59 22 LYS B O 1
ATOM 2525 N N . ARG B 1 23 ? 30.083 15.59 3.178 1 47.47 23 ARG B N 1
ATOM 2526 C CA . ARG B 1 23 ? 29.935 14.588 4.229 1 47.47 23 ARG B CA 1
ATOM 2527 C C . ARG B 1 23 ? 28.483 14.139 4.356 1 47.47 23 ARG B C 1
ATOM 2529 O O . ARG B 1 23 ? 28.211 12.963 4.606 1 47.47 23 ARG B O 1
ATOM 2536 N N . GLY B 1 24 ? 27.564 15.032 4.347 1 46.86 24 GLY B N 1
ATOM 2537 C CA . GLY B 1 24 ? 26.153 14.684 4.319 1 46.86 24 GLY B CA 1
ATOM 2538 C C . GLY B 1 24 ? 25.772 13.828 3.126 1 46.86 24 GLY B C 1
ATOM 2539 O O . GLY B 1 24 ? 25.023 12.859 3.263 1 46.86 24 GLY B O 1
ATOM 2540 N N . ILE B 1 25 ? 26.36 14.12 2.013 1 48.75 25 ILE B N 1
ATOM 2541 C CA . ILE B 1 25 ? 26.151 13.309 0.819 1 48.75 25 ILE B CA 1
ATOM 2542 C C . ILE B 1 25 ? 26.811 11.944 1 1 48.75 25 ILE B C 1
ATOM 2544 O O . ILE B 1 25 ? 26.254 10.919 0.599 1 48.75 25 ILE B O 1
ATOM 2548 N N . LEU B 1 26 ? 27.995 11.917 1.521 1 48.31 26 LEU B N 1
ATOM 2549 C CA . LEU B 1 26 ? 28.688 10.646 1.694 1 48.31 26 LEU B CA 1
ATOM 2550 C C . LEU B 1 26 ? 27.915 9.728 2.635 1 48.31 26 LEU B C 1
ATOM 2552 O O . LEU B 1 26 ? 27.823 8.522 2.396 1 48.31 26 LEU B O 1
ATOM 2556 N N . TYR B 1 27 ? 27.524 10.211 3.77 1 47.8 27 TYR B N 1
ATOM 2557 C CA . TYR B 1 27 ? 26.723 9.369 4.651 1 47.8 27 TYR B CA 1
ATOM 2558 C C . TYR B 1 27 ? 25.401 8.993 3.993 1 47.8 27 TYR B C 1
ATOM 2560 O O . TYR B 1 27 ? 24.842 7.929 4.27 1 47.8 27 TYR B O 1
ATOM 2568 N N . ALA B 1 28 ? 24.958 9.854 3.12 1 50.88 28 ALA B N 1
ATOM 2569 C CA . ALA B 1 28 ? 23.737 9.577 2.369 1 50.88 28 ALA B CA 1
ATOM 2570 C C . ALA B 1 28 ? 24.035 8.747 1.123 1 50.88 28 ALA B C 1
ATOM 2572 O O . ALA B 1 28 ? 23.118 8.356 0.397 1 50.88 28 ALA B O 1
ATOM 2573 N N . LEU B 1 29 ? 25.299 8.499 0.867 1 52.28 29 LEU B N 1
ATOM 2574 C CA . LEU B 1 29 ? 25.727 7.803 -0.341 1 52.28 29 LEU B CA 1
ATOM 2575 C C . LEU B 1 29 ? 25.086 6.422 -0.43 1 52.28 29 LEU B C 1
ATOM 2577 O O . LEU B 1 29 ? 24.575 6.037 -1.484 1 52.28 29 LEU B O 1
ATOM 2581 N N . PRO B 1 30 ? 25.294 5.664 0.627 1 51.98 30 PRO B N 1
ATOM 2582 C CA . PRO B 1 30 ? 24.643 4.365 0.443 1 51.98 30 PRO B CA 1
ATOM 2583 C C . PRO B 1 30 ? 23.168 4.492 0.071 1 51.98 30 PRO B C 1
ATOM 2585 O O . PRO B 1 30 ? 22.658 3.7 -0.726 1 51.98 30 PRO B O 1
ATOM 2588 N N . ASP B 1 31 ? 22.63 5.503 0.706 1 53.22 31 ASP B N 1
ATOM 2589 C CA . ASP B 1 31 ? 21.217 5.714 0.403 1 53.22 31 ASP B CA 1
ATOM 2590 C C . ASP B 1 31 ? 21.026 6.146 -1.049 1 53.22 31 ASP B C 1
ATOM 2592 O O . ASP B 1 31 ? 20.109 5.677 -1.727 1 53.22 31 ASP B O 1
ATOM 2596 N N . TRP B 1 32 ? 22.035 6.948 -1.462 1 57.95 32 TRP B N 1
ATOM 2597 C CA . TRP B 1 32 ? 21.939 7.449 -2.829 1 57.95 32 TRP B CA 1
ATOM 2598 C C . TRP B 1 32 ? 22.195 6.334 -3.837 1 57.95 32 TRP B C 1
ATOM 2600 O O . TRP B 1 32 ? 21.526 6.257 -4.87 1 57.95 32 TRP B O 1
ATOM 2610 N N . VAL B 1 33 ? 23.178 5.552 -3.547 1 59.88 33 VAL B N 1
ATOM 2611 C CA . VAL B 1 33 ? 23.49 4.453 -4.456 1 59.88 33 VAL B CA 1
ATOM 2612 C C . VAL B 1 33 ? 22.29 3.516 -4.565 1 59.88 33 VAL B C 1
ATOM 2614 O O . VAL B 1 33 ? 21.922 3.094 -5.664 1 59.88 33 VAL B O 1
ATOM 2617 N N . MET B 1 34 ? 21.77 3.299 -3.432 1 59.4 34 MET B N 1
ATOM 2618 C CA . MET B 1 34 ? 20.606 2.417 -3.427 1 59.4 34 MET B CA 1
ATOM 2619 C C . MET B 1 34 ? 19.45 3.036 -4.205 1 59.4 34 MET B C 1
ATOM 2621 O O . MET B 1 34 ? 18.785 2.353 -4.986 1 59.4 34 MET B O 1
ATOM 2625 N N . ILE B 1 35 ? 19.415 4.272 -3.973 1 60.94 35 ILE B N 1
ATOM 2626 C CA . ILE B 1 35 ? 18.342 4.998 -4.643 1 60.94 35 ILE B CA 1
ATOM 2627 C C . ILE B 1 35 ? 18.605 5.034 -6.147 1 60.94 35 ILE B C 1
ATOM 2629 O O . ILE B 1 35 ? 17.711 4.746 -6.947 1 60.94 35 ILE B O 1
ATOM 2633 N N . VAL B 1 36 ? 19.86 5.374 -6.502 1 63.84 36 VAL B N 1
ATOM 2634 C CA . VAL B 1 36 ? 20.196 5.52 -7.914 1 63.84 36 VAL B CA 1
ATOM 2635 C C . VAL B 1 36 ? 20.092 4.166 -8.613 1 63.84 36 VAL B C 1
ATOM 2637 O O . VAL B 1 36 ? 19.503 4.061 -9.691 1 63.84 36 VAL B O 1
ATOM 2640 N N . VAL B 1 37 ? 20.613 3.13 -8.048 1 64.3 37 VAL B N 1
ATOM 2641 C CA . VAL B 1 37 ? 20.66 1.817 -8.682 1 64.3 37 VAL B CA 1
ATOM 2642 C C . VAL B 1 37 ? 19.251 1.237 -8.776 1 64.3 37 VAL B C 1
ATOM 2644 O O . VAL B 1 37 ? 18.854 0.721 -9.823 1 64.3 37 VAL B O 1
ATOM 2647 N N . LEU B 1 38 ? 18.539 1.46 -7.704 1 64.74 38 LEU B N 1
ATOM 2648 C CA . LEU B 1 38 ? 17.257 0.766 -7.634 1 64.74 38 LEU B CA 1
ATOM 2649 C C . LEU B 1 38 ? 16.174 1.551 -8.367 1 64.74 38 LEU B C 1
ATOM 2651 O O . LEU B 1 38 ? 15.148 0.987 -8.754 1 64.74 38 LEU B O 1
ATOM 2655 N N . PHE B 1 39 ? 16.51 2.834 -8.669 1 68.33 39 PHE B N 1
ATOM 2656 C CA . PHE B 1 39 ? 15.453 3.638 -9.272 1 68.33 39 PHE B CA 1
ATOM 2657 C C . PHE B 1 39 ? 15.863 4.116 -10.66 1 68.33 39 PHE B C 1
ATOM 2659 O O . PHE B 1 39 ? 15.064 4.073 -11.598 1 68.33 39 PHE B O 1
ATOM 2666 N N . PHE B 1 40 ? 17.213 4.464 -10.944 1 71.46 40 PHE B N 1
ATOM 2667 C CA . PHE B 1 40 ? 17.625 5.105 -12.187 1 71.46 40 PHE B CA 1
ATOM 2668 C C . PHE B 1 40 ? 18.038 4.066 -13.223 1 71.46 40 PHE B C 1
ATOM 2670 O O . PHE B 1 40 ? 17.764 4.226 -14.414 1 71.46 40 PHE B O 1
ATOM 2677 N N . VAL B 1 41 ? 18.607 3.049 -12.84 1 71.43 41 VAL B N 1
ATOM 2678 C CA . VAL B 1 41 ? 19.086 2.032 -13.77 1 71.43 41 VAL B CA 1
ATOM 2679 C C . VAL B 1 41 ? 17.904 1.42 -14.519 1 71.43 41 VAL B C 1
ATOM 2681 O O . VAL B 1 41 ? 17.938 1.291 -15.745 1 71.43 41 VAL B O 1
ATOM 2684 N N . PRO B 1 42 ? 16.838 1.064 -13.822 1 72.67 42 PRO B N 1
ATOM 2685 C CA . PRO B 1 42 ? 15.698 0.5 -14.549 1 72.67 42 PRO B CA 1
ATOM 2686 C C . PRO B 1 42 ? 15.107 1.472 -15.567 1 72.67 42 PRO B C 1
ATOM 2688 O O . PRO B 1 42 ? 14.614 1.05 -16.616 1 72.67 42 PRO B O 1
ATOM 2691 N N . ILE B 1 43 ? 15.23 2.73 -15.274 1 78.1 43 ILE B N 1
ATOM 2692 C CA . ILE B 1 43 ? 14.683 3.72 -16.195 1 78.1 43 ILE B CA 1
ATOM 2693 C C . ILE B 1 43 ? 15.547 3.787 -17.452 1 78.1 43 I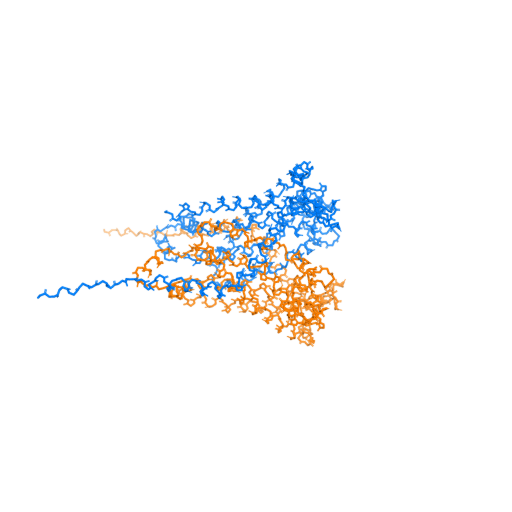LE B C 1
ATOM 2695 O O . ILE B 1 43 ? 15.026 3.848 -18.569 1 78.1 43 ILE B O 1
ATOM 2699 N N . VAL B 1 44 ? 16.884 3.786 -17.272 1 80.22 44 VAL B N 1
ATOM 2700 C CA . VAL B 1 44 ? 17.794 3.815 -18.412 1 80.22 44 VAL B CA 1
ATOM 2701 C C . VAL B 1 44 ? 17.595 2.564 -19.264 1 80.22 44 VAL B C 1
ATOM 2703 O O . VAL B 1 44 ? 17.546 2.644 -20.494 1 80.22 44 VAL B O 1
ATOM 2706 N N . LEU B 1 45 ? 17.45 1.47 -18.633 1 79.34 45 LEU B N 1
ATOM 2707 C CA . LEU B 1 45 ? 17.215 0.221 -19.349 1 79.34 45 LEU B CA 1
ATOM 2708 C C . LEU B 1 45 ? 15.889 0.267 -20.101 1 79.34 45 LEU B C 1
ATOM 2710 O O . LEU B 1 45 ? 15.776 -0.272 -21.204 1 79.34 45 LEU B O 1
ATOM 2714 N N . LEU B 1 46 ? 14.964 0.867 -19.456 1 84.72 46 LEU B N 1
ATOM 2715 C CA . LEU B 1 46 ? 13.653 1.019 -20.077 1 84.72 46 LEU B CA 1
ATOM 2716 C C . LEU B 1 46 ? 13.752 1.829 -21.366 1 84.72 46 LEU B C 1
ATOM 2718 O O . LEU B 1 46 ? 13.132 1.479 -22.373 1 84.72 46 LEU B O 1
ATOM 2722 N N . VAL B 1 47 ? 14.571 2.894 -21.382 1 88.76 47 VAL B N 1
ATOM 2723 C CA . VAL B 1 47 ? 14.734 3.744 -22.557 1 88.76 47 VAL B CA 1
ATOM 2724 C C . VAL B 1 47 ? 15.457 2.971 -23.658 1 88.76 47 VAL B C 1
ATOM 2726 O O . VAL B 1 47 ? 15.06 3.022 -24.824 1 88.76 47 VAL B O 1
ATOM 2729 N N . ILE B 1 48 ? 16.424 2.214 -23.313 1 87.87 48 ILE B N 1
ATOM 2730 C CA . ILE B 1 48 ? 17.186 1.427 -24.277 1 87.87 48 ILE B CA 1
ATOM 2731 C C . ILE B 1 48 ? 16.288 0.357 -24.894 1 87.87 48 ILE B C 1
ATOM 2733 O O . ILE B 1 48 ? 16.297 0.157 -26.111 1 87.87 48 ILE B O 1
ATOM 2737 N N . MET B 1 49 ? 15.506 -0.263 -24.073 1 89.09 49 MET B N 1
ATOM 2738 C CA . MET B 1 49 ? 14.636 -1.329 -24.562 1 89.09 49 MET B CA 1
ATOM 2739 C C . MET B 1 49 ? 13.547 -0.768 -25.47 1 89.09 49 MET B C 1
ATOM 2741 O O . MET B 1 49 ? 13.184 -1.391 -26.469 1 89.09 49 MET B O 1
ATOM 2745 N N . ALA B 1 50 ? 13.044 0.401 -25.111 1 92.13 50 ALA B N 1
ATOM 2746 C CA . ALA B 1 50 ? 11.987 1.027 -25.901 1 92.13 50 ALA B CA 1
ATOM 2747 C C . ALA B 1 50 ? 12.492 1.406 -27.29 1 92.13 50 ALA B C 1
ATOM 2749 O O . ALA B 1 50 ? 11.719 1.44 -28.251 1 92.13 50 ALA B O 1
ATOM 2750 N N . CYS B 1 51 ? 13.842 1.658 -27.388 1 93.63 51 CYS B N 1
ATOM 2751 C CA . CYS B 1 51 ? 14.428 2.077 -28.656 1 93.63 51 CYS B CA 1
ATOM 2752 C C . CYS B 1 51 ? 15.128 0.912 -29.346 1 93.63 51 CYS B C 1
ATOM 2754 O O . CYS B 1 51 ? 15.886 1.113 -30.296 1 93.63 51 CYS B O 1
ATOM 2756 N N . SER B 1 52 ? 14.88 -0.286 -28.846 1 91.44 52 SER B N 1
ATOM 2757 C CA . SER B 1 52 ? 15.553 -1.455 -29.405 1 91.44 52 SER B CA 1
ATOM 2758 C C . SER B 1 52 ? 14.557 -2.561 -29.735 1 91.44 52 SER B C 1
ATOM 2760 O O . SER B 1 52 ? 13.416 -2.536 -29.269 1 91.44 52 SER B O 1
ATOM 2762 N N . ARG B 1 53 ? 15.033 -3.411 -30.642 1 90.03 53 ARG B N 1
ATOM 2763 C CA . ARG B 1 53 ? 14.324 -4.668 -30.859 1 90.03 53 ARG B CA 1
ATOM 2764 C C . ARG B 1 53 ? 14.709 -5.703 -29.807 1 90.03 53 ARG B C 1
ATOM 2766 O O . ARG B 1 53 ? 15.644 -6.482 -30.008 1 90.03 53 ARG B O 1
ATOM 2773 N N . TRP B 1 54 ? 13.953 -5.716 -28.738 1 86.84 54 TRP B N 1
ATOM 2774 C CA . TRP B 1 54 ? 14.264 -6.57 -27.596 1 86.84 54 TRP B CA 1
ATOM 2775 C C . TRP B 1 54 ? 13.16 -7.597 -27.368 1 86.84 54 TRP B C 1
ATOM 2777 O O . TRP B 1 54 ? 12.065 -7.251 -26.916 1 86.84 54 TRP B O 1
ATOM 2787 N N . SER B 1 55 ? 13.456 -8.809 -27.68 1 82.21 55 SER B N 1
ATOM 2788 C CA . SER B 1 55 ? 12.489 -9.874 -27.434 1 82.21 55 SER B CA 1
ATOM 2789 C C . SER B 1 55 ? 12.729 -10.537 -26.082 1 82.21 55 SER B C 1
ATOM 2791 O O . SER B 1 55 ? 13.819 -10.43 -25.516 1 82.21 55 SER B O 1
ATOM 2793 N N . LEU B 1 56 ? 11.685 -11.112 -25.482 1 78.34 56 LEU B N 1
ATOM 2794 C CA . LEU B 1 56 ? 11.755 -11.764 -24.178 1 78.34 56 LEU B CA 1
ATOM 2795 C C . LEU B 1 56 ? 12.811 -12.865 -24.177 1 78.34 56 LEU B C 1
ATOM 2797 O O . LEU B 1 56 ? 13.588 -12.985 -23.227 1 78.34 56 LEU B O 1
ATOM 2801 N N . LEU B 1 57 ? 12.904 -13.592 -25.263 1 75.38 57 LEU B N 1
ATOM 2802 C CA . LEU B 1 57 ? 13.788 -14.752 -25.299 1 75.38 57 LEU B CA 1
ATOM 2803 C C . LEU B 1 57 ? 15.061 -14.441 -26.08 1 75.38 57 LEU B C 1
ATOM 2805 O O . LEU B 1 57 ? 16.084 -15.104 -25.896 1 75.38 57 LEU B O 1
ATOM 2809 N N . GLY B 1 58 ? 15.026 -13.495 -27 1 72.02 58 GLY B N 1
ATOM 2810 C CA . GLY B 1 58 ? 16.13 -13.267 -27.918 1 72.02 58 GLY B CA 1
ATOM 2811 C C . GLY B 1 58 ? 17.053 -12.148 -27.475 1 72.02 58 GLY B C 1
ATOM 2812 O O . GLY B 1 58 ? 18.16 -12.006 -27.998 1 72.02 58 GLY B O 1
ATOM 2813 N N . GLY B 1 59 ? 16.645 -11.374 -26.487 1 78.46 59 GLY B N 1
ATOM 2814 C CA . GLY B 1 59 ? 17.481 -10.284 -26.009 1 78.46 59 GLY B CA 1
ATOM 2815 C C . GLY B 1 59 ? 17.502 -9.091 -26.946 1 78.46 59 GLY B C 1
ATOM 2816 O O . GLY B 1 59 ? 16.538 -8.854 -27.678 1 78.46 59 GLY B O 1
ATOM 2817 N N . ASN B 1 60 ? 18.533 -8.272 -26.914 1 83.34 60 ASN B N 1
ATOM 2818 C CA . ASN B 1 60 ? 18.651 -7.04 -27.688 1 83.34 60 ASN B CA 1
ATOM 2819 C C . ASN B 1 60 ? 19.16 -7.312 -29.101 1 83.34 60 ASN B C 1
ATOM 2821 O O . ASN B 1 60 ? 20.287 -7.778 -29.28 1 83.34 60 ASN B O 1
ATOM 2825 N N . ARG B 1 61 ? 18.312 -7.077 -30.131 1 86.73 61 ARG B N 1
ATOM 2826 C CA . ARG B 1 61 ? 18.662 -7.36 -31.519 1 86.73 61 ARG B CA 1
ATOM 2827 C C . ARG B 1 61 ? 18.917 -6.072 -32.293 1 86.73 61 ARG B C 1
ATOM 2829 O O . ARG B 1 61 ? 18.691 -6.013 -33.504 1 86.73 61 ARG B O 1
ATOM 2836 N N . GLY B 1 62 ? 19.171 -4.905 -31.547 1 87.76 62 GLY B N 1
ATOM 2837 C CA . GLY B 1 62 ? 19.522 -3.683 -32.253 1 87.76 62 GLY B CA 1
ATOM 2838 C C . GLY B 1 62 ? 18.523 -2.562 -32.038 1 87.76 62 GLY B C 1
ATOM 2839 O O . GLY B 1 62 ? 17.563 -2.715 -31.281 1 87.76 62 GLY B O 1
ATOM 2840 N N . VAL B 1 63 ? 18.802 -1.471 -32.8 1 88.99 63 VAL B N 1
ATOM 2841 C CA . VAL B 1 63 ? 18.025 -0.249 -32.626 1 88.99 63 VAL B CA 1
ATOM 2842 C C . VAL B 1 63 ? 16.724 -0.346 -33.42 1 88.99 63 VAL B C 1
ATOM 2844 O O . VAL B 1 63 ? 16.714 -0.843 -34.549 1 88.99 63 VAL B O 1
ATOM 2847 N 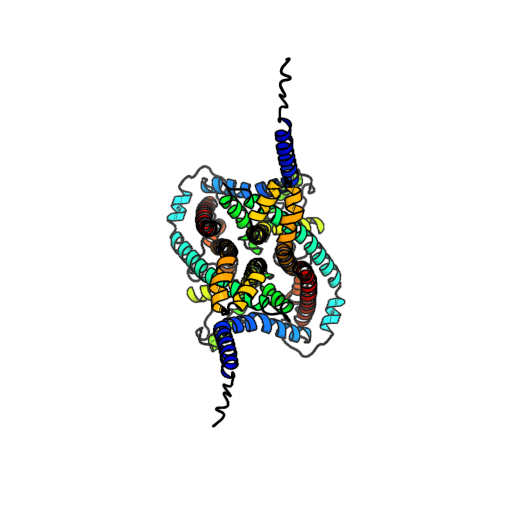N . ASN B 1 64 ? 15.646 -0.112 -32.848 1 87.65 64 ASN B N 1
ATOM 2848 C CA . ASN B 1 64 ? 14.322 -0.108 -33.46 1 87.65 64 ASN B CA 1
ATOM 2849 C C . ASN B 1 64 ? 13.526 1.133 -33.066 1 87.65 64 ASN B C 1
ATOM 2851 O O . ASN B 1 64 ? 12.545 1.038 -32.326 1 87.65 64 ASN B O 1
ATOM 2855 N N . PHE B 1 65 ? 13.987 2.247 -33.458 1 89.73 65 PHE B N 1
ATOM 2856 C CA . PHE B 1 65 ? 13.298 3.505 -33.197 1 89.73 65 PHE B CA 1
ATOM 2857 C C . PHE B 1 65 ? 12.831 4.147 -34.498 1 89.73 65 PHE B C 1
ATOM 2859 O O . PHE B 1 65 ? 13.593 4.232 -35.463 1 89.73 65 PHE B O 1
ATOM 2866 N N . PRO B 1 66 ? 11.517 4.48 -34.516 1 91.71 66 PRO B N 1
ATOM 2867 C CA . PRO B 1 66 ? 10.449 4.613 -33.522 1 91.71 66 PRO B CA 1
ATOM 2868 C C . PRO B 1 66 ? 9.408 3.5 -33.622 1 91.71 66 PRO B C 1
ATOM 2870 O O . PRO B 1 66 ? 8.247 3.701 -33.257 1 91.71 66 PRO B O 1
ATOM 2873 N N . ASP B 1 67 ? 9.702 2.383 -34.198 1 93.13 67 ASP B N 1
ATOM 2874 C CA . ASP B 1 67 ? 8.75 1.344 -34.578 1 93.13 67 ASP B CA 1
ATOM 2875 C C . ASP B 1 67 ? 7.975 0.838 -33.363 1 93.13 67 ASP B C 1
ATOM 2877 O O . ASP B 1 67 ? 6.759 0.649 -33.431 1 93.13 67 ASP B O 1
ATOM 2881 N N . ASN B 1 68 ? 8.664 0.672 -32.256 1 94.63 68 ASN B N 1
ATOM 2882 C CA . ASN B 1 68 ? 7.986 0.201 -31.053 1 94.63 68 ASN B CA 1
ATOM 2883 C C . ASN B 1 68 ? 6.869 1.15 -30.63 1 94.63 68 ASN B C 1
ATOM 2885 O O . ASN B 1 68 ? 5.791 0.707 -30.229 1 94.63 68 ASN B O 1
ATOM 2889 N N . PHE B 1 69 ? 7.122 2.416 -30.8 1 95.74 69 PHE B N 1
ATOM 2890 C CA . PHE B 1 69 ? 6.141 3.418 -30.401 1 95.74 69 PHE B CA 1
ATOM 2891 C C . PHE B 1 69 ? 4.958 3.431 -31.362 1 95.74 69 PHE B C 1
ATOM 2893 O O . PHE B 1 69 ? 3.808 3.566 -30.939 1 95.74 69 PHE B O 1
ATOM 2900 N N . VAL B 1 70 ? 5.205 3.269 -32.586 1 95.23 70 VAL B N 1
ATOM 2901 C CA . VAL B 1 70 ? 4.157 3.253 -33.602 1 95.23 70 VAL B CA 1
ATOM 2902 C C . VAL B 1 70 ? 3.279 2.018 -33.419 1 95.23 70 VAL B C 1
ATOM 2904 O O . VAL B 1 70 ? 2.052 2.102 -33.51 1 95.23 70 VAL B O 1
ATOM 2907 N N . GLU B 1 71 ? 3.888 0.932 -33.145 1 93.88 71 GLU B N 1
ATOM 2908 C CA . GLU B 1 71 ? 3.148 -0.311 -32.949 1 93.88 71 GLU B CA 1
ATOM 2909 C C . GLU B 1 71 ? 2.256 -0.233 -31.713 1 93.88 71 GLU B C 1
ATOM 2911 O O . GLU B 1 71 ? 1.144 -0.765 -31.709 1 93.88 71 GLU B O 1
ATOM 2916 N N . VAL B 1 72 ? 2.731 0.406 -30.683 1 94.89 72 VAL B N 1
ATOM 2917 C CA . VAL B 1 72 ? 1.972 0.547 -29.445 1 94.89 72 VAL B CA 1
ATOM 2918 C C . VAL B 1 72 ? 0.723 1.389 -29.696 1 94.89 72 VAL B C 1
ATOM 2920 O O . VAL B 1 72 ? -0.382 1.003 -29.31 1 94.89 72 VAL B O 1
ATOM 2923 N N . VAL B 1 73 ? 0.837 2.546 -30.441 1 94.77 73 VAL B N 1
ATOM 2924 C CA . VAL B 1 73 ? -0.257 3.49 -30.64 1 94.77 73 VAL B CA 1
ATOM 2925 C C . VAL B 1 73 ? -1.277 2.902 -31.613 1 94.77 73 VAL B C 1
ATOM 2927 O O . VAL B 1 73 ? -2.474 3.178 -31.509 1 94.77 73 VAL B O 1
ATOM 2930 N N . ASN B 1 74 ? -0.863 1.999 -32.46 1 94.28 74 ASN B N 1
ATOM 2931 C CA . ASN B 1 74 ? -1.737 1.41 -33.469 1 94.28 74 ASN B CA 1
ATOM 2932 C C . ASN B 1 74 ? -2.418 0.146 -32.951 1 94.28 74 ASN B C 1
ATOM 2934 O O . ASN B 1 74 ? -3.282 -0.419 -33.624 1 94.28 74 ASN B O 1
ATOM 2938 N N . ASN B 1 75 ? -2.037 -0.249 -31.762 1 94.41 75 ASN B N 1
ATOM 2939 C CA . ASN B 1 75 ? -2.677 -1.423 -31.178 1 94.41 75 ASN B CA 1
ATOM 2940 C C . ASN B 1 75 ? -4.141 -1.154 -30.842 1 94.41 75 ASN B C 1
ATOM 2942 O O . ASN B 1 75 ? -4.478 -0.087 -30.325 1 94.41 75 ASN B O 1
ATOM 2946 N N . LYS B 1 76 ? -5.024 -2.072 -31.093 1 94.28 76 LYS B N 1
ATOM 2947 C CA . LYS B 1 76 ? -6.469 -1.942 -30.935 1 94.28 76 LYS B CA 1
ATOM 2948 C C . LYS B 1 76 ? -6.843 -1.703 -29.475 1 94.28 76 LYS B C 1
ATOM 2950 O O . LYS B 1 76 ? -7.87 -1.086 -29.185 1 94.28 76 LYS B O 1
ATOM 2955 N N . LEU B 1 77 ? -6.018 -2.124 -28.567 1 94.98 77 LEU B N 1
ATOM 2956 C CA . LEU B 1 77 ? -6.358 -2.054 -27.15 1 94.98 77 LEU B CA 1
ATOM 2957 C C . LEU B 1 77 ? -5.73 -0.826 -26.5 1 94.98 77 LEU B C 1
ATOM 2959 O O . LEU B 1 77 ? -5.972 -0.55 -25.323 1 94.98 77 LEU B O 1
ATOM 2963 N N . PHE B 1 78 ? -4.969 -0.047 -27.304 1 96.07 78 PHE B N 1
ATOM 2964 C CA . PHE B 1 78 ? -4.242 1.086 -26.743 1 96.07 78 PHE B CA 1
ATOM 2965 C C . PHE B 1 78 ? -5.207 2.115 -26.166 1 96.07 78 PHE B C 1
ATOM 2967 O O . PHE B 1 78 ? -5.182 2.391 -24.964 1 96.07 78 PHE B O 1
ATOM 2974 N N . TRP B 1 79 ? -6.103 2.582 -26.871 1 96.48 79 TRP B N 1
ATOM 2975 C CA . TRP B 1 79 ? -6.986 3.663 -26.449 1 96.48 79 TRP B CA 1
ATOM 2976 C C . TRP B 1 79 ? -8.017 3.163 -25.443 1 96.48 79 TRP B C 1
ATOM 2978 O O . TRP B 1 79 ? -8.255 3.804 -24.416 1 96.48 79 TRP B O 1
ATOM 2988 N N . PRO B 1 80 ? -8.633 1.961 -25.694 1 96.07 80 PRO B N 1
ATOM 2989 C CA . PRO B 1 80 ? -9.59 1.458 -24.706 1 96.07 80 PRO B CA 1
ATOM 2990 C C . PRO B 1 80 ? -8.964 1.253 -23.329 1 96.07 80 PRO B C 1
ATOM 2992 O O . PRO B 1 80 ? -9.601 1.53 -22.31 1 96.07 80 PRO B O 1
ATOM 2995 N N . SER B 1 81 ? -7.72 0.795 -23.262 1 96.82 81 SER B N 1
ATOM 2996 C CA . SER B 1 81 ? -7.045 0.575 -21.987 1 96.82 81 SER B CA 1
ATOM 2997 C C . SER B 1 81 ? -6.778 1.894 -21.269 1 96.82 81 SER B C 1
ATOM 2999 O O . SER B 1 81 ? -6.87 1.968 -20.042 1 96.82 81 SER B O 1
ATOM 3001 N N . ILE B 1 82 ? -6.496 2.944 -22.038 1 97 82 ILE B N 1
ATOM 3002 C CA . ILE B 1 82 ? -6.253 4.261 -21.46 1 97 82 ILE B CA 1
ATOM 3003 C C . ILE B 1 82 ? -7.549 4.813 -20.87 1 97 82 ILE B C 1
ATOM 3005 O O . ILE B 1 82 ? -7.566 5.297 -19.736 1 97 82 ILE B O 1
ATOM 3009 N N . TRP B 1 83 ? -8.608 4.687 -21.59 1 96.52 83 TRP B N 1
ATOM 3010 C CA . TRP B 1 83 ? -9.892 5.211 -21.135 1 96.52 83 TRP B CA 1
ATOM 3011 C C . TRP B 1 83 ? -10.379 4.462 -19.9 1 96.52 83 TRP B C 1
ATOM 3013 O O . TRP B 1 83 ? -10.888 5.073 -18.956 1 96.52 83 TRP B O 1
ATOM 3023 N N . PHE B 1 84 ? -10.217 3.217 -19.918 1 96.88 84 PHE B N 1
ATOM 3024 C CA . PHE B 1 84 ? -10.632 2.43 -18.763 1 96.88 84 PHE B CA 1
ATOM 3025 C C . PHE B 1 84 ? -9.803 2.791 -17.536 1 96.88 84 PHE B C 1
ATOM 3027 O O . PHE B 1 84 ? -10.345 2.954 -16.441 1 96.88 84 PHE B O 1
ATOM 3034 N N . THR B 1 85 ? -8.499 2.939 -17.756 1 97.21 85 THR B N 1
ATOM 3035 C CA . THR B 1 85 ? -7.603 3.277 -16.656 1 97.21 85 THR B CA 1
ATOM 3036 C C . THR B 1 85 ? -7.96 4.638 -16.065 1 97.21 85 THR B C 1
ATOM 3038 O O . THR B 1 85 ? -7.965 4.809 -14.845 1 97.21 85 THR B O 1
ATOM 3041 N N . LEU B 1 86 ? -8.309 5.569 -16.922 1 97.39 86 LEU B N 1
ATOM 3042 C CA . LEU B 1 86 ? -8.671 6.907 -16.466 1 97.39 86 LEU B CA 1
ATOM 3043 C C . LEU B 1 86 ? -10.005 6.886 -15.727 1 97.39 86 LEU B C 1
ATOM 3045 O O . LEU B 1 86 ? -10.161 7.551 -14.701 1 97.39 86 LEU B O 1
ATOM 3049 N N . GLU B 1 87 ? -10.921 6.14 -16.249 1 97.36 87 GLU B N 1
ATOM 3050 C CA . GLU B 1 87 ? -12.216 6.007 -15.587 1 97.36 87 GLU B CA 1
ATOM 3051 C C . GLU B 1 87 ? -12.063 5.407 -14.192 1 97.36 87 GLU B C 1
ATOM 3053 O O . GLU B 1 87 ? -12.585 5.951 -13.217 1 97.36 87 GLU B O 1
ATOM 3058 N N . TYR B 1 88 ? -11.356 4.328 -14.131 1 96.72 88 TYR B N 1
ATOM 3059 C CA . TYR B 1 88 ? -11.075 3.669 -12.86 1 96.72 88 TYR B CA 1
ATOM 3060 C C . TYR B 1 88 ? -10.383 4.622 -11.893 1 96.72 88 TYR B C 1
ATOM 3062 O O . TYR B 1 88 ? -10.766 4.717 -10.725 1 96.72 88 TYR B O 1
ATOM 3070 N N . THR B 1 89 ? -9.414 5.346 -12.411 1 97.67 89 THR B N 1
ATOM 3071 C CA . THR B 1 89 ? -8.617 6.252 -11.592 1 97.67 89 THR B CA 1
ATOM 3072 C C . THR B 1 89 ? -9.489 7.354 -10.999 1 97.67 89 THR B C 1
ATOM 3074 O O . THR B 1 89 ? -9.407 7.642 -9.803 1 97.67 89 THR B O 1
ATOM 3077 N N . VAL B 1 90 ? -10.348 7.941 -11.779 1 97.6 90 VAL B N 1
ATOM 3078 C CA . VAL B 1 90 ? -11.185 9.047 -11.326 1 97.6 90 VAL B CA 1
ATOM 3079 C C . VAL B 1 90 ? -12.153 8.556 -10.251 1 97.6 90 VAL B C 1
ATOM 3081 O O . VAL B 1 90 ? -12.288 9.181 -9.197 1 97.6 90 VAL B O 1
ATOM 3084 N N . ILE B 1 91 ? -12.749 7.436 -10.469 1 97.19 91 ILE B N 1
ATOM 3085 C CA . ILE B 1 91 ? -13.771 6.926 -9.562 1 97.19 91 ILE B CA 1
ATOM 3086 C C . ILE B 1 91 ? -13.129 6.514 -8.24 1 97.19 91 ILE B C 1
ATOM 3088 O O . ILE B 1 91 ? -13.584 6.919 -7.168 1 97.19 91 ILE B O 1
ATOM 3092 N N . VAL B 1 92 ? -12.059 5.779 -8.33 1 96.64 92 VAL B N 1
ATOM 3093 C CA . VAL B 1 92 ? -11.405 5.276 -7.126 1 96.64 92 VAL B CA 1
ATOM 3094 C C . VAL B 1 92 ? -10.845 6.442 -6.316 1 96.64 92 VAL B C 1
ATOM 3096 O O . VAL B 1 92 ? -10.92 6.444 -5.085 1 96.64 92 VAL B O 1
ATOM 3099 N N . THR B 1 93 ? -10.302 7.409 -7.025 1 96.77 93 THR B N 1
ATOM 3100 C CA . THR B 1 93 ? -9.725 8.57 -6.357 1 96.77 93 THR B CA 1
ATOM 3101 C C . THR B 1 93 ? -10.791 9.323 -5.566 1 96.77 93 THR B C 1
ATOM 3103 O O . THR B 1 93 ? -10.569 9.692 -4.411 1 96.77 93 THR B O 1
ATOM 3106 N N . ILE B 1 94 ? -11.916 9.505 -6.14 1 95.68 94 ILE B N 1
ATOM 3107 C CA . ILE B 1 94 ? -13.004 10.226 -5.488 1 95.68 94 ILE B CA 1
ATOM 3108 C C . ILE B 1 94 ? -13.441 9.475 -4.232 1 95.68 94 ILE B C 1
ATOM 3110 O O . ILE B 1 94 ? -13.56 10.068 -3.157 1 95.68 94 ILE B O 1
ATOM 3114 N N . PHE B 1 95 ? -13.598 8.226 -4.339 1 92.96 95 PHE B N 1
ATOM 3115 C CA . PHE B 1 95 ? -14.071 7.433 -3.211 1 92.96 95 PHE B CA 1
ATOM 3116 C C . PHE B 1 95 ? -13.019 7.377 -2.109 1 92.96 95 PHE B C 1
ATOM 3118 O O . PHE B 1 95 ? -13.342 7.515 -0.928 1 92.96 95 PHE B O 1
ATOM 3125 N N . LEU B 1 96 ? -11.759 7.203 -2.477 1 94.55 96 LEU B N 1
ATOM 3126 C CA . LEU B 1 96 ? -10.705 7.057 -1.479 1 94.55 96 LEU B CA 1
ATOM 3127 C C . LEU B 1 96 ? -10.471 8.371 -0.74 1 94.55 96 LEU B C 1
ATOM 3129 O O . LEU B 1 96 ? -10.275 8.376 0.477 1 94.55 96 LEU B O 1
ATOM 3133 N N . LEU B 1 97 ? -10.527 9.497 -1.492 1 94.43 97 LEU B N 1
ATOM 3134 C CA . LEU B 1 97 ? -10.322 10.787 -0.841 1 94.43 97 LEU B CA 1
ATOM 3135 C C . LEU B 1 97 ? -11.506 11.138 0.054 1 94.43 97 LEU B C 1
ATOM 3137 O O . LEU B 1 97 ? -11.32 11.613 1.177 1 94.43 97 LEU B O 1
ATOM 3141 N N . ALA B 1 98 ? -12.701 10.852 -0.438 1 91.25 98 ALA B N 1
ATOM 3142 C CA . ALA B 1 98 ? -13.9 11.165 0.335 1 91.25 98 ALA B CA 1
ATOM 3143 C C . ALA B 1 98 ? -13.983 10.304 1.592 1 91.25 98 ALA B C 1
ATOM 3145 O O . ALA B 1 98 ? -14.207 10.818 2.691 1 91.25 98 ALA B O 1
ATOM 3146 N N . LEU B 1 99 ? -13.752 9.059 1.445 1 88.77 99 LEU B N 1
ATOM 3147 C CA . LEU B 1 99 ? -13.853 8.147 2.58 1 88.77 99 LEU B CA 1
ATOM 3148 C C . LEU B 1 99 ? -12.684 8.341 3.539 1 88.77 99 LEU B C 1
ATOM 3150 O O . LEU B 1 99 ? -12.854 8.255 4.757 1 88.77 99 LEU B O 1
ATOM 3154 N N . GLY B 1 100 ? -11.485 8.524 2.951 1 90.97 100 GLY B N 1
ATOM 3155 C CA . GLY B 1 100 ? -10.342 8.798 3.807 1 90.97 100 GLY B CA 1
ATOM 3156 C C . GLY B 1 100 ? -10.542 10.007 4.701 1 90.97 100 GLY B C 1
ATOM 3157 O O . GLY B 1 100 ? -10.248 9.956 5.897 1 90.97 100 GLY B O 1
ATOM 3158 N N . LEU B 1 101 ? -11.068 11.096 4.115 1 91.05 101 LEU B N 1
ATOM 3159 C CA . LEU B 1 101 ? -11.325 12.311 4.881 1 91.05 101 LEU B CA 1
ATOM 3160 C C . LEU B 1 101 ? -12.435 12.085 5.902 1 91.05 101 LEU B C 1
ATOM 3162 O O . LEU B 1 101 ? -12.317 12.503 7.056 1 91.05 101 LEU B O 1
ATOM 3166 N N . GLY B 1 102 ? -13.496 11.407 5.436 1 87.41 102 GLY B N 1
ATOM 3167 C CA . GLY B 1 102 ? -14.584 11.105 6.353 1 87.41 102 GLY B CA 1
ATOM 3168 C C . GLY B 1 102 ? -14.144 10.285 7.551 1 87.41 102 GLY B C 1
ATOM 3169 O O . GLY B 1 102 ? -14.483 10.61 8.691 1 87.41 102 GLY B O 1
ATOM 3170 N N . MET B 1 103 ? -13.365 9.27 7.344 1 87.29 103 MET B N 1
ATOM 3171 C CA . MET B 1 103 ? -12.879 8.413 8.422 1 87.29 103 MET B CA 1
ATOM 3172 C C . MET B 1 103 ? -11.934 9.179 9.342 1 87.29 103 MET B C 1
ATOM 3174 O O . MET B 1 103 ? -11.969 9.002 10.561 1 87.29 103 MET B O 1
ATOM 3178 N N . ALA B 1 104 ? -11.108 10.002 8.736 1 89.25 104 ALA B N 1
ATOM 3179 C CA . ALA B 1 104 ? -10.174 10.795 9.531 1 89.25 104 ALA B CA 1
ATOM 3180 C C . ALA B 1 104 ? -10.919 11.737 10.473 1 89.25 104 ALA B C 1
ATOM 3182 O O . ALA B 1 104 ? -10.532 11.9 11.632 1 89.25 104 ALA B O 1
ATOM 3183 N N . LEU B 1 105 ? -11.995 12.356 10.03 1 85.06 105 LEU B N 1
ATOM 3184 C CA . LEU B 1 105 ? -12.771 13.289 10.84 1 85.06 105 LEU B CA 1
ATOM 3185 C C . LEU B 1 105 ? -13.487 12.559 11.973 1 85.06 105 LEU B C 1
ATOM 3187 O O . LEU B 1 105 ? -13.575 13.074 13.09 1 85.06 105 LEU B O 1
ATOM 3191 N N . ILE B 1 106 ? -13.891 11.34 11.668 1 81.36 106 ILE B N 1
ATOM 3192 C CA . ILE B 1 106 ? -14.588 10.543 12.671 1 81.36 106 ILE B CA 1
ATOM 3193 C C . ILE B 1 106 ? -13.618 10.148 13.782 1 81.36 106 ILE B C 1
ATOM 3195 O O . ILE B 1 106 ? -13.944 10.254 14.967 1 81.36 106 ILE B O 1
ATOM 3199 N N . VAL B 1 107 ? -12.483 9.745 13.395 1 81.36 107 VAL B N 1
ATOM 3200 C CA . VAL B 1 107 ? -11.495 9.3 14.373 1 81.36 107 VAL B CA 1
ATOM 3201 C C . VAL B 1 107 ? -10.992 10.495 15.18 1 81.36 107 VAL B C 1
ATOM 3203 O O . VAL B 1 107 ? -10.721 10.374 16.377 1 81.36 107 VAL B O 1
ATOM 3206 N N . GLN B 1 108 ? -10.86 11.614 14.511 1 76.74 108 GLN B N 1
ATOM 3207 C CA . GLN B 1 108 ? -10.396 12.818 15.191 1 76.74 108 GLN B CA 1
ATOM 3208 C C . GLN B 1 108 ? -11.396 13.272 16.25 1 76.74 108 GLN B C 1
ATOM 3210 O O . GLN B 1 108 ? -11.006 13.791 17.298 1 76.74 108 GLN B O 1
ATOM 3215 N N . GLU B 1 109 ? -12.594 13.085 15.975 1 72.88 109 GLU B N 1
ATOM 3216 C CA . GLU B 1 109 ? -13.641 13.558 16.876 1 72.88 109 GLU B CA 1
ATOM 3217 C C . GLU B 1 109 ? -13.875 12.571 18.016 1 72.88 109 GLU B C 1
ATOM 3219 O O . GLU B 1 109 ? -14.302 12.962 19.104 1 72.88 109 GLU B O 1
ATOM 3224 N N . SER B 1 110 ? -13.527 11.274 17.735 1 68.31 110 SER B N 1
ATOM 3225 C CA . SER B 1 110 ? -13.834 10.253 18.732 1 68.31 110 SER B CA 1
ATOM 3226 C C . SER B 1 110 ? -12.749 10.182 19.801 1 68.31 110 SER B C 1
ATOM 3228 O O . SER B 1 110 ? -11.559 10.136 19.484 1 68.31 110 SER B O 1
ATOM 3230 N N . THR B 1 111 ? -13.031 10.514 20.965 1 65.03 111 THR B N 1
ATOM 3231 C CA . THR B 1 111 ? -12.031 10.532 22.027 1 65.03 111 THR B CA 1
ATOM 3232 C C . THR B 1 111 ? -11.888 9.15 22.659 1 65.03 111 THR B C 1
ATOM 3234 O O . THR B 1 111 ? -10.775 8.706 22.948 1 65.03 111 THR B O 1
ATOM 3237 N N . LYS B 1 112 ? -12.939 8.419 22.788 1 65.9 112 LYS B N 1
ATOM 3238 C CA . LYS B 1 112 ? -12.896 7.226 23.629 1 65.9 112 LYS B CA 1
ATOM 3239 C C . LYS B 1 112 ? -12.483 5.999 22.822 1 65.9 112 LYS B C 1
ATOM 3241 O O . LYS B 1 112 ? -11.785 5.12 23.332 1 65.9 112 LYS B O 1
ATOM 3246 N N . TRP B 1 113 ? -12.847 5.996 21.599 1 73.91 113 TRP B N 1
ATOM 3247 C CA . TRP B 1 113 ? -12.657 4.76 20.845 1 73.91 113 TRP B CA 1
ATOM 3248 C C . TRP B 1 113 ? -11.724 4.984 19.66 1 73.91 113 TRP B C 1
ATOM 3250 O O . TRP B 1 113 ? -11.763 4.234 18.681 1 73.91 113 TRP B O 1
ATOM 3260 N N . ASN B 1 114 ? -10.843 5.902 19.794 1 81.91 114 ASN B N 1
ATOM 3261 C CA . ASN B 1 114 ? -10.05 6.327 18.646 1 81.91 114 ASN B CA 1
ATOM 3262 C C . ASN B 1 114 ? -9.02 5.272 18.254 1 81.91 114 ASN B C 1
ATOM 3264 O O . ASN B 1 114 ? -8.847 4.978 17.07 1 81.91 114 ASN B O 1
ATOM 3268 N N . ASN B 1 115 ? -8.548 4.577 19.293 1 79.52 115 ASN B N 1
ATOM 3269 C CA . ASN B 1 115 ? -7.516 3.587 19.003 1 79.52 115 ASN B CA 1
ATOM 3270 C C . ASN B 1 115 ? -8.104 2.336 18.358 1 79.52 115 ASN B C 1
ATOM 3272 O O . ASN B 1 115 ? -7.499 1.754 17.455 1 79.52 115 ASN B O 1
ATOM 3276 N N . VAL B 1 116 ? -9.27 2.044 18.853 1 78.76 116 VAL B N 1
ATOM 3277 C CA . VAL B 1 116 ? -9.933 0.862 18.314 1 78.76 116 VAL B CA 1
ATOM 3278 C C . VAL B 1 116 ? -10.39 1.133 16.882 1 78.76 116 VAL B C 1
ATOM 3280 O O . VAL B 1 116 ? -10.191 0.302 15.993 1 78.76 116 VAL B O 1
ATOM 3283 N N . LEU B 1 117 ? -10.884 2.297 16.678 1 79.83 117 LEU B N 1
ATOM 3284 C CA . LEU B 1 117 ? -11.346 2.661 15.344 1 79.83 117 LEU B CA 1
ATOM 3285 C C . LEU B 1 117 ? -10.177 2.753 14.369 1 79.83 117 LEU B C 1
ATOM 3287 O O . LEU B 1 117 ? -10.257 2.249 13.247 1 79.83 117 LEU B O 1
ATOM 3291 N N . ARG B 1 118 ? -9.158 3.288 14.822 1 82.88 118 ARG B N 1
ATOM 3292 C CA . ARG B 1 118 ? -7.968 3.43 13.989 1 82.88 118 ARG B CA 1
ATOM 3293 C C . ARG B 1 118 ? -7.423 2.066 13.576 1 82.88 118 ARG B C 1
ATOM 3295 O O . ARG B 1 118 ? -7.1 1.85 12.406 1 82.88 118 ARG B O 1
ATOM 3302 N N . THR B 1 119 ? -7.387 1.211 14.516 1 79.41 119 THR B N 1
ATOM 3303 C CA . THR B 1 119 ? -6.857 -0.119 14.237 1 79.41 119 THR B CA 1
ATOM 3304 C C . THR B 1 119 ? -7.776 -0.879 13.285 1 79.41 119 THR B C 1
ATOM 3306 O O . THR B 1 119 ? -7.309 -1.524 12.345 1 79.41 119 THR B O 1
ATOM 3309 N N . CYS B 1 120 ? -9.038 -0.727 13.517 1 79.75 120 CYS B N 1
ATOM 3310 C CA . CYS B 1 120 ? -10.012 -1.407 12.671 1 79.75 120 CYS B CA 1
ATOM 3311 C C . CYS B 1 120 ? -9.929 -0.908 11.234 1 79.75 120 CYS B C 1
ATOM 3313 O O . CYS B 1 120 ? -10.017 -1.698 10.292 1 79.75 120 CYS B O 1
ATOM 3315 N N . PHE B 1 121 ? -9.685 0.356 11.099 1 83.22 121 PHE B N 1
ATOM 3316 C CA . PHE B 1 121 ? -9.623 0.939 9.764 1 83.22 121 PHE B CA 1
ATOM 3317 C C . PHE B 1 121 ? -8.308 0.586 9.079 1 83.22 121 PHE B C 1
ATOM 3319 O O . PHE B 1 121 ? -8.251 0.47 7.853 1 83.22 121 PHE B O 1
ATOM 3326 N N . LEU B 1 122 ? -7.334 0.267 9.859 1 83.35 122 LEU B N 1
ATOM 3327 C CA . LEU B 1 122 ? -6.011 0.009 9.3 1 83.35 122 LEU B CA 1
ATOM 3328 C C . LEU B 1 122 ? -5.837 -1.472 8.979 1 83.35 122 LEU B C 1
ATOM 3330 O O . LEU B 1 122 ? -4.977 -1.839 8.174 1 83.35 122 LEU B O 1
ATOM 3334 N N . LEU B 1 123 ? -6.674 -2.313 9.469 1 82.97 123 LEU B N 1
ATOM 3335 C CA . LEU B 1 123 ? -6.52 -3.758 9.337 1 82.97 123 LEU B CA 1
ATOM 3336 C C . LEU B 1 123 ? -6.578 -4.179 7.873 1 82.97 123 LEU B C 1
ATOM 3338 O O . LEU B 1 123 ? -5.708 -4.913 7.398 1 82.97 123 LEU B O 1
ATOM 3342 N N . PRO B 1 124 ? -7.578 -3.703 7.123 1 82.46 124 PRO B N 1
ATOM 3343 C CA . PRO B 1 124 ? -7.608 -4.088 5.71 1 82.46 124 PRO B CA 1
ATOM 3344 C C . PRO B 1 124 ? -6.372 -3.622 4.945 1 82.46 124 PRO B C 1
ATOM 3346 O O . PRO B 1 124 ? -5.916 -4.306 4.025 1 82.46 124 PRO B O 1
ATOM 3349 N N . SER B 1 125 ? -5.858 -2.465 5.336 1 82.4 125 SER B N 1
ATOM 3350 C CA . SER B 1 125 ? -4.73 -1.864 4.631 1 82.4 125 SER B CA 1
ATOM 3351 C C . SER B 1 125 ? -3.453 -2.67 4.842 1 82.4 125 SER B C 1
ATOM 3353 O O . SER B 1 125 ? -2.489 -2.524 4.088 1 82.4 125 SER B O 1
ATOM 3355 N N . ALA B 1 126 ? -3.49 -3.449 5.813 1 78.34 126 ALA B N 1
ATOM 3356 C CA . ALA B 1 126 ? -2.31 -4.254 6.119 1 78.34 126 ALA B CA 1
ATOM 3357 C C . ALA B 1 126 ? -2.304 -5.547 5.308 1 78.34 126 ALA B C 1
ATOM 3359 O O . ALA B 1 126 ? -1.292 -6.25 5.258 1 78.34 126 ALA B O 1
ATOM 3360 N N . THR B 1 127 ? -3.433 -5.892 4.714 1 80.69 127 THR B N 1
ATOM 3361 C CA . THR B 1 127 ? -3.534 -7.07 3.861 1 80.69 127 THR B CA 1
ATOM 3362 C C . THR B 1 127 ? -2.873 -6.817 2.509 1 80.69 127 THR B C 1
ATOM 3364 O O . THR B 1 127 ? -3.006 -5.73 1.941 1 80.69 127 THR B O 1
ATOM 3367 N N . GLY B 1 128 ? -2.065 -7.758 2.058 1 82.49 128 GLY B N 1
ATOM 3368 C CA . GLY B 1 128 ? -1.551 -7.647 0.702 1 82.49 128 GLY B CA 1
ATOM 3369 C C . GLY B 1 128 ? -2.645 -7.529 -0.343 1 82.49 128 GLY B C 1
ATOM 3370 O O . GLY B 1 128 ? -3.699 -8.156 -0.219 1 82.49 128 GLY B O 1
ATOM 3371 N N . LEU B 1 129 ? -2.371 -6.698 -1.25 1 86.21 129 LEU B N 1
ATOM 3372 C CA . LEU B 1 129 ? -3.373 -6.452 -2.281 1 86.21 129 LEU B CA 1
ATOM 3373 C C . LEU B 1 129 ? -3.692 -7.733 -3.046 1 86.21 129 LEU B C 1
ATOM 3375 O O . LEU B 1 129 ? -4.846 -7.973 -3.408 1 86.21 129 LEU B O 1
ATOM 3379 N N . ALA B 1 130 ? -2.636 -8.523 -3.329 1 86.98 130 ALA B N 1
ATOM 3380 C CA . ALA B 1 130 ? -2.881 -9.789 -4.016 1 86.98 130 ALA B CA 1
ATOM 3381 C C . ALA B 1 130 ? -3.764 -10.707 -3.175 1 86.98 130 ALA B C 1
ATOM 3383 O O . ALA B 1 130 ? -4.724 -11.291 -3.683 1 86.98 130 ALA B O 1
ATOM 3384 N N . SER B 1 131 ? -3.445 -10.777 -1.86 1 84.4 131 SER B N 1
ATOM 3385 C CA . SER B 1 131 ? -4.227 -11.598 -0.94 1 84.4 131 SER B CA 1
ATOM 3386 C C . SER B 1 131 ? -5.664 -11.097 -0.838 1 84.4 131 SER B C 1
ATOM 3388 O O . SER B 1 131 ? -6.606 -11.892 -0.85 1 84.4 131 SER B O 1
ATOM 3390 N N . ALA B 1 132 ? -5.82 -9.84 -0.769 1 87.34 132 ALA B N 1
ATOM 3391 C CA . ALA B 1 132 ? -7.156 -9.251 -0.721 1 87.34 132 ALA B CA 1
ATOM 3392 C C . ALA B 1 132 ? -7.935 -9.555 -1.998 1 87.34 132 ALA B C 1
ATOM 3394 O O . ALA B 1 132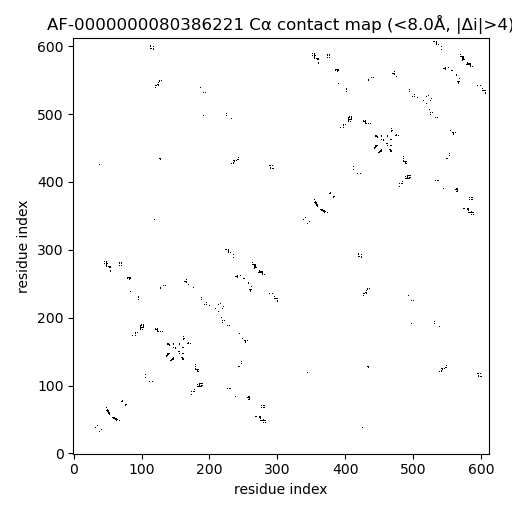 ? -9.122 -9.884 -1.945 1 87.34 132 ALA B O 1
ATOM 3395 N N . SER B 1 133 ? -7.252 -9.397 -3.094 1 90.31 133 SER B N 1
ATOM 3396 C CA . SER B 1 133 ? -7.907 -9.647 -4.374 1 90.31 133 SER B CA 1
ATOM 3397 C C . SER B 1 133 ? -8.345 -11.103 -4.496 1 90.31 133 SER B C 1
ATOM 3399 O O . SER B 1 133 ? -9.423 -11.39 -5.02 1 90.31 133 SER B O 1
ATOM 3401 N N . LEU B 1 134 ? -7.538 -12.03 -4.031 1 86.17 134 LEU B N 1
ATOM 3402 C CA . LEU B 1 134 ? -7.894 -13.445 -4.048 1 86.17 134 LEU B CA 1
ATOM 3403 C C . LEU B 1 134 ? -9.083 -13.717 -3.132 1 86.17 134 LEU B C 1
ATOM 3405 O O . LEU B 1 134 ? -9.971 -14.5 -3.477 1 86.17 134 LEU B O 1
ATOM 3409 N N . LEU B 1 135 ? -9.045 -13.131 -1.965 1 83.05 135 LEU B N 1
ATOM 3410 C CA . LEU B 1 135 ? -10.155 -13.265 -1.028 1 83.05 135 LEU B CA 1
ATOM 3411 C C . LEU B 1 135 ? -11.465 -12.824 -1.671 1 83.05 135 LEU B C 1
ATOM 3413 O O . LEU B 1 135 ? -12.466 -13.542 -1.605 1 83.05 135 LEU B O 1
ATOM 3417 N N . PHE B 1 136 ? -11.501 -11.727 -2.295 1 87.19 136 PHE B N 1
ATOM 3418 C CA . PHE B 1 136 ? -12.724 -11.209 -2.897 1 87.19 136 PHE B CA 1
ATOM 3419 C C . PHE B 1 136 ? -13.098 -12.011 -4.138 1 87.19 136 PHE B C 1
ATOM 3421 O O . PHE B 1 136 ? -14.279 -12.142 -4.466 1 87.19 136 PHE B O 1
ATOM 3428 N N . TYR B 1 137 ? -12.063 -12.5 -4.803 1 87.45 137 TYR B N 1
ATOM 3429 C CA . TYR B 1 137 ? -12.356 -13.402 -5.911 1 87.45 137 TYR B CA 1
ATOM 3430 C C . TYR B 1 137 ? -13.177 -14.596 -5.438 1 87.45 137 TYR B C 1
ATOM 3432 O O . TYR B 1 137 ? -14.141 -14.994 -6.096 1 87.45 137 TYR B O 1
ATOM 3440 N N . ALA B 1 138 ? -12.82 -15.122 -4.301 1 81.01 138 ALA B N 1
ATOM 3441 C CA . ALA B 1 138 ? -13.547 -16.244 -3.713 1 81.01 138 ALA B CA 1
ATOM 3442 C C . ALA B 1 138 ? -14.929 -15.811 -3.232 1 81.01 138 ALA B C 1
ATOM 3444 O O . ALA B 1 138 ? -15.91 -16.538 -3.406 1 81.01 138 ALA B O 1
ATOM 3445 N N . LEU B 1 139 ? -14.993 -14.672 -2.686 1 81.1 139 LEU B N 1
ATOM 3446 C CA . LEU B 1 139 ? -16.26 -14.164 -2.17 1 81.1 139 LEU B CA 1
ATOM 3447 C C . LEU B 1 139 ? -17.241 -13.896 -3.306 1 81.1 139 LEU B C 1
ATOM 3449 O O . LEU B 1 139 ? -18.454 -14.025 -3.129 1 81.1 139 LEU B O 1
ATOM 3453 N N . TYR B 1 140 ? -16.701 -13.517 -4.446 1 84.94 140 TYR B N 1
ATOM 3454 C CA . TYR B 1 140 ? -17.535 -13.184 -5.596 1 84.94 140 TYR B CA 1
ATOM 3455 C C . TYR B 1 140 ? -17.972 -14.443 -6.336 1 84.94 140 TYR B C 1
ATOM 3457 O O . TYR B 1 140 ? -18.806 -14.38 -7.241 1 84.94 140 TYR B O 1
ATOM 3465 N N . SER B 1 141 ? -17.387 -15.529 -5.987 1 80.84 141 SER B N 1
ATOM 3466 C CA . SER B 1 141 ? -17.721 -16.782 -6.657 1 80.84 141 SER B CA 1
ATOM 3467 C C . SER B 1 141 ? -19.193 -17.133 -6.469 1 80.84 141 SER B C 1
ATOM 3469 O O . SER B 1 141 ? -19.711 -17.082 -5.351 1 80.84 141 SER B O 1
ATOM 3471 N N . PRO B 1 142 ? -19.865 -17.357 -7.487 1 75.13 142 PRO B N 1
ATOM 3472 C CA . PRO B 1 142 ? -21.277 -17.732 -7.377 1 75.13 142 PRO B CA 1
ATOM 3473 C C . PRO B 1 142 ? -21.483 -19.042 -6.62 1 75.13 142 PRO B C 1
ATOM 3475 O O . PRO B 1 142 ? -22.542 -19.256 -6.025 1 75.13 142 PRO B O 1
ATOM 3478 N N . GLN B 1 143 ? -20.515 -19.87 -6.627 1 67.68 143 GLN B N 1
ATOM 3479 C CA . GLN B 1 143 ? -20.663 -21.19 -6.023 1 67.68 143 GLN B CA 1
ATOM 3480 C C . GLN B 1 143 ? -20.423 -21.136 -4.517 1 67.68 143 GLN B C 1
ATOM 3482 O O . GLN B 1 143 ? -21.152 -21.762 -3.745 1 67.68 143 GLN B O 1
ATOM 3487 N N . VAL B 1 144 ? -19.557 -20.332 -4.184 1 60.84 144 VAL B N 1
ATOM 3488 C CA . VAL B 1 144 ? -19.11 -20.451 -2.8 1 60.84 144 VAL B CA 1
ATOM 3489 C C . VAL B 1 144 ? -19.291 -19.116 -2.081 1 60.84 144 VAL B C 1
ATOM 3491 O O . VAL B 1 144 ? -19.431 -19.077 -0.856 1 60.84 144 VAL B O 1
ATOM 3494 N N . GLY B 1 145 ? -19.347 -18.04 -2.872 1 66.25 145 GLY B N 1
ATOM 3495 C CA . GLY B 1 145 ? -19.246 -16.743 -2.221 1 66.25 145 GLY B CA 1
ATOM 3496 C C . GLY B 1 145 ? -20.581 -16.218 -1.729 1 66.25 145 GLY B C 1
ATOM 3497 O O . GLY B 1 145 ? -21.59 -16.32 -2.428 1 66.25 145 GLY B O 1
ATOM 3498 N N . PRO B 1 146 ? -20.543 -15.795 -0.455 1 66.31 146 PRO B N 1
ATOM 3499 C CA . PRO B 1 146 ? -21.782 -15.262 0.116 1 66.31 146 PRO B CA 1
ATOM 3500 C C . PRO B 1 146 ? -22.194 -13.93 -0.507 1 66.31 146 PRO B C 1
ATOM 3502 O O . PRO B 1 146 ? -23.354 -13.525 -0.395 1 66.31 146 PRO B O 1
ATOM 3505 N N . LEU B 1 147 ? -21.277 -13.31 -1.11 1 71.16 147 LEU B N 1
ATOM 3506 C CA . LEU B 1 147 ? -21.558 -11.956 -1.574 1 71.16 147 LEU B CA 1
ATOM 3507 C C . LEU B 1 147 ? -22.499 -11.976 -2.774 1 71.16 147 LEU B C 1
ATOM 3509 O O . LEU B 1 147 ? -23.352 -11.097 -2.914 1 71.16 147 LEU B O 1
ATOM 3513 N N . THR B 1 148 ? -22.327 -12.949 -3.513 1 66.99 148 THR B N 1
ATOM 3514 C CA . THR B 1 148 ? -23.219 -13.048 -4.662 1 66.99 148 THR B CA 1
ATOM 3515 C C . THR B 1 148 ? -24.668 -13.211 -4.21 1 66.99 148 THR B C 1
ATOM 3517 O O . THR B 1 148 ? -25.574 -12.598 -4.778 1 66.99 148 THR B O 1
ATOM 3520 N N . LYS B 1 149 ? -24.794 -13.941 -3.173 1 67.22 149 LYS B N 1
ATOM 3521 C CA . LYS B 1 149 ? -26.136 -14.158 -2.641 1 67.22 149 LYS B CA 1
ATOM 3522 C C . LYS B 1 149 ? -26.693 -12.882 -2.016 1 67.22 149 LYS B C 1
ATOM 3524 O O . LYS B 1 149 ? -27.869 -12.56 -2.194 1 67.22 149 LYS B O 1
ATOM 3529 N N . ILE B 1 150 ? -25.839 -12.194 -1.368 1 67.06 150 ILE B N 1
ATOM 3530 C CA . ILE B 1 150 ? -26.266 -10.965 -0.708 1 67.06 150 ILE B CA 1
ATOM 3531 C C . ILE B 1 150 ? -26.635 -9.918 -1.756 1 67.06 150 ILE B C 1
ATOM 3533 O O . ILE B 1 150 ? -27.67 -9.257 -1.645 1 67.06 150 ILE B O 1
ATOM 3537 N N . LEU B 1 151 ? -25.83 -9.83 -2.717 1 67.72 151 LEU B N 1
ATOM 3538 C CA . LEU B 1 151 ? -26.075 -8.838 -3.757 1 67.72 151 LEU B CA 1
ATOM 3539 C C . LEU B 1 151 ? -27.311 -9.2 -4.575 1 67.72 151 LEU B C 1
ATOM 3541 O O . LEU B 1 151 ? -28.055 -8.318 -5.008 1 67.72 151 LEU B O 1
ATOM 3545 N N . SER B 1 152 ? -27.464 -10.48 -4.788 1 66.61 152 SER B N 1
ATOM 3546 C CA . SER B 1 152 ? -28.668 -10.938 -5.474 1 66.61 152 SER B CA 1
ATOM 3547 C C . SER B 1 152 ? -29.921 -10.61 -4.669 1 66.61 152 SER B C 1
ATOM 3549 O O . SER B 1 152 ? -30.934 -10.189 -5.232 1 66.61 152 SER B O 1
ATOM 3551 N N . SER B 1 153 ? -29.777 -10.755 -3.391 1 65.96 153 SER B N 1
ATOM 3552 C CA . SER B 1 153 ? -30.924 -10.477 -2.533 1 65.96 153 SER B CA 1
ATOM 3553 C C . SER B 1 153 ? -31.252 -8.988 -2.515 1 65.96 153 SER B C 1
ATOM 3555 O O . SER B 1 153 ? -32.411 -8.604 -2.34 1 65.96 153 SER B O 1
ATOM 3557 N N . LEU B 1 154 ? -30.215 -8.218 -2.772 1 63.7 154 LEU B N 1
ATOM 3558 C CA . LEU B 1 154 ? -30.422 -6.774 -2.791 1 63.7 154 LEU B CA 1
ATOM 3559 C C . LEU B 1 154 ? -30.805 -6.298 -4.188 1 63.7 154 LEU B C 1
ATOM 3561 O O . LEU B 1 154 ? -31.082 -5.113 -4.391 1 63.7 154 LEU B O 1
ATOM 3565 N N . GLY B 1 155 ? -30.849 -7.219 -5.102 1 62.18 155 GLY B N 1
ATOM 3566 C CA . GLY B 1 155 ? -31.29 -6.909 -6.453 1 62.18 155 GLY B CA 1
ATOM 3567 C C . GLY B 1 155 ? -30.215 -6.246 -7.294 1 62.18 155 GLY B C 1
ATOM 3568 O O . GLY B 1 155 ? -30.51 -5.66 -8.338 1 62.18 155 GLY B O 1
ATOM 3569 N N . LEU B 1 156 ? -29.081 -6.251 -6.822 1 63.15 156 LEU B N 1
ATOM 3570 C CA . LEU B 1 156 ? -28.02 -5.546 -7.533 1 63.15 156 LEU B CA 1
ATOM 3571 C C . LEU B 1 156 ? -27.435 -6.418 -8.639 1 63.15 156 LEU B C 1
ATOM 3573 O O . LEU B 1 156 ? -26.843 -5.906 -9.591 1 63.15 156 LEU B O 1
ATOM 3577 N N . ILE B 1 157 ? -27.606 -7.72 -8.458 1 63.61 157 ILE B N 1
ATOM 3578 C CA . ILE B 1 157 ? -27.18 -8.655 -9.494 1 63.61 157 ILE B CA 1
ATOM 3579 C C . ILE B 1 157 ? -28.289 -9.669 -9.763 1 63.61 157 ILE B C 1
ATOM 3581 O O . ILE B 1 157 ? -29.162 -9.882 -8.919 1 63.61 157 ILE B O 1
ATOM 3585 N N . GLN B 1 158 ? -28.355 -9.949 -11.075 1 62.19 158 GLN B N 1
ATOM 3586 C CA . GLN B 1 158 ? -29.364 -10.946 -11.418 1 62.19 158 GLN B CA 1
ATOM 3587 C C . GLN B 1 158 ? -29.103 -12.264 -10.695 1 62.19 158 GLN B C 1
ATOM 3589 O O . GLN B 1 158 ? -27.956 -12.591 -10.383 1 62.19 158 GLN B O 1
ATOM 3594 N N . ASP B 1 159 ? -30.151 -12.933 -10.338 1 61.54 159 ASP B N 1
ATOM 3595 C CA . ASP B 1 159 ? -30.098 -14.236 -9.682 1 61.54 159 ASP B CA 1
ATOM 3596 C C . ASP B 1 159 ? -29.23 -15.213 -10.472 1 61.54 159 ASP B C 1
ATOM 3598 O O . ASP B 1 159 ? -29.429 -15.396 -11.675 1 61.54 159 ASP B O 1
ATOM 3602 N N . GLY B 1 160 ? -28.139 -15.745 -9.95 1 61.38 160 GLY B N 1
ATOM 3603 C CA . GLY B 1 160 ? -27.219 -16.657 -10.611 1 61.38 160 GLY B CA 1
ATOM 3604 C C . GLY B 1 160 ? -26.104 -15.946 -11.354 1 61.38 160 GLY B C 1
ATOM 3605 O O . GLY B 1 160 ? -25.27 -16.588 -11.995 1 61.38 160 GLY B O 1
ATOM 3606 N N . GLY B 1 161 ? -26.174 -14.598 -11.26 1 69.08 161 GLY B N 1
ATOM 3607 C CA . GLY B 1 161 ? -25.176 -13.872 -12.031 1 69.08 161 GLY B CA 1
ATOM 3608 C C . GLY B 1 161 ? -23.85 -13.732 -11.309 1 69.08 161 GLY B C 1
ATOM 3609 O O . GLY B 1 161 ? -23.732 -14.1 -10.139 1 69.08 161 GLY B O 1
ATOM 3610 N N . SER B 1 162 ? -22.808 -13.602 -12.139 1 80.14 162 SER B N 1
ATOM 3611 C CA . SER B 1 162 ? -21.453 -13.463 -11.616 1 80.14 162 SER B CA 1
ATOM 3612 C C . SER B 1 162 ? -21.056 -11.996 -11.491 1 80.14 162 SER B C 1
ATOM 3614 O O . SER B 1 162 ? -21.342 -11.192 -12.381 1 80.14 162 SER B O 1
ATOM 3616 N N . VAL B 1 163 ? -20.7 -11.563 -10.371 1 84.93 163 VAL B N 1
ATOM 3617 C CA . VAL B 1 163 ? -20.284 -10.201 -10.053 1 84.93 163 VAL B CA 1
ATOM 3618 C C . VAL B 1 163 ? -19.24 -9.73 -11.063 1 84.93 163 VAL B C 1
ATOM 3620 O O . VAL B 1 163 ? -19.194 -8.548 -11.413 1 84.93 163 VAL B O 1
ATOM 3623 N N . LEU B 1 164 ? -18.542 -10.693 -11.624 1 87.51 164 LEU B N 1
ATOM 3624 C CA . LEU B 1 164 ? -17.433 -10.34 -12.502 1 87.51 164 LEU B CA 1
ATOM 3625 C C . LEU B 1 164 ? -17.782 -10.623 -13.959 1 87.51 164 LEU B C 1
ATOM 3627 O O . LEU B 1 164 ? -16.901 -10.63 -14.823 1 87.51 164 LEU B O 1
ATOM 3631 N N . ALA B 1 165 ? -19.043 -10.803 -14.251 1 84.73 165 ALA B N 1
ATOM 3632 C CA . ALA B 1 165 ? -19.472 -11.285 -15.562 1 84.73 165 ALA B CA 1
ATOM 3633 C C . ALA B 1 165 ? -19.479 -10.154 -16.586 1 84.73 165 ALA B C 1
ATOM 3635 O O . ALA B 1 165 ? -19.311 -10.392 -17.784 1 84.73 165 ALA B O 1
ATOM 3636 N N . THR B 1 166 ? -19.723 -8.936 -16.081 1 87.41 166 THR B N 1
ATOM 3637 C CA . THR B 1 166 ? -19.757 -7.801 -16.996 1 87.41 166 THR B CA 1
ATOM 3638 C C . THR B 1 166 ? -18.66 -6.797 -16.653 1 87.41 166 THR B C 1
ATOM 3640 O O . THR B 1 166 ? -18.168 -6.769 -15.523 1 87.41 166 THR B O 1
ATOM 3643 N N . GLY B 1 167 ? -18.326 -5.989 -17.723 1 89.45 167 GLY B N 1
ATOM 3644 C CA . GLY B 1 167 ? -17.294 -4.985 -17.518 1 89.45 167 GLY B CA 1
ATOM 3645 C C . GLY B 1 167 ? -17.625 -4.009 -16.405 1 89.45 167 GLY B C 1
ATOM 3646 O O . GLY B 1 167 ? -16.774 -3.702 -15.568 1 89.45 167 GLY B O 1
ATOM 3647 N N . GLN B 1 168 ? -18.819 -3.558 -16.378 1 90.25 168 GLN B N 1
ATOM 3648 C CA . GLN B 1 168 ? -19.222 -2.572 -15.38 1 90.25 168 GLN B CA 1
ATOM 3649 C C . GLN B 1 168 ? -19.268 -3.188 -13.985 1 90.25 168 GLN B C 1
ATOM 3651 O O . GLN B 1 168 ? -18.796 -2.585 -13.019 1 90.25 168 GLN B O 1
ATOM 3656 N N . SER B 1 169 ? -19.822 -4.406 -13.905 1 89.55 169 SER B N 1
ATOM 3657 C CA . SER B 1 169 ? -19.888 -5.055 -12.6 1 89.55 169 SER B CA 1
ATOM 3658 C C . SER B 1 169 ? -18.496 -5.404 -12.084 1 89.55 169 SER B C 1
ATOM 3660 O O . SER B 1 169 ? -18.237 -5.33 -10.881 1 89.55 169 SER B O 1
ATOM 3662 N N . ALA B 1 170 ? -17.629 -5.758 -13.03 1 92.8 170 ALA B N 1
ATOM 3663 C CA . ALA B 1 170 ? -16.253 -6.073 -12.655 1 92.8 170 ALA B CA 1
ATOM 3664 C C . ALA B 1 170 ? -15.524 -4.831 -12.149 1 92.8 170 ALA B C 1
ATOM 3666 O O . ALA B 1 170 ? -14.748 -4.905 -11.194 1 92.8 170 ALA B O 1
ATOM 3667 N N . LEU B 1 171 ? -15.828 -3.72 -12.794 1 94.37 171 LEU B N 1
ATOM 3668 C CA . LEU B 1 171 ? -15.231 -2.461 -12.361 1 94.37 171 LEU B CA 1
ATOM 3669 C C . LEU B 1 171 ? -15.645 -2.126 -10.932 1 94.37 171 LEU B C 1
ATOM 3671 O O . LEU B 1 171 ? -14.794 -1.856 -10.082 1 94.37 171 LEU B O 1
ATOM 3675 N N . TRP B 1 172 ? -16.864 -2.205 -10.629 1 91.64 172 TRP B N 1
ATOM 3676 C CA . TRP B 1 172 ? -17.363 -1.85 -9.304 1 91.64 172 TRP B CA 1
ATOM 3677 C C . TRP B 1 172 ? -16.882 -2.847 -8.256 1 91.64 172 TRP B C 1
ATOM 3679 O O . TRP B 1 172 ? -16.561 -2.465 -7.128 1 91.64 172 TRP B O 1
ATOM 3689 N N . ALA B 1 173 ? -16.861 -4.102 -8.675 1 91.03 173 ALA B N 1
ATOM 3690 C CA . ALA B 1 173 ? -16.354 -5.128 -7.767 1 91.03 173 ALA B CA 1
ATOM 3691 C C . ALA B 1 173 ? -14.904 -4.851 -7.381 1 91.03 173 ALA B C 1
ATOM 3693 O O . ALA B 1 173 ? -14.52 -5.022 -6.222 1 91.03 173 ALA B O 1
ATOM 3694 N N . THR B 1 174 ? -14.145 -4.424 -8.368 1 94.04 174 THR B N 1
ATOM 3695 C CA . THR B 1 174 ? -12.74 -4.126 -8.117 1 94.04 174 THR B CA 1
ATOM 3696 C C . THR B 1 174 ? -12.598 -2.88 -7.248 1 94.04 174 THR B C 1
ATOM 3698 O O . THR B 1 174 ? -11.758 -2.837 -6.347 1 94.04 174 THR B O 1
ATOM 3701 N N . ILE B 1 175 ? -13.452 -1.902 -7.45 1 94.1 175 ILE B N 1
ATOM 3702 C CA . ILE B 1 175 ? -13.411 -0.661 -6.684 1 94.1 175 ILE B CA 1
ATOM 3703 C C . ILE B 1 175 ? -13.705 -0.951 -5.214 1 94.1 175 ILE B C 1
ATOM 3705 O O . ILE B 1 175 ? -13.069 -0.383 -4.324 1 94.1 175 ILE B O 1
ATOM 3709 N N . VAL B 1 176 ? -14.572 -1.857 -4.97 1 88.27 176 VAL B N 1
ATOM 3710 C CA . VAL B 1 176 ? -14.923 -2.215 -3.6 1 88.27 176 VAL B CA 1
ATOM 3711 C C . VAL B 1 176 ? -13.702 -2.792 -2.887 1 88.27 176 VAL B C 1
ATOM 3713 O O . VAL B 1 176 ? -13.435 -2.456 -1.731 1 88.27 176 VAL B O 1
ATOM 3716 N N . VAL B 1 177 ? -12.943 -3.636 -3.588 1 89.52 177 VAL B N 1
ATOM 3717 C CA . VAL B 1 177 ? -11.747 -4.244 -3.015 1 89.52 177 VAL B CA 1
ATOM 3718 C C . VAL B 1 177 ? -10.721 -3.161 -2.691 1 89.52 177 VAL B C 1
ATOM 3720 O O . VAL B 1 177 ? -10.128 -3.162 -1.609 1 89.52 177 VAL B O 1
ATOM 3723 N N . ILE B 1 178 ? -10.57 -2.231 -3.56 1 93.32 178 ILE B N 1
ATOM 3724 C CA . ILE B 1 178 ? -9.547 -1.199 -3.428 1 93.32 178 ILE B CA 1
ATOM 3725 C C . ILE B 1 178 ? -9.925 -0.238 -2.304 1 93.32 178 ILE B C 1
ATOM 3727 O O . ILE B 1 178 ? -9.08 0.134 -1.486 1 93.32 178 ILE B O 1
ATOM 3731 N N . VAL B 1 179 ? -11.151 0.105 -2.284 1 89.92 179 VAL B N 1
ATOM 3732 C CA . VAL B 1 179 ? -11.61 1.024 -1.248 1 89.92 179 VAL B CA 1
ATOM 3733 C C . VAL B 1 179 ? -11.494 0.359 0.122 1 89.92 179 VAL B C 1
ATOM 3735 O O . VAL B 1 179 ? -11.07 0.991 1.092 1 89.92 179 VAL B O 1
ATOM 3738 N N . TRP B 1 180 ? -11.849 -0.857 0.12 1 85.54 180 TRP B N 1
ATOM 3739 C CA . TRP B 1 180 ? -11.728 -1.616 1.361 1 85.54 180 TRP B CA 1
ATOM 3740 C C . TRP B 1 180 ? -10.275 -1.682 1.819 1 85.54 180 TRP B C 1
ATOM 3742 O O . TRP B 1 180 ? -9.977 -1.449 2.992 1 85.54 180 TRP B O 1
ATOM 3752 N N . ARG B 1 181 ? -9.42 -1.906 0.916 1 89.03 181 ARG B N 1
ATOM 3753 C CA . ARG B 1 181 ? -8.018 -2.151 1.239 1 89.03 181 ARG B CA 1
ATOM 3754 C C . ARG B 1 181 ? -7.287 -0.845 1.528 1 89.03 181 ARG B C 1
ATOM 3756 O O . ARG B 1 181 ? -6.404 -0.799 2.387 1 89.03 181 ARG B O 1
ATOM 3763 N N . PHE B 1 182 ? -7.667 0.295 0.862 1 91.74 182 PHE B N 1
ATOM 3764 C CA . PHE B 1 182 ? -6.806 1.472 0.89 1 91.74 182 PHE B CA 1
ATOM 3765 C C . PHE B 1 182 ? -7.452 2.596 1.692 1 91.74 182 PHE B C 1
ATOM 3767 O O . PHE B 1 182 ? -6.81 3.608 1.98 1 91.74 182 PHE B O 1
ATOM 3774 N N . SER B 1 183 ? -8.684 2.48 2.114 1 89.69 183 SER B N 1
ATOM 3775 C CA . SER B 1 183 ? -9.354 3.558 2.834 1 89.69 183 SER B CA 1
ATOM 3776 C C . SER B 1 183 ? -8.634 3.882 4.139 1 89.69 183 SER B C 1
ATOM 3778 O O . SER B 1 183 ? -8.498 5.051 4.506 1 89.69 183 SER B O 1
ATOM 3780 N N . GLY B 1 184 ? -8.211 2.886 4.829 1 87.8 184 GLY B N 1
ATOM 3781 C CA . GLY B 1 184 ? -7.483 3.119 6.066 1 87.8 184 GLY B CA 1
ATOM 3782 C C . GLY B 1 184 ? -6.184 3.874 5.86 1 87.8 184 GLY B C 1
ATOM 3783 O O . GLY B 1 184 ? -5.809 4.711 6.684 1 87.8 184 GLY B O 1
ATOM 3784 N N . TYR B 1 185 ? -5.547 3.553 4.762 1 88.57 185 TYR B N 1
ATOM 3785 C CA . TYR B 1 185 ? -4.315 4.251 4.411 1 88.57 185 TYR B CA 1
ATOM 3786 C C . TYR B 1 185 ? -4.567 5.742 4.222 1 88.57 185 TYR B C 1
ATOM 3788 O O . TYR B 1 185 ? -3.837 6.575 4.763 1 88.57 185 TYR B O 1
ATOM 3796 N N . TYR B 1 186 ? -5.5 6.053 3.478 1 92.88 186 TYR B N 1
ATOM 3797 C CA . TYR B 1 186 ? -5.789 7.455 3.2 1 92.88 186 TYR B CA 1
ATOM 3798 C C . TYR B 1 186 ? -6.331 8.157 4.44 1 92.88 186 TYR B C 1
ATOM 3800 O O . TYR B 1 186 ? -6.109 9.355 4.629 1 92.88 186 TYR B O 1
ATOM 3808 N N . MET B 1 187 ? -7.025 7.444 5.243 1 91.06 187 MET B N 1
ATOM 3809 C CA . MET B 1 187 ? -7.425 8.018 6.524 1 91.06 187 MET B CA 1
ATOM 3810 C C . MET B 1 187 ? -6.208 8.483 7.316 1 91.06 187 MET B C 1
ATOM 3812 O O . MET B 1 187 ? -6.203 9.588 7.862 1 91.06 187 MET B O 1
ATOM 3816 N N . LEU B 1 188 ? -5.217 7.671 7.303 1 87.66 188 LEU B N 1
ATOM 3817 C CA . LEU B 1 188 ? -4.014 7.989 8.065 1 87.66 188 LEU B CA 1
ATOM 3818 C C . LEU B 1 188 ? -3.319 9.22 7.496 1 87.66 188 LEU B C 1
ATOM 3820 O O . LEU B 1 188 ? -2.848 10.077 8.249 1 87.66 188 LEU B O 1
ATOM 3824 N N . LEU B 1 189 ? -3.251 9.246 6.221 1 89.52 189 LEU B N 1
ATOM 3825 C CA . LEU B 1 189 ? -2.643 10.399 5.567 1 89.52 189 LEU B CA 1
ATOM 3826 C C . LEU B 1 189 ? -3.388 11.681 5.922 1 89.52 189 LEU B C 1
ATOM 3828 O O . LEU B 1 189 ? -2.768 12.691 6.261 1 89.52 189 LEU B O 1
ATOM 3832 N N . MET B 1 190 ? -4.644 11.558 5.933 1 91.45 190 MET B N 1
ATOM 3833 C CA . MET B 1 190 ? -5.474 12.725 6.217 1 91.45 190 MET B CA 1
ATOM 3834 C C . MET B 1 190 ? -5.398 13.101 7.693 1 91.45 190 MET B C 1
ATOM 3836 O O . MET B 1 190 ? -5.475 14.28 8.043 1 91.45 190 MET B O 1
ATOM 3840 N N . MET B 1 191 ? -5.271 12.146 8.491 1 88.17 191 MET B N 1
ATOM 3841 C CA . MET B 1 191 ? -5.126 12.405 9.921 1 88.17 191 MET B CA 1
ATOM 3842 C C . MET B 1 191 ? -3.843 13.18 10.206 1 88.17 191 MET B C 1
ATOM 3844 O O . MET B 1 191 ? -3.823 14.058 11.07 1 88.17 191 MET B O 1
ATOM 3848 N N . ILE B 1 192 ? -2.802 12.846 9.495 1 84.89 192 ILE B N 1
ATOM 3849 C CA . ILE B 1 192 ? -1.536 13.553 9.649 1 84.89 192 ILE B CA 1
ATOM 3850 C C . ILE B 1 192 ? -1.719 15.025 9.284 1 84.89 192 ILE B C 1
ATOM 3852 O O . ILE B 1 192 ? -1.25 15.911 10.002 1 84.89 192 ILE B O 1
ATOM 3856 N N . GLY B 1 193 ? -2.409 15.282 8.249 1 86 193 GLY B N 1
ATOM 3857 C CA . GLY B 1 193 ? -2.69 16.652 7.85 1 86 193 GLY B CA 1
ATOM 3858 C C . GLY B 1 193 ? -3.575 17.391 8.836 1 86 193 GLY B C 1
ATOM 3859 O O . GLY B 1 193 ? -3.357 18.574 9.108 1 86 193 GLY B O 1
ATOM 3860 N N . LEU B 1 194 ? -4.564 16.708 9.386 1 86.2 194 LEU B N 1
ATOM 3861 C CA . LEU B 1 194 ? -5.5 17.312 10.329 1 86.2 194 LEU B CA 1
ATOM 3862 C C . LEU B 1 194 ? -4.803 17.657 11.64 1 86.2 194 LEU B C 1
ATOM 3864 O O . LEU B 1 194 ? -5.079 18.699 12.239 1 86.2 194 LEU B O 1
ATOM 3868 N N . GLN B 1 195 ? -3.946 16.815 11.985 1 81.67 195 GLN B N 1
ATOM 3869 C CA . GLN B 1 195 ? -3.272 16.996 13.266 1 81.67 195 GLN B CA 1
ATOM 3870 C C . GLN B 1 195 ? -2.261 18.138 13.199 1 81.67 195 GLN B C 1
ATOM 3872 O O . GLN B 1 195 ? -1.855 18.675 14.231 1 81.67 195 GLN B O 1
ATOM 3877 N N . ALA B 1 196 ? -1.927 18.482 12.041 1 77.51 196 ALA B N 1
ATOM 3878 C CA . ALA B 1 196 ? -0.976 19.575 11.86 1 77.51 196 ALA B CA 1
ATOM 3879 C C . ALA B 1 196 ? -1.662 20.93 12.01 1 77.51 196 ALA B C 1
ATOM 3881 O O . ALA B 1 196 ? -0.995 21.956 12.168 1 77.51 196 ALA B O 1
ATOM 3882 N N . ILE B 1 197 ? -3.002 20.942 12.057 1 81.35 197 ILE B N 1
ATOM 3883 C CA . ILE B 1 197 ? -3.75 22.186 12.198 1 81.35 197 ILE B CA 1
ATOM 3884 C C . ILE B 1 197 ? -3.866 22.554 13.676 1 81.35 197 ILE B C 1
ATOM 3886 O O . ILE B 1 197 ? -4.389 21.776 14.477 1 81.35 197 ILE B O 1
ATOM 3890 N N . PRO B 1 198 ? -3.453 23.728 14.018 1 80.55 198 PRO B N 1
ATOM 3891 C CA . PRO B 1 198 ? -3.523 24.138 15.422 1 80.55 198 PRO B CA 1
ATOM 3892 C C . PRO B 1 198 ? -4.952 24.158 15.96 1 80.55 198 PRO B C 1
ATOM 3894 O O . PRO B 1 198 ? -5.86 24.66 15.292 1 80.55 198 PRO B O 1
ATOM 3897 N N . GLY B 1 199 ? -5.139 23.702 17.117 1 81.53 199 GLY B N 1
ATOM 3898 C CA . GLY B 1 199 ? -6.434 23.659 17.778 1 81.53 199 GLY B CA 1
ATOM 3899 C C . GLY B 1 199 ? -6.995 25.035 18.081 1 81.53 199 GLY B C 1
ATOM 3900 O O . GLY B 1 199 ? -8.213 25.216 18.14 1 81.53 199 GLY B O 1
ATOM 3901 N N . ASP B 1 200 ? -6.073 25.949 18.195 1 85.86 200 ASP B N 1
ATOM 3902 C CA . ASP B 1 200 ? -6.458 27.318 18.524 1 85.86 200 ASP B CA 1
ATOM 3903 C C . ASP B 1 200 ? -7.337 27.919 17.429 1 85.86 200 ASP B C 1
ATOM 3905 O O . ASP B 1 200 ? -8.202 28.752 17.708 1 85.86 200 ASP B O 1
ATOM 3909 N N . LEU B 1 201 ? -7.112 27.447 16.304 1 85.67 201 LEU B N 1
ATOM 3910 C CA . LEU B 1 201 ? -7.915 27.953 15.196 1 85.67 201 LEU B CA 1
ATOM 3911 C C . LEU B 1 201 ? -9.359 27.476 15.308 1 85.67 201 LEU B C 1
ATOM 3913 O O . LEU B 1 201 ? -10.291 28.233 15.026 1 85.67 201 LEU B O 1
ATOM 3917 N N . TYR B 1 202 ? -9.508 26.333 15.803 1 84.78 202 TYR B N 1
ATOM 3918 C CA . TYR B 1 202 ? -10.846 25.775 15.963 1 84.78 202 TYR B CA 1
ATOM 3919 C C . TYR B 1 202 ? -11.574 26.428 17.132 1 84.78 202 TYR B C 1
ATOM 3921 O O . TYR B 1 202 ? -12.766 26.73 17.038 1 84.78 202 TYR B O 1
ATOM 3929 N N . GLU B 1 203 ? -10.85 26.658 18.138 1 87.42 203 GLU B N 1
ATOM 3930 C CA . GLU B 1 203 ? -11.431 27.308 19.309 1 87.42 203 GLU B CA 1
ATOM 3931 C C . GLU B 1 203 ? -11.861 28.737 18.991 1 87.42 203 GLU B C 1
ATOM 3933 O O . GLU B 1 203 ? -12.947 29.167 19.386 1 87.42 203 GLU B O 1
ATOM 3938 N N . ALA B 1 204 ? -11.041 29.394 18.329 1 90.83 204 ALA B N 1
ATOM 3939 C CA . ALA B 1 204 ? -11.352 30.767 17.939 1 90.83 204 ALA B CA 1
ATOM 3940 C C . ALA B 1 204 ? -12.587 30.816 17.044 1 90.83 204 ALA B C 1
ATOM 3942 O O . ALA B 1 204 ? -13.435 31.699 17.195 1 90.83 204 ALA B O 1
ATOM 3943 N N . ALA B 1 205 ? -12.691 29.884 16.22 1 90.09 205 ALA B N 1
ATOM 3944 C CA . ALA B 1 205 ? -13.826 29.85 15.301 1 90.09 205 ALA B CA 1
ATOM 3945 C C . ALA B 1 205 ? -15.121 29.53 16.042 1 90.09 205 ALA B C 1
ATOM 3947 O O . ALA B 1 205 ? -16.167 30.119 15.759 1 90.09 205 ALA B O 1
ATOM 3948 N N . ARG B 1 206 ? -15.008 28.66 16.968 1 87.91 206 ARG B N 1
ATOM 3949 C CA . ARG B 1 206 ? -16.179 28.3 17.761 1 87.91 206 ARG B CA 1
ATOM 3950 C C . ARG B 1 206 ? -16.627 29.465 18.637 1 87.91 206 ARG B C 1
ATOM 3952 O O . ARG B 1 206 ? -17.825 29.679 18.829 1 87.91 206 ARG B O 1
ATOM 3959 N N . MET B 1 207 ? -15.7 30.181 19.111 1 91.87 207 MET B N 1
ATOM 3960 C CA . MET B 1 207 ? -16 31.36 19.918 1 91.87 207 MET B CA 1
ATOM 3961 C C . MET B 1 207 ? -16.692 32.431 19.08 1 91.87 207 MET B C 1
ATOM 3963 O O . MET B 1 207 ? -17.537 33.171 19.586 1 91.87 207 MET B O 1
ATOM 3967 N N . ASP B 1 208 ? -16.444 32.447 17.815 1 92.16 208 ASP B N 1
ATOM 3968 C CA . ASP B 1 208 ? -17.075 33.388 16.894 1 92.16 208 ASP B CA 1
ATOM 3969 C C . ASP B 1 208 ? -18.431 32.869 16.423 1 92.16 208 ASP B C 1
ATOM 3971 O O . ASP B 1 208 ? -19.101 33.513 15.613 1 92.16 208 ASP B O 1
ATOM 3975 N N . GLY B 1 209 ? -18.809 31.725 16.867 1 89.55 209 GLY B N 1
ATOM 3976 C CA . GLY B 1 209 ? -20.123 31.174 16.58 1 89.55 209 GLY B CA 1
ATOM 3977 C C . GLY B 1 209 ? -20.184 30.433 15.257 1 89.55 209 GLY B C 1
ATOM 3978 O O . GLY B 1 209 ? -21.267 30.222 14.707 1 89.55 209 GLY B O 1
ATOM 3979 N N . ALA B 1 210 ? -19.047 30.11 14.775 1 88.74 210 ALA B N 1
ATOM 3980 C CA . ALA B 1 210 ? -19.036 29.409 13.493 1 88.74 210 ALA B CA 1
ATOM 3981 C C . ALA B 1 210 ? -19.502 27.965 13.655 1 88.74 210 ALA B C 1
ATOM 3983 O O . ALA B 1 210 ? -19.106 27.28 14.6 1 88.74 210 ALA B O 1
ATOM 3984 N N . GLY B 1 211 ? -20.364 27.538 12.708 1 88.24 211 GLY B N 1
ATOM 3985 C CA . GLY B 1 211 ? -20.848 26.166 12.699 1 88.24 211 GLY B CA 1
ATOM 3986 C C . GLY B 1 211 ? -19.837 25.181 12.144 1 88.24 211 GLY B C 1
ATOM 3987 O O . GLY B 1 211 ? -18.797 25.581 11.618 1 88.24 211 GLY B O 1
ATOM 3988 N N . THR B 1 212 ? -20.105 23.933 12.283 1 84.47 212 THR B N 1
ATOM 3989 C CA . THR B 1 212 ? -19.195 22.861 11.895 1 84.47 212 THR B CA 1
ATOM 3990 C C . THR B 1 212 ? -18.924 22.899 10.393 1 84.47 212 THR B C 1
ATOM 3992 O O . THR B 1 212 ? -17.794 22.673 9.956 1 84.47 212 THR B O 1
ATOM 3995 N N . TRP B 1 213 ? -19.923 23.225 9.659 1 88.08 213 TRP B N 1
ATOM 3996 C CA . TRP B 1 213 ? -19.758 23.253 8.209 1 88.08 213 TRP B CA 1
ATOM 3997 C C . TRP B 1 213 ? -18.915 24.45 7.78 1 88.08 213 TRP B C 1
ATOM 3999 O O . TRP B 1 213 ? -18.104 24.347 6.857 1 88.08 213 TRP B O 1
ATOM 4009 N N . ARG B 1 214 ? -19.101 25.571 8.454 1 89.73 214 ARG B N 1
ATOM 4010 C CA . ARG B 1 214 ? -18.311 26.762 8.156 1 89.73 214 ARG B CA 1
ATOM 4011 C C . ARG B 1 214 ? -16.849 26.558 8.538 1 89.73 214 ARG B C 1
ATOM 4013 O O . ARG B 1 214 ? -15.947 26.974 7.808 1 89.73 214 ARG B O 1
ATOM 4020 N N . ILE B 1 215 ? -16.696 25.918 9.675 1 90.89 215 ILE B N 1
ATOM 4021 C CA . ILE B 1 215 ? -15.341 25.638 10.136 1 90.89 215 ILE B CA 1
ATOM 4022 C C . ILE B 1 215 ? -14.652 24.684 9.162 1 90.89 215 ILE B C 1
ATOM 4024 O O . ILE B 1 215 ? -13.486 24.88 8.811 1 90.89 215 ILE B O 1
ATOM 4028 N N . PHE B 1 216 ? -15.416 23.698 8.664 1 88.47 216 PHE B N 1
ATOM 4029 C CA . PHE B 1 216 ? -14.872 22.722 7.728 1 88.47 216 PHE B CA 1
ATOM 4030 C C . PHE B 1 216 ? -14.472 23.391 6.418 1 88.47 216 PHE B C 1
ATOM 4032 O O . PHE B 1 216 ? -13.358 23.193 5.928 1 88.47 216 PHE B O 1
ATOM 4039 N N . ARG B 1 217 ? -15.245 24.201 5.873 1 89.97 217 ARG B N 1
ATOM 4040 C CA . ARG B 1 217 ? -15.03 24.788 4.554 1 89.97 217 ARG B CA 1
ATOM 4041 C C . ARG B 1 217 ? -14.027 25.934 4.622 1 89.97 217 ARG B C 1
ATOM 4043 O O . ARG B 1 217 ? -13.281 26.17 3.669 1 89.97 217 ARG B O 1
ATOM 4050 N N . SER B 1 218 ? -13.929 26.641 5.792 1 91.13 218 SER B N 1
ATOM 4051 C CA . SER B 1 218 ? -13.132 27.862 5.864 1 91.13 218 SER B CA 1
ATOM 4052 C C . SER B 1 218 ? -11.799 27.611 6.559 1 91.13 218 SER B C 1
ATOM 4054 O O . SER B 1 218 ? -10.841 28.363 6.366 1 91.13 218 SER B O 1
ATOM 4056 N N . ILE B 1 219 ? -11.747 26.592 7.315 1 89.66 219 ILE B N 1
ATOM 4057 C CA . ILE B 1 219 ? -10.523 26.373 8.077 1 89.66 219 ILE B CA 1
ATOM 4058 C C . ILE B 1 219 ? -9.928 25.013 7.719 1 89.66 219 ILE B C 1
ATOM 4060 O O . ILE B 1 219 ? -8.85 24.937 7.125 1 89.66 219 ILE B O 1
ATOM 4064 N N . THR B 1 220 ? -10.68 23.95 7.886 1 88.35 220 THR B N 1
ATOM 4065 C CA . THR B 1 220 ? -10.163 22.593 7.748 1 88.35 220 THR B CA 1
ATOM 4066 C C . THR B 1 220 ? -9.772 22.307 6.301 1 88.35 220 THR B C 1
ATOM 4068 O O . THR B 1 220 ? -8.628 21.944 6.022 1 88.35 220 THR B O 1
ATOM 4071 N N . LEU B 1 221 ? -10.655 22.539 5.413 1 89.08 221 LEU B N 1
ATOM 4072 C CA . LEU B 1 221 ? -10.445 22.157 4.021 1 89.08 221 LEU B CA 1
ATOM 4073 C C . LEU B 1 221 ? -9.317 22.971 3.397 1 89.08 221 LEU B C 1
ATOM 4075 O O . LEU B 1 221 ? -8.421 22.412 2.759 1 89.08 221 LEU B O 1
ATOM 4079 N N . PRO B 1 222 ? -9.272 24.277 3.623 1 88.25 222 PRO B N 1
ATOM 4080 C CA . PRO B 1 222 ? -8.179 25.062 3.045 1 88.25 222 PRO B CA 1
ATOM 4081 C C . PRO B 1 222 ? -6.819 24.708 3.642 1 88.25 222 PRO B C 1
ATOM 4083 O O . PRO B 1 222 ? -5.813 24.693 2.928 1 88.25 222 PRO B O 1
ATOM 4086 N N . LEU B 1 223 ? -6.823 24.45 4.913 1 87.45 223 LEU B N 1
ATOM 4087 C CA . LEU B 1 223 ? -5.554 24.143 5.563 1 87.45 223 LEU B CA 1
ATOM 4088 C C . LEU B 1 223 ? -5.113 22.717 5.249 1 87.45 223 LEU B C 1
ATOM 4090 O O . LEU B 1 223 ? -3.941 22.373 5.421 1 87.45 223 LEU B O 1
ATOM 4094 N N . MET B 1 224 ? -6.074 21.946 4.725 1 89.67 224 MET B N 1
ATOM 4095 C CA . MET B 1 224 ? -5.777 20.562 4.366 1 89.67 224 MET B CA 1
ATOM 4096 C C . MET B 1 224 ? -5.399 20.451 2.893 1 89.67 224 MET B C 1
ATOM 4098 O O . MET B 1 224 ? -5.045 19.371 2.418 1 89.67 224 MET B O 1
ATOM 4102 N N . LYS B 1 225 ? -5.413 21.474 2.176 1 89.17 225 LYS B N 1
ATOM 4103 C CA . LYS B 1 225 ? -5.194 21.459 0.733 1 89.17 225 LYS B CA 1
ATOM 4104 C C . LYS B 1 225 ? -3.875 20.777 0.384 1 89.17 225 LYS B C 1
ATOM 4106 O O . LYS B 1 225 ? -3.836 19.888 -0.469 1 89.17 225 LYS B O 1
ATOM 4111 N N . PRO B 1 226 ? -2.756 21.094 1.024 1 85.24 226 PRO B N 1
ATOM 4112 C CA . PRO B 1 226 ? -1.503 20.414 0.686 1 85.24 226 PRO B CA 1
ATOM 4113 C C . PRO B 1 226 ? -1.571 18.905 0.913 1 85.24 226 PRO B C 1
ATOM 4115 O O . PRO B 1 226 ? -1.049 18.132 0.106 1 85.24 226 PRO B O 1
ATOM 4118 N N . THR B 1 227 ? -2.238 18.594 1.994 1 89.8 227 THR B N 1
ATOM 4119 C CA . THR B 1 227 ? -2.396 17.176 2.296 1 89.8 227 THR B CA 1
ATOM 4120 C C . THR B 1 227 ? -3.255 16.49 1.238 1 89.8 227 THR B C 1
ATOM 4122 O O . THR B 1 227 ? -2.918 15.401 0.767 1 89.8 227 THR B O 1
ATOM 4125 N N . ILE B 1 228 ? -4.312 17.102 0.841 1 91.96 228 ILE B N 1
ATOM 4126 C CA . ILE B 1 228 ? -5.237 16.54 -0.137 1 91.96 228 ILE B CA 1
ATOM 4127 C C . ILE B 1 228 ? -4.534 16.386 -1.484 1 91.96 228 ILE B C 1
ATOM 4129 O O . ILE B 1 228 ? -4.717 15.381 -2.175 1 91.96 228 ILE B O 1
ATOM 4133 N N . VAL B 1 229 ? -3.727 17.353 -1.868 1 89.83 229 VAL B N 1
ATOM 4134 C CA . VAL B 1 229 ? -3.004 17.294 -3.135 1 89.83 229 VAL B CA 1
ATOM 4135 C C . VAL B 1 229 ? -2.017 16.129 -3.112 1 89.83 229 VAL B C 1
ATOM 4137 O O . VAL B 1 229 ? -1.888 15.398 -4.097 1 89.83 229 VAL B O 1
ATOM 4140 N N . MET B 1 230 ? -1.332 15.944 -2.014 1 87.6 230 MET B N 1
ATOM 4141 C CA . MET B 1 230 ? -0.394 14.831 -1.898 1 87.6 230 MET B CA 1
ATOM 4142 C C . MET B 1 230 ? -1.126 13.495 -1.966 1 87.6 230 MET B C 1
ATOM 4144 O O . MET B 1 230 ? -0.627 12.539 -2.564 1 87.6 230 MET B O 1
ATOM 4148 N N . CYS B 1 231 ? -2.25 13.41 -1.306 1 92.61 231 CYS B N 1
ATOM 4149 C CA . CYS B 1 231 ? -3.06 12.2 -1.39 1 92.61 231 CYS B CA 1
ATOM 4150 C C . CYS B 1 231 ? -3.508 11.942 -2.824 1 92.61 231 CYS B C 1
ATOM 4152 O O . CYS B 1 231 ? -3.54 10.795 -3.273 1 92.61 231 CYS B O 1
ATOM 4154 N N . LEU B 1 232 ? -3.837 13.061 -3.445 1 93.4 232 LEU B N 1
ATOM 4155 C CA . LEU B 1 232 ? -4.264 12.966 -4.836 1 93.4 232 LEU B CA 1
ATOM 4156 C C . LEU B 1 232 ? -3.145 12.411 -5.711 1 93.4 232 LEU B C 1
ATOM 4158 O O . LEU B 1 232 ? -3.385 11.552 -6.563 1 93.4 232 LEU B O 1
ATOM 4162 N N . VAL B 1 233 ? -1.981 12.867 -5.525 1 89.9 233 VAL B N 1
ATOM 4163 C CA . VAL B 1 233 ? -0.83 12.41 -6.298 1 89.9 233 VAL B CA 1
ATOM 4164 C C . VAL B 1 233 ? -0.626 10.911 -6.085 1 89.9 233 VAL B C 1
ATOM 4166 O O . VAL B 1 233 ? -0.439 10.161 -7.045 1 89.9 233 VAL B O 1
ATOM 4169 N N . TYR B 1 234 ? -0.683 10.5 -4.898 1 89.94 234 TYR B N 1
ATOM 4170 C CA . TYR B 1 234 ? -0.463 9.092 -4.586 1 89.94 234 TYR B CA 1
ATOM 4171 C C . TYR B 1 234 ? -1.577 8.226 -5.163 1 89.94 234 TYR B C 1
ATOM 4173 O O . TYR B 1 234 ? -1.315 7.153 -5.713 1 89.94 234 TYR B O 1
ATOM 4181 N N . CYS B 1 235 ? -2.745 8.685 -4.977 1 93.95 235 CYS B N 1
ATOM 4182 C CA . CYS B 1 235 ? -3.893 7.915 -5.444 1 93.95 235 CYS B CA 1
ATOM 4183 C C . CYS B 1 235 ? -3.879 7.78 -6.962 1 93.95 235 CYS B C 1
ATOM 4185 O O . CYS B 1 235 ? -4.094 6.69 -7.494 1 93.95 235 CYS B O 1
ATOM 4187 N N . VAL B 1 236 ? -3.642 8.883 -7.612 1 94.15 236 VAL B N 1
ATOM 4188 C CA . VAL B 1 236 ? -3.636 8.881 -9.072 1 94.15 236 VAL B CA 1
ATOM 4189 C C . VAL B 1 236 ? -2.488 8.014 -9.583 1 94.15 236 VAL B C 1
ATOM 4191 O O . VAL B 1 236 ? -2.676 7.192 -10.483 1 94.15 236 VAL B O 1
ATOM 4194 N N . THR B 1 237 ? -1.344 8.204 -9.027 1 91.78 237 THR B N 1
ATOM 4195 C CA . THR B 1 237 ? -0.198 7.4 -9.436 1 91.78 237 THR B CA 1
ATOM 4196 C C . THR B 1 237 ? -0.469 5.915 -9.208 1 91.78 237 THR B C 1
ATOM 4198 O O . THR B 1 237 ? -0.26 5.096 -10.104 1 91.78 237 THR B O 1
ATOM 4201 N N . GLY B 1 238 ? -0.959 5.54 -8.053 1 92 238 GLY B N 1
ATOM 4202 C CA . GLY B 1 238 ? -1.253 4.153 -7.732 1 92 238 GLY B CA 1
ATOM 4203 C C . GLY B 1 238 ? -2.32 3.547 -8.625 1 92 238 GLY B C 1
ATOM 4204 O O . GLY B 1 238 ? -2.239 2.371 -8.986 1 92 238 GLY B O 1
ATOM 4205 N N . SER B 1 239 ? -3.302 4.304 -8.974 1 95.15 239 SER B N 1
ATOM 4206 C CA . SER B 1 239 ? -4.413 3.807 -9.778 1 95.15 239 SER B CA 1
ATOM 4207 C C . SER B 1 239 ? -4.004 3.631 -11.237 1 95.15 239 SER B C 1
ATOM 4209 O O . SER B 1 239 ? -4.452 2.696 -11.904 1 95.15 239 SER B O 1
ATOM 4211 N N . ILE B 1 240 ? -3.203 4.54 -11.717 1 94.54 240 ILE B N 1
ATOM 4212 C CA . ILE B 1 240 ? -2.739 4.433 -13.096 1 94.54 240 ILE B CA 1
ATOM 4213 C C . ILE B 1 240 ? -1.846 3.204 -13.245 1 94.54 240 ILE B C 1
ATOM 4215 O O . ILE B 1 240 ? -1.865 2.537 -14.283 1 94.54 240 ILE B O 1
ATOM 4219 N N . LEU B 1 241 ? -1.187 2.806 -12.223 1 92.16 241 LEU B N 1
ATOM 4220 C CA . LEU B 1 241 ? -0.257 1.683 -12.275 1 92.16 241 LEU B CA 1
ATOM 4221 C C . LEU B 1 241 ? -0.901 0.417 -11.72 1 92.16 241 LEU B C 1
ATOM 4223 O O . LEU B 1 241 ? -0.207 -0.555 -11.414 1 92.16 241 LEU B O 1
ATOM 4227 N N . ALA B 1 242 ? -2.186 0.432 -11.557 1 93.07 242 ALA B N 1
ATOM 4228 C CA . ALA B 1 242 ? -2.919 -0.707 -11.01 1 93.07 242 ALA B CA 1
ATOM 4229 C C . ALA B 1 242 ? -2.725 -1.95 -11.874 1 93.07 242 ALA B C 1
ATOM 4231 O O . ALA B 1 242 ? -2.916 -1.903 -13.091 1 93.07 242 ALA B O 1
ATOM 4232 N N . PHE B 1 243 ? -2.411 -3.095 -11.211 1 91.24 243 PHE B N 1
ATOM 4233 C CA . PHE B 1 243 ? -2.166 -4.333 -11.942 1 91.24 243 PHE B CA 1
ATOM 4234 C C . PHE B 1 243 ? -2.716 -5.531 -11.176 1 91.24 243 PHE B C 1
ATOM 4236 O O . PHE B 1 243 ? -3.593 -6.241 -11.672 1 91.24 243 PHE B O 1
ATOM 4243 N N . ASP B 1 244 ? -2.368 -5.73 -9.894 1 90.04 244 ASP B N 1
ATOM 4244 C CA . ASP B 1 244 ? -2.622 -6.952 -9.137 1 90.04 244 ASP B CA 1
ATOM 4245 C C . ASP B 1 244 ? -4.12 -7.236 -9.039 1 90.04 244 ASP B C 1
ATOM 4247 O O . ASP B 1 244 ? -4.555 -8.373 -9.232 1 90.04 244 ASP B O 1
ATOM 4251 N N . GLN B 1 245 ? -4.832 -6.238 -8.732 1 93.42 245 GLN B N 1
ATOM 4252 C CA . GLN B 1 245 ? -6.261 -6.439 -8.517 1 93.42 245 GLN B CA 1
ATOM 4253 C C . GLN B 1 245 ? -6.955 -6.877 -9.803 1 93.42 245 GLN B C 1
ATOM 4255 O O . GLN B 1 245 ? -7.807 -7.768 -9.783 1 93.42 245 GLN B O 1
ATOM 4260 N N . PHE B 1 246 ? -6.585 -6.297 -10.939 1 93.9 246 PHE B N 1
ATOM 4261 C CA . PHE B 1 246 ? -7.233 -6.631 -12.202 1 93.9 246 PHE B CA 1
ATOM 4262 C C . PHE B 1 246 ? -6.726 -7.966 -12.735 1 93.9 246 PHE B C 1
ATOM 4264 O O . PHE B 1 246 ? -7.484 -8.728 -13.338 1 93.9 246 PHE B O 1
ATOM 4271 N N . PHE B 1 247 ? -5.484 -8.217 -12.559 1 91.73 247 PHE B N 1
ATOM 4272 C CA . PHE B 1 247 ? -4.927 -9.494 -12.988 1 91.73 247 PHE B CA 1
ATOM 4273 C C . PHE B 1 247 ? -5.578 -10.649 -12.235 1 91.73 247 PHE B C 1
ATOM 4275 O O . PHE B 1 247 ? -5.858 -11.698 -12.819 1 91.73 247 PHE B O 1
ATOM 4282 N N . ILE B 1 248 ? -5.83 -10.498 -10.974 1 91.18 248 ILE B N 1
ATOM 4283 C CA . ILE B 1 248 ? -6.344 -11.574 -10.134 1 91.18 248 ILE B CA 1
ATOM 4284 C C . ILE B 1 248 ? -7.856 -11.692 -10.315 1 91.18 248 ILE B C 1
ATOM 4286 O O . ILE B 1 248 ? -8.386 -12.797 -10.455 1 91.18 248 ILE B O 1
ATOM 4290 N N . LEU B 1 249 ? -8.573 -10.603 -10.425 1 92.08 249 LEU B N 1
ATOM 4291 C CA . LEU B 1 249 ? -10.031 -10.637 -10.4 1 92.08 249 LEU B CA 1
ATOM 4292 C C . LEU B 1 249 ? -10.592 -10.898 -11.794 1 92.08 249 LEU B C 1
ATOM 4294 O O . LEU B 1 249 ? -11.576 -11.625 -11.946 1 92.08 249 LEU B O 1
ATOM 4298 N N . THR B 1 250 ? -9.905 -10.242 -12.826 1 92.92 250 THR B N 1
ATOM 4299 C CA . THR B 1 250 ? -10.59 -10.26 -14.114 1 92.92 250 THR B CA 1
ATOM 4300 C C . THR B 1 250 ? -9.639 -10.697 -15.226 1 92.92 250 THR B C 1
ATOM 4302 O O . THR B 1 250 ? -10.079 -11.054 -16.32 1 92.92 250 THR B O 1
ATOM 4305 N N . LYS B 1 251 ? -8.344 -10.626 -14.969 1 90.73 251 LYS B N 1
ATOM 4306 C CA . LYS B 1 251 ? -7.343 -10.878 -16.001 1 90.73 251 LYS B CA 1
ATOM 4307 C C . LYS B 1 251 ? -7.635 -10.067 -17.261 1 90.73 251 LYS B C 1
ATOM 4309 O O . LYS B 1 251 ? -7.538 -10.585 -18.375 1 90.73 251 LYS B O 1
ATOM 4314 N N . GLY B 1 252 ? -8.167 -8.861 -16.997 1 90.62 252 GLY B N 1
ATOM 4315 C CA . GLY B 1 252 ? -8.462 -7.955 -18.096 1 90.62 252 GLY B CA 1
ATOM 4316 C C . GLY B 1 252 ? -9.841 -8.167 -18.691 1 90.62 252 GLY B C 1
ATOM 4317 O O . GLY B 1 252 ? -10.28 -7.394 -19.545 1 90.62 252 GLY B O 1
ATOM 4318 N N . GLY B 1 253 ? -10.559 -9.197 -18.236 1 90.07 253 GLY B N 1
ATOM 4319 C CA . GLY B 1 253 ? -11.86 -9.533 -18.792 1 90.07 253 GLY B CA 1
ATOM 4320 C C . GLY B 1 253 ? -13.013 -8.903 -18.036 1 90.07 253 GLY B C 1
ATOM 4321 O O . GLY B 1 253 ? -12.8 -8.105 -17.12 1 90.07 253 GLY B O 1
ATOM 4322 N N . PRO B 1 254 ? -14.217 -9.189 -18.572 1 88.46 254 PRO B N 1
ATOM 4323 C CA . PRO B 1 254 ? -14.57 -9.953 -19.771 1 88.46 254 PRO B CA 1
ATOM 4324 C C . PRO B 1 254 ? -14.295 -9.187 -21.062 1 88.46 254 PRO B C 1
ATOM 4326 O O . PRO B 1 254 ? -14.49 -7.97 -21.116 1 88.46 254 PRO B O 1
ATOM 4329 N N . ASN B 1 255 ? -13.916 -9.813 -22.167 1 90.19 255 ASN B N 1
ATOM 4330 C CA . ASN B 1 255 ? -13.676 -9.227 -23.482 1 90.19 255 ASN B CA 1
ATOM 4331 C C . ASN B 1 255 ? -12.754 -8.014 -23.395 1 90.19 255 ASN B C 1
ATOM 4333 O O . ASN B 1 255 ? -13.056 -6.958 -23.955 1 90.19 255 ASN B O 1
ATOM 4337 N N . ASN B 1 256 ? -11.811 -8.036 -22.532 1 91.33 256 ASN B N 1
ATOM 4338 C CA . ASN B 1 256 ? -10.79 -7.01 -22.348 1 91.33 256 ASN B CA 1
ATOM 4339 C C . ASN B 1 256 ? -11.394 -5.703 -21.841 1 91.33 256 ASN B C 1
ATOM 4341 O O . ASN B 1 256 ? -10.819 -4.631 -22.037 1 91.33 256 ASN B O 1
ATOM 4345 N N . SER B 1 257 ? -12.558 -5.823 -21.21 1 92.97 257 SER B N 1
ATOM 4346 C CA . SER B 1 257 ? -13.266 -4.623 -20.776 1 92.97 257 SER B CA 1
ATOM 4347 C C . SER B 1 257 ? -12.617 -4.016 -19.537 1 92.97 257 SER B C 1
ATOM 4349 O O . SER B 1 257 ? -12.885 -2.863 -19.191 1 92.97 257 SER B O 1
ATOM 4351 N N . THR B 1 258 ? -11.749 -4.798 -18.886 1 94.7 258 THR B N 1
ATOM 4352 C CA . THR B 1 258 ? -11.085 -4.284 -17.693 1 94.7 258 THR B CA 1
ATOM 4353 C C . THR B 1 258 ? -9.57 -4.283 -17.874 1 94.7 258 THR B C 1
ATOM 4355 O O . THR B 1 258 ? -8.823 -4.386 -16.899 1 94.7 258 THR B O 1
ATOM 4358 N N . MET B 1 259 ? -9.176 -4.115 -19.123 1 95.21 259 MET B N 1
ATOM 4359 C CA . MET B 1 259 ? -7.753 -4.047 -19.441 1 95.21 259 MET B CA 1
ATOM 4360 C C . MET B 1 259 ? -7.18 -2.68 -19.08 1 95.21 259 MET B C 1
ATOM 4362 O O . MET B 1 259 ? -7.542 -1.671 -19.687 1 95.21 259 MET B O 1
ATOM 4366 N N . THR B 1 260 ? -6.279 -2.672 -18.091 1 96.28 260 THR B N 1
ATOM 4367 C CA . THR B 1 260 ? -5.583 -1.438 -17.744 1 96.28 260 THR B CA 1
ATOM 4368 C C . THR B 1 260 ? -4.339 -1.258 -18.608 1 96.28 260 THR B C 1
ATOM 4370 O O . THR B 1 260 ? -3.915 -2.188 -19.297 1 96.28 260 THR B O 1
ATOM 4373 N N . VAL B 1 261 ? -3.754 -0.088 -18.581 1 96.27 261 VAL B N 1
ATOM 4374 C CA . VAL B 1 261 ? -2.554 0.193 -19.362 1 96.27 261 VAL B CA 1
ATOM 4375 C C . VAL B 1 261 ? -1.409 -0.698 -18.888 1 96.27 261 VAL B C 1
ATOM 4377 O O . VAL B 1 261 ? -0.621 -1.192 -19.699 1 96.27 261 VAL B O 1
ATOM 4380 N N . VAL B 1 262 ? -1.319 -0.962 -17.655 1 94 262 VAL B N 1
ATOM 4381 C CA . VAL B 1 262 ? -0.24 -1.785 -17.12 1 94 262 VAL B CA 1
ATOM 4382 C C . VAL B 1 262 ? -0.475 -3.249 -17.485 1 94 262 VAL B C 1
ATOM 4384 O O . VAL B 1 262 ? 0.474 -3.99 -17.749 1 94 262 VAL B O 1
ATOM 4387 N N . GLN B 1 263 ? -1.706 -3.67 -17.488 1 93.46 263 GLN B N 1
ATOM 4388 C CA . GLN B 1 263 ? -2.001 -5.02 -17.957 1 93.46 263 GLN B CA 1
ATOM 4389 C C . GLN B 1 263 ? -1.631 -5.184 -19.429 1 93.46 263 GLN B C 1
ATOM 4391 O O . GLN B 1 263 ? -1.21 -6.263 -19.851 1 93.46 263 GLN B O 1
ATOM 4396 N N . LEU B 1 264 ? -1.862 -4.144 -20.179 1 94.73 264 LEU B N 1
ATOM 4397 C CA . LEU B 1 264 ? -1.473 -4.181 -21.585 1 94.73 264 LEU B CA 1
ATOM 4398 C C . LEU B 1 264 ? 0.04 -4.304 -21.727 1 94.73 264 LEU B C 1
ATOM 4400 O O . LEU B 1 264 ? 0.529 -5.009 -22.612 1 94.73 264 LEU B O 1
ATOM 4404 N N . ILE B 1 265 ? 0.778 -3.614 -20.889 1 93.22 265 ILE B N 1
ATOM 4405 C CA . ILE B 1 265 ? 2.23 -3.75 -20.87 1 93.22 265 ILE B CA 1
ATOM 4406 C C . ILE B 1 265 ? 2.608 -5.206 -20.605 1 93.22 265 ILE B C 1
ATOM 4408 O O . ILE B 1 265 ? 3.476 -5.762 -21.283 1 93.22 265 ILE B O 1
ATOM 4412 N N . TYR B 1 266 ? 1.896 -5.756 -19.687 1 90.05 266 TYR B N 1
ATOM 4413 C CA . TYR B 1 266 ? 2.129 -7.156 -19.354 1 90.05 266 TYR B CA 1
ATOM 4414 C C . TYR B 1 266 ? 1.818 -8.059 -20.542 1 90.05 266 TYR B C 1
ATOM 4416 O O . TYR B 1 266 ? 2.544 -9.019 -20.807 1 90.05 266 TYR B O 1
ATOM 4424 N N . ASN B 1 267 ? 0.772 -7.774 -21.207 1 90.93 267 ASN B N 1
ATOM 4425 C CA . ASN B 1 267 ? 0.384 -8.538 -22.388 1 90.93 267 ASN B CA 1
ATOM 4426 C C . ASN B 1 267 ? 1.445 -8.457 -23.482 1 90.93 267 ASN B C 1
ATOM 4428 O O . ASN B 1 267 ? 1.803 -9.472 -24.083 1 90.93 267 ASN B O 1
ATOM 4432 N N . PHE B 1 268 ? 1.982 -7.304 -23.726 1 91.74 268 PHE B N 1
ATOM 4433 C CA . PHE B 1 268 ? 3.033 -7.118 -24.72 1 91.74 268 PHE B CA 1
ATOM 4434 C C . PHE B 1 268 ? 4.291 -7.883 -24.326 1 91.74 268 PHE B C 1
ATOM 4436 O O . PHE B 1 268 ? 4.947 -8.489 -25.176 1 91.74 268 PHE B O 1
ATOM 4443 N N . ALA B 1 269 ? 4.55 -7.901 -23.042 1 87.97 269 ALA B N 1
ATOM 4444 C CA . ALA B 1 269 ? 5.82 -8.438 -22.56 1 87.97 269 ALA B CA 1
ATOM 4445 C C . ALA B 1 269 ? 5.777 -9.961 -22.481 1 87.97 269 ALA B C 1
ATOM 4447 O O . ALA B 1 269 ? 6.752 -10.635 -22.82 1 87.97 269 ALA B O 1
ATOM 4448 N N . PHE B 1 270 ? 4.625 -10.57 -22.061 1 85.12 270 PHE B N 1
ATOM 4449 C CA . PHE B 1 270 ? 4.69 -11.96 -21.624 1 85.12 270 PHE B CA 1
ATOM 4450 C C . PHE B 1 270 ? 3.63 -12.799 -22.328 1 85.12 270 PHE B C 1
ATOM 4452 O O . PHE B 1 270 ? 3.706 -14.029 -22.332 1 85.12 270 PHE B O 1
ATOM 4459 N N . ASP B 1 271 ? 2.628 -12.318 -22.69 1 79.6 271 ASP B N 1
ATOM 4460 C CA . ASP B 1 271 ? 1.522 -13.134 -23.183 1 79.6 271 ASP B CA 1
ATOM 4461 C C . ASP B 1 271 ? 1.485 -13.145 -24.709 1 79.6 271 ASP B C 1
ATOM 4463 O O . ASP B 1 271 ? 1.975 -14.083 -25.341 1 79.6 271 ASP B O 1
ATOM 4467 N N . SER B 1 272 ? 1.113 -12.047 -25.273 1 71.73 272 SER B N 1
ATOM 4468 C CA . SER B 1 272 ? 0.762 -12.025 -26.689 1 71.73 272 SER B CA 1
ATOM 4469 C C . SER B 1 272 ? 2.004 -11.893 -27.564 1 71.73 272 SER B C 1
ATOM 4471 O O . SER B 1 272 ? 2.241 -12.725 -28.443 1 71.73 272 SER B O 1
ATOM 4473 N N . LYS B 1 273 ? 2.843 -11.03 -27.199 1 73.74 273 LYS B N 1
ATOM 4474 C CA . LYS B 1 273 ? 3.878 -10.666 -28.162 1 73.74 273 LYS B CA 1
ATOM 4475 C C . LYS B 1 273 ? 5.263 -11.06 -27.656 1 73.74 273 LYS B C 1
ATOM 4477 O O . LYS B 1 273 ? 6.19 -11.241 -28.447 1 73.74 273 LYS B O 1
ATOM 4482 N N . LYS B 1 274 ? 5.34 -11.196 -26.4 1 84.39 274 LYS B N 1
ATOM 4483 C CA . LYS B 1 274 ? 6.638 -11.469 -25.789 1 84.39 274 LYS B CA 1
ATOM 4484 C C . LYS B 1 274 ? 7.697 -10.491 -26.29 1 84.39 274 LYS B C 1
ATOM 4486 O O . LYS B 1 274 ? 8.799 -10.899 -26.664 1 84.39 274 LYS B O 1
ATOM 4491 N N . ASP B 1 275 ? 7.254 -9.275 -26.559 1 89.43 275 ASP B N 1
ATOM 4492 C CA . ASP B 1 275 ? 8.063 -8.17 -27.063 1 89.43 275 ASP B CA 1
ATOM 4493 C C . ASP B 1 275 ? 8.361 -7.159 -25.959 1 89.43 275 ASP B C 1
ATOM 4495 O O . ASP B 1 275 ? 7.547 -6.275 -25.683 1 89.43 275 ASP B O 1
ATOM 4499 N N . LEU B 1 276 ? 9.582 -7.185 -25.5 1 89.17 276 LEU B N 1
ATOM 4500 C CA . LEU B 1 276 ? 9.983 -6.304 -24.408 1 89.17 276 LEU B CA 1
ATOM 4501 C C . LEU B 1 276 ? 10.198 -4.88 -24.91 1 89.17 276 LEU B C 1
ATOM 4503 O O . LEU B 1 276 ? 10.076 -3.922 -24.143 1 89.17 276 LEU B O 1
ATOM 4507 N N . GLY B 1 277 ? 10.518 -4.789 -26.164 1 90.57 277 GLY B N 1
ATOM 4508 C CA . GLY B 1 277 ? 10.651 -3.462 -26.743 1 90.57 277 GLY B CA 1
ATOM 4509 C C . GLY B 1 277 ? 9.344 -2.693 -26.78 1 90.57 277 GLY B C 1
ATOM 4510 O O . GLY B 1 277 ? 9.284 -1.538 -26.352 1 90.57 277 GLY B O 1
ATOM 4511 N N . MET B 1 278 ? 8.349 -3.413 -27.229 1 91.63 278 MET B N 1
ATOM 4512 C CA . MET B 1 278 ? 7.028 -2.794 -27.278 1 91.63 278 MET B CA 1
ATOM 4513 C C . MET B 1 278 ? 6.517 -2.49 -25.874 1 91.63 278 MET B C 1
ATOM 4515 O O . MET B 1 278 ? 5.941 -1.427 -25.635 1 91.63 278 MET B O 1
ATOM 4519 N N . ALA B 1 279 ? 6.697 -3.373 -24.963 1 93.46 279 ALA B N 1
ATOM 4520 C CA . ALA B 1 279 ? 6.295 -3.173 -23.573 1 93.46 279 ALA B CA 1
ATOM 4521 C C . ALA B 1 279 ? 7.02 -1.979 -22.959 1 93.46 279 ALA B C 1
ATOM 4523 O O . ALA B 1 279 ? 6.419 -1.187 -22.229 1 93.46 279 ALA B O 1
ATOM 4524 N N . ALA B 1 280 ? 8.273 -1.867 -23.306 1 92.3 280 ALA B N 1
ATOM 4525 C CA . ALA B 1 280 ? 9.077 -0.76 -22.795 1 92.3 280 ALA B CA 1
ATOM 4526 C C . ALA B 1 280 ? 8.61 0.572 -23.376 1 92.3 280 ALA B C 1
ATOM 4528 O O . ALA B 1 280 ? 8.588 1.588 -22.677 1 92.3 280 ALA B O 1
ATOM 4529 N N . ALA B 1 281 ? 8.294 0.562 -24.572 1 94.67 281 ALA B N 1
ATOM 4530 C CA . ALA B 1 281 ? 7.797 1.779 -25.209 1 94.67 281 ALA B CA 1
ATOM 4531 C C . ALA B 1 281 ? 6.519 2.269 -24.533 1 94.67 281 ALA B C 1
ATOM 4533 O O . ALA B 1 281 ? 6.392 3.454 -24.217 1 94.67 281 ALA B O 1
ATOM 4534 N N . LEU B 1 282 ? 5.593 1.368 -24.313 1 94.79 282 LEU B N 1
ATOM 4535 C CA . LEU B 1 282 ? 4.361 1.74 -23.627 1 94.79 282 LEU B CA 1
ATOM 4536 C C . LEU B 1 282 ? 4.649 2.194 -22.2 1 94.79 282 LEU B C 1
ATOM 4538 O O . LEU B 1 282 ? 4.022 3.133 -21.704 1 94.79 282 LEU B O 1
ATOM 4542 N N . SER B 1 283 ? 5.564 1.589 -21.544 1 93.37 283 SER B N 1
ATOM 4543 C CA . SER B 1 283 ? 5.949 1.97 -20.19 1 93.37 283 SER B CA 1
ATOM 4544 C C . SER B 1 283 ? 6.506 3.39 -20.152 1 93.37 283 SER B C 1
ATOM 4546 O O . SER B 1 283 ? 6.23 4.146 -19.219 1 93.37 283 SER B O 1
ATOM 4548 N N . LEU B 1 284 ? 7.254 3.721 -21.129 1 92.05 284 LEU B N 1
ATOM 4549 C CA . LEU B 1 284 ? 7.813 5.067 -21.196 1 92.05 284 LEU B CA 1
ATOM 4550 C C . LEU B 1 284 ? 6.714 6.101 -21.414 1 92.05 284 LEU B C 1
ATOM 4552 O O . LEU B 1 284 ? 6.76 7.192 -20.84 1 92.05 284 LEU B O 1
ATOM 4556 N N . ILE B 1 285 ? 5.806 5.783 -22.224 1 94.71 285 ILE B N 1
ATOM 4557 C CA . ILE B 1 285 ? 4.674 6.675 -22.452 1 94.71 285 ILE B CA 1
ATOM 4558 C C . ILE B 1 285 ? 3.925 6.904 -21.141 1 94.71 285 ILE B C 1
ATOM 4560 O O . ILE B 1 285 ? 3.575 8.039 -20.809 1 94.71 285 ILE B O 1
ATOM 4564 N N . VAL B 1 286 ? 3.719 5.826 -20.402 1 93.09 286 VAL B N 1
ATOM 4565 C CA . VAL B 1 286 ? 3.014 5.906 -19.128 1 93.09 286 VAL B CA 1
ATOM 4566 C C . VAL B 1 286 ? 3.828 6.734 -18.137 1 93.09 286 VAL B C 1
ATOM 4568 O O . VAL B 1 286 ? 3.273 7.548 -17.395 1 93.09 286 VAL B O 1
ATOM 4571 N N . LEU B 1 287 ? 5.112 6.546 -18.148 1 89.39 287 LEU B N 1
ATOM 4572 C CA . LEU B 1 287 ? 5.986 7.298 -17.253 1 89.39 287 LEU B CA 1
ATOM 4573 C C . LEU B 1 287 ? 5.902 8.793 -17.541 1 89.39 287 LEU B C 1
ATOM 4575 O O . LEU B 1 287 ? 5.772 9.6 -16.618 1 89.39 287 LEU B O 1
ATOM 4579 N N . VAL B 1 288 ? 6.003 9.171 -18.79 1 91.81 288 VAL B N 1
ATOM 4580 C CA . VAL B 1 288 ? 5.923 10.573 -19.188 1 91.81 288 VAL B CA 1
ATOM 4581 C C . VAL B 1 288 ? 4.564 11.145 -18.794 1 91.81 288 VAL B C 1
ATOM 4583 O O . VAL B 1 288 ? 4.479 12.262 -18.278 1 91.81 288 VAL B O 1
ATOM 4586 N N . ALA B 1 289 ? 3.534 10.374 -18.993 1 93.84 289 ALA B N 1
ATOM 4587 C CA . ALA B 1 289 ? 2.19 10.809 -18.619 1 93.84 289 ALA B CA 1
ATOM 4588 C C . ALA B 1 289 ? 2.088 11.043 -17.115 1 93.84 289 ALA B C 1
ATOM 4590 O O . ALA B 1 289 ? 1.49 12.027 -16.673 1 93.84 289 ALA B O 1
ATOM 4591 N N . LEU B 1 290 ? 2.672 10.196 -16.34 1 91.65 290 LEU B N 1
ATOM 4592 C CA . LEU B 1 290 ? 2.625 10.306 -14.886 1 91.65 290 LEU B CA 1
ATOM 4593 C C . LEU B 1 290 ? 3.362 11.553 -14.41 1 91.65 290 LEU B C 1
ATOM 4595 O O . LEU B 1 290 ? 2.903 12.239 -13.495 1 91.65 290 LEU B O 1
ATOM 4599 N N . VAL B 1 291 ? 4.464 11.874 -15.05 1 88.94 291 VAL B N 1
ATOM 4600 C CA . VAL B 1 291 ? 5.225 13.062 -14.677 1 88.94 291 VAL B CA 1
ATOM 4601 C C . VAL B 1 291 ? 4.408 14.316 -14.982 1 88.94 291 VAL B C 1
ATOM 4603 O O . VAL B 1 291 ? 4.346 15.238 -14.166 1 88.94 291 VAL B O 1
ATOM 4606 N N . ILE B 1 292 ? 3.783 14.308 -16.099 1 92.75 292 ILE B N 1
ATOM 4607 C CA . ILE B 1 292 ? 2.976 15.452 -16.507 1 92.75 292 ILE B CA 1
ATOM 4608 C C . ILE B 1 292 ? 1.786 15.607 -15.563 1 92.75 292 ILE B C 1
ATOM 4610 O O . ILE B 1 292 ? 1.523 16.702 -15.059 1 92.75 292 ILE B O 1
ATOM 4614 N N . ILE B 1 293 ? 1.127 14.482 -15.25 1 92.77 293 ILE B N 1
ATOM 4615 C CA . ILE B 1 293 ? -0.057 14.518 -14.398 1 92.77 293 ILE B CA 1
ATOM 4616 C C . ILE B 1 293 ? 0.334 14.961 -12.99 1 92.77 293 ILE B C 1
ATOM 4618 O O . ILE B 1 293 ? -0.343 15.795 -12.385 1 92.77 293 ILE B O 1
ATOM 4622 N N . ASN B 1 294 ? 1.396 14.408 -12.52 1 87.39 294 ASN B N 1
ATOM 4623 C CA . ASN B 1 294 ? 1.854 14.789 -11.188 1 87.39 294 ASN B CA 1
ATOM 4624 C C . ASN B 1 294 ? 2.273 16.256 -11.138 1 87.39 294 ASN B C 1
ATOM 4626 O O . ASN B 1 294 ? 2.06 16.932 -10.13 1 87.39 294 ASN B O 1
ATOM 4630 N N . SER B 1 295 ? 2.853 16.797 -12.244 1 87.68 295 SER B N 1
ATOM 4631 C CA . SER B 1 295 ? 3.238 18.203 -12.31 1 87.68 295 SER B CA 1
ATOM 4632 C C . SER B 1 295 ? 2.015 19.113 -12.268 1 87.68 295 SER B C 1
ATOM 4634 O O . SER B 1 295 ? 2.041 20.168 -11.629 1 87.68 295 SER B O 1
ATOM 4636 N N . ILE B 1 296 ? 1.016 18.675 -12.859 1 90.46 296 ILE B N 1
ATOM 4637 C CA . ILE B 1 296 ? -0.215 19.456 -12.883 1 90.46 296 ILE B CA 1
ATOM 4638 C C . ILE B 1 296 ? -0.853 19.457 -11.495 1 90.46 296 ILE B C 1
ATOM 4640 O O . ILE B 1 296 ? -1.314 20.496 -11.017 1 90.46 296 ILE B O 1
ATOM 4644 N N . GLN B 1 297 ? -0.832 18.292 -10.869 1 87.54 297 GLN B N 1
ATOM 4645 C CA . GLN B 1 297 ? -1.407 18.178 -9.532 1 87.54 297 GLN B CA 1
ATOM 4646 C C . GLN B 1 297 ? -0.648 19.044 -8.532 1 87.54 297 GLN B C 1
ATOM 4648 O O . GLN B 1 297 ? -1.253 19.661 -7.652 1 87.54 297 GLN B O 1
ATOM 4653 N N . MET B 1 298 ? 0.647 19.206 -8.683 1 81.66 298 MET B N 1
ATOM 4654 C CA . MET B 1 298 ? 1.49 19.931 -7.738 1 81.66 298 MET B CA 1
ATOM 4655 C C . MET B 1 298 ? 1.325 21.438 -7.906 1 81.66 298 MET B C 1
ATOM 4657 O O . MET B 1 298 ? 1.563 22.201 -6.969 1 81.66 298 MET B O 1
ATOM 4661 N N . ARG B 1 299 ? 0.975 21.867 -9.009 1 80.23 299 ARG B N 1
ATOM 4662 C CA . ARG B 1 299 ? 0.734 23.29 -9.231 1 80.23 299 ARG B CA 1
ATOM 4663 C C . ARG B 1 299 ? -0.446 23.781 -8.399 1 80.23 299 ARG B C 1
ATOM 4665 O O . ARG B 1 299 ? -0.505 24.955 -8.028 1 80.23 299 ARG B O 1
ATOM 4672 N N . GLY B 1 300 ? -1.335 22.928 -8.084 1 71.02 300 GLY B N 1
ATOM 4673 C CA . GLY B 1 300 ? -2.441 23.285 -7.21 1 71.02 300 GLY B CA 1
ATOM 4674 C C . GLY B 1 300 ? -2.001 23.622 -5.798 1 71.02 300 GLY B C 1
ATOM 4675 O O . GLY B 1 300 ? -2.695 24.347 -5.082 1 71.02 300 GLY B O 1
ATOM 4676 N N . MET B 1 301 ? -0.891 23.111 -5.357 1 67.03 301 MET B N 1
ATOM 4677 C CA . MET B 1 301 ? -0.347 23.374 -4.027 1 67.03 301 MET B CA 1
ATOM 4678 C C . MET B 1 301 ? 0.32 24.745 -3.974 1 67.03 301 MET B C 1
ATOM 4680 O O . MET B 1 301 ? 0.247 25.436 -2.956 1 67.03 301 MET B O 1
ATOM 4684 N N . ARG B 1 302 ? 1.103 25.12 -4.973 1 60.17 302 ARG B N 1
ATOM 4685 C CA . ARG B 1 302 ? 1.891 26.347 -4.995 1 60.17 302 ARG B CA 1
ATOM 4686 C C . ARG B 1 302 ? 0.991 27.577 -4.944 1 60.17 302 ARG B C 1
ATOM 4688 O O . ARG B 1 302 ? 1.382 28.618 -4.412 1 60.17 302 ARG B O 1
ATOM 4695 N N . ASP B 1 303 ? -0.109 27.455 -5.432 1 53.27 303 ASP B N 1
ATOM 4696 C CA . ASP B 1 303 ? -0.905 28.677 -5.473 1 53.27 303 ASP B CA 1
ATOM 4697 C C . ASP B 1 303 ? -1.316 29.113 -4.069 1 53.27 303 ASP B C 1
ATOM 4699 O O . ASP B 1 303 ? -1.546 30.299 -3.823 1 53.27 303 ASP B O 1
ATOM 4703 N N . ASN B 1 304 ? -1.398 28.205 -3.125 1 47.7 304 ASN B N 1
ATOM 4704 C CA . ASN B 1 304 ? -1.922 28.718 -1.864 1 47.7 304 ASN B CA 1
ATOM 4705 C C . ASN B 1 304 ? -0.799 29.133 -0.918 1 47.7 304 ASN B C 1
ATOM 4707 O O . ASN B 1 304 ? -1.059 29.596 0.194 1 47.7 304 ASN B O 1
ATOM 4711 N N . THR B 1 305 ? 0.432 28.634 -0.937 1 42.91 305 THR B N 1
ATOM 4712 C CA . THR B 1 305 ? 1.454 29.112 -0.012 1 42.91 305 THR B CA 1
ATOM 4713 C C . THR B 1 305 ? 1.911 30.517 -0.39 1 42.91 305 THR B C 1
ATOM 4715 O O . THR B 1 305 ? 2.791 31.086 0.26 1 42.91 305 THR B O 1
ATOM 4718 N N . LYS B 1 306 ? 1.516 31.144 -1.487 1 35.2 306 LYS B N 1
ATOM 4719 C CA . LYS B 1 306 ? 1.812 32.568 -1.618 1 35.2 306 LYS B CA 1
ATOM 4720 C C . LYS B 1 306 ? 0.807 33.411 -0.838 1 35.2 306 LYS B C 1
ATOM 4722 O O . LYS B 1 306 ? -0.398 33.156 -0.89 1 35.2 306 LYS B O 1
#

Radius of gyration: 27.38 Å; Cα contacts (8 Å, |Δi|>4): 776; chains: 2; bounding box: 98×89×72 Å

pLDDT: mean 81.0, std 15.97, range [29.33, 97.67]

Organism: NCBI:txid762211

Nearest PDB structures (foldseek):
  8ja7-assembly1_A  TM=9.194E-01  e=1.015E-13  Mycobacterium tuberculosis H37Rv
  3puy-assembly1_F  TM=8.439E-01  e=1.020E-10  Escherichia coli K-12
  4tqv-assembly4_M  TM=8.589E-01  e=1.255E-09  Sphingomonas sp.
  4tqu-assembly1_M  TM=8.593E-01  e=6.686E-09  Sphingomonas sp.
  4xtc-assembly1_M  TM=8.640E-01  e=8.333E-09  Sphingomonas sp. A1